Protein AF-0000000074848016 (afdb_homodimer)

Organism: Aplysia californica (NCBI:txid6500)

Radius of gyration: 45.63 Å; Cα contacts (8 Å, |Δi|>4): 649; chains: 2; bounding box: 59×148×99 Å

Sequence (624 aa):
MGLKPLEFADCLTDSPYFRTKLAEHERELERTSKFIKTLVHHGRDVYNAAKQFSKAQKAFAKDLMDFKFECIGDQLTDDENFISQSLCEFGKFIERIEEHRDILVSAAEDQFVKPLENFRKENIGAAKEEKKNFDKQTAKFCQSQERYLNMKTKINDSTLQEADTQVEFEKKAFYTSSMKYVLKLQEVQDKKKFEFVEILLSYMLGWLTFYHQGYVDLEDFRNYDHELRQLLQKTRENFECTRDEAQILMSKMLNENKGLKPLDQSGTLKGFARQGYLYLMEKKALGTTSWTKYYCQYKKETKEFYMILYNQMGLKPLEFADCLTDSPYFRTKLAEHERELERTSKFIKTLVHHGRDVYNAAKQFSKAQKAFAKDLMDFKFECIGDQLTDDENFISQSLCEFGKFIERIEEHRDILVSAAEDQFVKPLENFRKENIGAAKEEKKNFDKQTAKFCQSQERYLNMKTKINDSTLQEADTQVEFEKKAFYTSSMKYVLKLQEVQDKKKFEFVEILLSYMLGWLTFYHQGYVDLEDFRNYDHELRQLLQKTRENFECTRDEAQILMSKMLNENKGLKPLDQSGTLKGFARQGYLYLMEKKALGTTSWTKYYCQYKKETKEFYMILYNQ

Solvent-accessible surface area (backbone atoms only — not comparable to full-atom values): 32651 Å² total; per-residue (Å²): 129,37,41,71,78,85,52,68,71,44,48,74,59,59,41,74,68,48,53,51,47,52,49,52,56,48,51,50,52,50,51,50,46,52,46,50,53,49,47,46,51,35,48,51,46,27,44,52,27,46,50,52,24,41,53,28,44,45,53,39,18,47,53,32,47,69,51,72,69,75,46,71,31,89,65,74,49,71,68,53,47,52,55,46,42,41,41,31,50,51,13,51,53,50,45,54,46,39,50,53,48,48,52,54,49,68,43,37,54,70,59,41,45,45,53,53,52,46,48,42,50,61,39,56,42,45,39,52,52,37,45,53,51,27,51,52,32,46,52,50,30,52,50,40,49,51,54,56,70,67,52,66,90,87,58,57,70,66,60,51,50,51,46,51,52,47,37,51,50,33,45,52,49,27,45,52,33,40,42,51,32,52,52,41,49,52,48,42,60,53,41,49,62,30,58,52,48,45,44,52,49,52,49,53,48,54,53,46,50,47,27,44,52,43,32,59,60,42,56,60,44,50,59,51,46,54,55,48,51,52,49,36,51,52,51,49,53,51,46,58,53,48,50,53,51,50,53,50,50,52,54,49,54,60,58,49,53,75,71,48,58,77,64,72,46,38,55,64,65,96,66,27,40,41,60,42,78,44,73,46,77,44,81,42,93,89,71,48,76,45,77,45,57,26,38,35,38,31,29,66,90,75,69,42,78,46,78,41,76,66,74,134,130,37,41,69,79,85,56,66,71,42,47,74,59,60,40,71,68,46,52,51,48,52,50,51,55,48,52,52,51,50,51,49,47,53,47,50,52,49,47,46,50,34,49,50,47,27,44,52,27,44,50,50,24,42,53,29,45,44,52,40,19,49,52,31,47,70,50,72,71,75,46,68,31,88,64,73,48,72,67,53,46,52,54,44,44,41,42,31,50,51,14,49,53,47,44,54,45,42,52,53,50,50,53,54,49,69,42,40,54,69,62,41,45,47,52,52,52,46,48,42,50,61,39,56,42,45,41,52,53,37,47,52,51,29,51,50,33,47,51,51,29,52,49,39,50,51,54,54,70,67,52,66,89,88,58,56,69,66,59,51,51,51,47,52,50,48,38,52,50,31,46,53,48,28,44,51,34,41,43,51,32,53,50,42,50,52,48,43,59,53,42,49,63,31,58,53,49,46,43,53,48,51,50,52,48,54,53,47,50,46,27,44,52,43,31,59,60,41,54,60,44,51,58,50,46,54,56,48,52,51,49,35,49,52,51,48,53,51,46,57,52,48,50,54,50,49,52,50,49,51,53,50,54,61,59,49,53,74,70,47,55,78,64,72,45,37,54,65,69,93,67,28,40,42,59,44,79,44,73,45,76,44,77,41,90,86,73,47,74,44,79,45,56,26,38,35,38,30,29,66,89,76,68,42,77,46,77,41,75,65,75,136

Structure (mmCIF, N/CA/C/O backbone):
data_AF-0000000074848016-model_v1
#
loop_
_entity.id
_entity.type
_entity.pdbx_description
1 polymer 'Rho GTPase-activating protein 10'
#
loop_
_atom_site.group_PDB
_atom_site.id
_atom_site.type_symbol
_atom_site.label_atom_id
_atom_site.label_alt_id
_atom_site.label_comp_id
_atom_site.label_asym_id
_atom_site.label_entity_id
_atom_site.label_seq_id
_atom_site.pdbx_PDB_ins_code
_atom_site.Cartn_x
_atom_site.Cartn_y
_atom_site.Cartn_z
_atom_site.occupancy
_atom_site.B_iso_or_equiv
_atom_site.auth_seq_id
_atom_site.auth_comp_id
_atom_site.auth_asym_id
_atom_site.auth_atom_id
_atom_site.pdbx_PDB_model_num
ATOM 1 N N . MET A 1 1 ? -8.383 23.797 27.719 1 54.72 1 MET A N 1
ATOM 2 C CA . MET A 1 1 ? -8.695 25.203 27.906 1 54.72 1 MET A CA 1
ATOM 3 C C . MET A 1 1 ? -8.195 26.031 26.734 1 54.72 1 MET A C 1
ATOM 5 O O . MET A 1 1 ? -7.152 25.719 26.156 1 54.72 1 MET A O 1
ATOM 9 N N . GLY A 1 2 ? -9.078 26.703 26.078 1 65.38 2 GLY A N 1
ATOM 10 C CA . GLY A 1 2 ? -8.828 27.422 24.844 1 65.38 2 GLY A CA 1
ATOM 11 C C . GLY A 1 2 ? -7.918 28.625 25.031 1 65.38 2 GLY A C 1
ATOM 12 O O . GLY A 1 2 ? -7.668 29.047 26.172 1 65.38 2 GLY A O 1
ATOM 13 N N . LEU A 1 3 ? -7.168 28.922 24.062 1 76.56 3 LEU A N 1
ATOM 14 C CA . LEU A 1 3 ? -6.316 30.109 24.062 1 76.56 3 LEU A CA 1
ATOM 15 C C . LEU A 1 3 ? -7.145 31.359 24.281 1 76.56 3 LEU A C 1
ATOM 17 O O . LEU A 1 3 ? -8.25 31.484 23.75 1 76.56 3 LEU A O 1
ATOM 21 N N . LYS A 1 4 ? -6.742 32.156 25.281 1 78.62 4 LYS A N 1
ATOM 22 C CA . LYS A 1 4 ? -7.438 33.438 25.516 1 78.62 4 LYS A CA 1
ATOM 23 C C . LYS A 1 4 ? -7.168 34.438 24.391 1 78.62 4 LYS A C 1
ATOM 25 O O . LYS A 1 4 ? -6.047 34.5 23.891 1 78.62 4 LYS A O 1
ATOM 30 N N . PRO A 1 5 ? -8.18 35.125 24.016 1 79.81 5 PRO A N 1
ATOM 31 C CA . PRO A 1 5 ? -8.023 36.062 22.906 1 79.81 5 PRO A CA 1
ATOM 32 C C . PRO A 1 5 ? -7.031 37.188 23.203 1 79.81 5 PRO A C 1
ATOM 34 O O . PRO A 1 5 ? -6.93 37.625 24.359 1 79.81 5 PRO A O 1
ATOM 37 N N . LEU A 1 6 ? -6.363 37.594 22.203 1 81.62 6 LEU A N 1
ATOM 38 C CA . LEU A 1 6 ? -5.426 38.688 22.312 1 81.62 6 LEU A CA 1
ATOM 39 C C . LEU A 1 6 ? -6.062 40 21.828 1 81.62 6 LEU A C 1
ATOM 41 O O . LEU A 1 6 ? -6.734 40 20.797 1 81.62 6 LEU A O 1
ATOM 45 N N . GLU A 1 7 ? -5.961 41 22.734 1 80.19 7 GLU A N 1
ATOM 46 C CA . GLU A 1 7 ? -6.523 42.312 22.375 1 80.19 7 GLU A CA 1
ATOM 47 C C . GLU A 1 7 ? -5.43 43.344 22.234 1 80.19 7 GLU A C 1
ATOM 49 O O . GLU A 1 7 ? -4.445 43.344 22.969 1 80.19 7 GLU A O 1
ATOM 54 N N . PHE A 1 8 ? -5.641 44.25 21.359 1 81.5 8 PHE A N 1
ATOM 55 C CA . PHE A 1 8 ? -4.672 45.312 21.109 1 81.5 8 PHE A CA 1
ATOM 56 C C . PHE A 1 8 ? -4.539 46.219 22.344 1 81.5 8 PHE A C 1
ATOM 58 O O . PHE A 1 8 ? -3.451 46.719 22.641 1 81.5 8 PHE A O 1
ATOM 65 N N . ALA A 1 9 ? -5.656 46.344 23.016 1 76.5 9 ALA A N 1
ATOM 66 C CA . ALA A 1 9 ? -5.652 47.219 24.203 1 76.5 9 ALA A CA 1
ATOM 67 C C . ALA A 1 9 ? -4.664 46.688 25.25 1 76.5 9 ALA A C 1
ATOM 69 O O . ALA A 1 9 ? -4.055 47.5 25.969 1 76.5 9 ALA A O 1
ATOM 70 N N . ASP A 1 10 ? -4.547 45.438 25.266 1 82.12 10 ASP A N 1
ATOM 71 C CA . ASP A 1 10 ? -3.631 44.812 26.219 1 82.12 10 ASP A CA 1
ATOM 72 C C . ASP A 1 10 ? -2.18 45.125 25.859 1 82.12 10 ASP A C 1
ATOM 74 O O . ASP A 1 10 ? -1.302 45.062 26.734 1 82.12 10 ASP A O 1
ATOM 78 N N . CYS A 1 11 ? -1.863 45.469 24.625 1 82.38 11 CYS A N 1
ATOM 79 C CA . CYS A 1 11 ? -0.511 45.781 24.188 1 82.38 11 CYS A CA 1
ATOM 80 C C . CYS A 1 11 ? -0.054 47.094 24.781 1 82.38 11 CYS A C 1
ATOM 82 O O . CYS A 1 11 ? 1.133 47.281 25.062 1 82.38 11 CYS A O 1
ATOM 84 N N . LEU A 1 12 ? -1.076 47.906 25 1 77 12 LEU A N 1
ATOM 85 C CA . LEU A 1 12 ? -0.753 49.25 25.516 1 77 12 LEU A CA 1
ATOM 86 C C . LEU A 1 12 ? -0.424 49.188 27 1 77 12 LEU A C 1
ATOM 88 O O . LEU A 1 12 ? 0.42 49.938 27.484 1 77 12 LEU A O 1
ATOM 92 N N . THR A 1 13 ? -1.092 48.25 27.594 1 76.56 13 THR A N 1
ATOM 93 C CA . THR A 1 13 ? -0.858 48.125 29.031 1 76.56 13 THR A CA 1
ATOM 94 C C . THR A 1 13 ? 0.338 47.219 29.312 1 76.56 13 THR A C 1
ATOM 96 O O . THR A 1 13 ? 1.077 47.438 30.281 1 76.56 13 THR A O 1
ATOM 99 N N . ASP A 1 14 ? 0.589 46.281 28.359 1 81 14 ASP A N 1
ATOM 100 C CA . ASP A 1 14 ? 1.669 45.281 28.484 1 81 14 ASP A CA 1
ATOM 101 C C . ASP A 1 14 ? 1.681 44.656 29.859 1 81 14 ASP A C 1
ATOM 103 O O . ASP A 1 14 ? 2.715 44.625 30.531 1 81 14 ASP A O 1
ATOM 107 N N . SER A 1 15 ? 0.594 44.219 30.359 1 78.56 15 SER A N 1
ATOM 108 C CA . SER A 1 15 ? 0.449 43.625 31.672 1 78.56 15 SER A CA 1
ATOM 109 C C . SER A 1 15 ? 1.078 42.219 31.719 1 78.56 15 SER A C 1
ATOM 111 O O . SER A 1 15 ? 1.311 41.625 30.672 1 78.56 15 SER A O 1
ATOM 113 N N . PRO A 1 16 ? 1.465 41.812 32.906 1 81.38 16 PRO A N 1
ATOM 114 C CA . PRO A 1 16 ? 1.981 40.469 33.031 1 81.38 16 PRO A CA 1
ATOM 115 C C . PRO A 1 16 ? 1.005 39.406 32.531 1 81.38 16 PRO A C 1
ATOM 117 O O . PRO A 1 16 ? 1.428 38.344 32.031 1 81.38 16 PRO A O 1
ATOM 120 N N . TYR A 1 17 ? -0.282 39.625 32.688 1 81.19 17 TYR A N 1
ATOM 121 C CA . TYR A 1 17 ? -1.288 38.688 32.188 1 81.19 17 TYR A CA 1
ATOM 122 C C . TYR A 1 17 ? -1.265 38.625 30.656 1 81.19 17 TYR A C 1
ATOM 124 O O . TYR A 1 17 ? -1.446 37.562 30.062 1 81.19 17 TYR A O 1
ATOM 132 N N . PHE A 1 18 ? -1.033 39.812 30.062 1 85.44 18 PHE A N 1
ATOM 133 C CA . PHE A 1 18 ? -0.916 39.875 28.625 1 85.44 18 PHE A CA 1
ATOM 134 C C . PHE A 1 18 ? 0.286 39.062 28.141 1 85.44 18 PHE A C 1
ATOM 136 O O . PHE A 1 18 ? 0.185 38.312 27.172 1 85.44 18 PHE A O 1
ATOM 143 N N . ARG A 1 19 ? 1.365 39.188 28.859 1 86.31 19 ARG A N 1
ATOM 144 C CA . ARG A 1 19 ? 2.584 38.469 28.484 1 86.31 19 ARG A CA 1
ATOM 145 C C . ARG A 1 19 ? 2.408 36.969 28.641 1 86.31 19 ARG A C 1
ATOM 147 O O . ARG A 1 19 ? 2.943 36.188 27.844 1 86.31 19 ARG A O 1
ATOM 154 N N . THR A 1 20 ? 1.683 36.594 29.625 1 87.81 20 THR A N 1
ATOM 155 C CA . THR A 1 20 ? 1.386 35.188 29.812 1 87.81 20 THR A CA 1
ATOM 156 C C . THR A 1 20 ? 0.521 34.656 28.672 1 87.81 20 THR A C 1
ATOM 158 O O . THR A 1 20 ? 0.721 33.531 28.203 1 87.81 20 THR A O 1
ATOM 161 N N . LYS A 1 21 ? -0.454 35.438 28.266 1 87.12 21 LYS A N 1
ATOM 162 C CA . LYS A 1 21 ? -1.29 35.062 27.125 1 87.12 21 LYS A CA 1
ATOM 163 C C . LYS A 1 21 ? -0.453 34.875 25.859 1 87.12 21 LYS A C 1
ATOM 165 O O . LYS A 1 21 ? -0.668 33.938 25.094 1 87.12 21 LYS A O 1
ATOM 170 N N . LEU A 1 22 ? 0.422 35.812 25.656 1 90 22 LEU A N 1
ATOM 171 C CA . LEU A 1 22 ? 1.309 35.719 24.5 1 90 22 LEU A CA 1
ATOM 172 C C . LEU A 1 22 ? 2.115 34.438 24.531 1 90 22 LEU A C 1
ATOM 174 O O . LEU A 1 22 ? 2.238 33.75 23.516 1 90 22 LEU A O 1
ATOM 178 N N . ALA A 1 23 ? 2.578 34.125 25.703 1 89.81 23 ALA A N 1
ATOM 179 C CA . ALA A 1 23 ? 3.395 32.906 25.859 1 89.81 23 ALA A CA 1
ATOM 180 C C . ALA A 1 23 ? 2.59 31.656 25.562 1 89.81 23 ALA A C 1
ATOM 182 O O . ALA A 1 23 ? 3.123 30.688 25 1 89.81 23 ALA A O 1
ATOM 183 N N . GLU A 1 24 ? 1.386 31.641 25.953 1 90 24 GLU A N 1
ATOM 184 C CA . GLU A 1 24 ? 0.525 30.5 25.672 1 90 24 GLU A CA 1
ATOM 185 C C . GLU A 1 24 ? 0.311 30.312 24.172 1 90 24 GLU A C 1
ATOM 187 O O . GLU A 1 24 ? 0.327 29.188 23.672 1 90 24 GLU A O 1
ATOM 192 N N . HIS A 1 25 ? 0.039 31.406 23.5 1 90.88 25 HIS A N 1
ATOM 193 C CA . HIS A 1 25 ? -0.116 31.359 22.047 1 90.88 25 HIS A CA 1
ATOM 194 C C . HIS A 1 25 ? 1.162 30.875 21.375 1 90.88 25 HIS A C 1
ATOM 196 O O . HIS A 1 25 ? 1.106 30.125 20.406 1 90.88 25 HIS A O 1
ATOM 202 N N . GLU A 1 26 ? 2.291 31.328 21.922 1 90.75 26 GLU A N 1
ATOM 203 C CA . GLU A 1 26 ? 3.578 30.906 21.375 1 90.75 26 GLU A CA 1
ATOM 204 C C . GLU A 1 26 ? 3.795 29.406 21.578 1 90.75 26 GLU A C 1
ATOM 206 O O . GLU A 1 26 ? 4.285 28.719 20.672 1 90.75 26 GLU A O 1
ATOM 211 N N . ARG A 1 27 ? 3.467 28.906 22.719 1 90.5 27 ARG A N 1
ATOM 212 C CA . ARG A 1 27 ? 3.621 27.484 23.016 1 90.5 27 ARG A CA 1
ATOM 213 C C . ARG A 1 27 ? 2.775 26.641 22.078 1 90.5 27 ARG A C 1
ATOM 215 O O . ARG A 1 27 ? 3.217 25.578 21.625 1 90.5 27 ARG A O 1
ATOM 222 N N . GLU A 1 28 ? 1.602 27.125 21.875 1 89.94 28 GLU A N 1
ATOM 223 C CA . GLU A 1 28 ? 0.721 26.406 20.969 1 89.94 28 GLU A CA 1
ATOM 224 C C . GLU A 1 28 ? 1.306 26.359 19.547 1 89.94 28 GLU A C 1
ATOM 226 O O . GLU A 1 28 ? 1.197 25.344 18.859 1 89.94 28 GLU A O 1
ATOM 231 N N . LEU A 1 29 ? 1.836 27.453 19.078 1 90.38 29 LEU A N 1
ATOM 232 C CA . LEU A 1 29 ? 2.439 27.484 17.75 1 90.38 29 LEU A CA 1
ATOM 233 C C . LEU A 1 29 ? 3.645 26.562 17.672 1 90.38 29 LEU A C 1
ATOM 235 O O . LEU A 1 29 ? 3.861 25.906 16.656 1 90.38 29 LEU A O 1
ATOM 239 N N . GLU A 1 30 ? 4.383 26.484 18.734 1 91.62 30 GLU A N 1
ATOM 240 C CA . GLU A 1 30 ? 5.523 25.578 18.781 1 91.62 30 GLU A CA 1
ATOM 241 C C . GLU A 1 30 ? 5.07 24.125 18.719 1 91.62 30 GLU A C 1
ATOM 243 O O . GLU A 1 30 ? 5.691 23.297 18.047 1 91.62 30 GLU A O 1
ATOM 248 N N . ARG A 1 31 ? 4.039 23.828 19.422 1 91.81 31 ARG A N 1
ATOM 249 C CA . ARG A 1 31 ? 3.467 22.484 19.406 1 91.81 31 ARG A CA 1
ATOM 250 C C . ARG A 1 31 ? 3 22.109 18 1 91.81 31 ARG A C 1
ATOM 252 O O . ARG A 1 31 ? 3.246 21 17.531 1 91.81 31 ARG A O 1
ATOM 259 N N . THR A 1 32 ? 2.346 23.016 17.406 1 91 32 THR A N 1
ATOM 260 C CA . THR A 1 32 ? 1.855 22.781 16.047 1 91 32 THR A CA 1
ATOM 261 C C . THR A 1 32 ? 3.018 22.594 15.086 1 91 32 THR A C 1
ATOM 263 O O . THR A 1 32 ? 2.955 21.734 14.203 1 91 32 THR A O 1
ATOM 266 N N . SER A 1 33 ? 4.02 23.422 15.258 1 93.44 33 SER A N 1
ATOM 267 C CA . SER A 1 33 ? 5.203 23.297 14.406 1 93.44 33 SER A CA 1
ATOM 268 C C . SER A 1 33 ? 5.84 21.922 14.547 1 93.44 33 SER A C 1
ATOM 270 O O . SER A 1 33 ? 6.188 21.297 13.547 1 93.44 33 SER A O 1
ATOM 272 N N . LYS A 1 34 ? 5.973 21.453 15.734 1 94.12 34 LYS A N 1
ATOM 273 C CA . LYS A 1 34 ? 6.539 20.125 15.984 1 94.12 34 LYS A CA 1
ATOM 274 C C . LYS A 1 34 ? 5.656 19.031 15.398 1 94.12 34 LYS A C 1
ATOM 276 O O . LYS A 1 34 ? 6.16 18.062 14.836 1 94.12 34 LYS A O 1
ATOM 281 N N . PHE A 1 35 ? 4.453 19.203 15.555 1 93.88 35 PHE A N 1
ATOM 282 C CA . PHE A 1 35 ? 3.494 18.234 15.008 1 93.88 35 PHE A CA 1
ATOM 283 C C . PHE A 1 35 ? 3.619 18.156 13.492 1 93.88 35 PHE A C 1
ATOM 285 O O . PHE A 1 35 ? 3.629 17.062 12.93 1 93.88 35 PHE A O 1
ATOM 292 N N . ILE A 1 36 ? 3.678 19.312 12.852 1 93.94 36 ILE A N 1
ATOM 293 C CA . ILE A 1 36 ? 3.781 19.344 11.398 1 93.94 36 ILE A CA 1
ATOM 294 C C . ILE A 1 36 ? 5.051 18.625 10.953 1 93.94 36 ILE A C 1
ATOM 296 O O . ILE A 1 36 ? 5.031 17.875 9.977 1 93.94 36 ILE A O 1
ATOM 300 N N . LYS A 1 37 ? 6.078 18.844 11.688 1 95 37 LYS A N 1
ATOM 301 C CA . LYS A 1 37 ? 7.328 18.156 11.375 1 95 37 LYS A CA 1
ATOM 302 C C . LYS A 1 37 ? 7.168 16.641 11.469 1 95 37 LYS A C 1
ATOM 304 O O . LYS A 1 37 ? 7.629 15.906 10.594 1 95 37 LYS A O 1
ATOM 309 N N . THR A 1 38 ? 6.539 16.219 12.5 1 95.94 38 THR A N 1
ATOM 310 C CA . THR A 1 38 ? 6.289 14.805 12.695 1 95.94 38 THR A CA 1
ATOM 311 C C . THR A 1 38 ? 5.398 14.25 11.586 1 95.94 38 THR A C 1
ATOM 313 O O . THR A 1 38 ? 5.656 13.164 11.055 1 95.94 38 THR A O 1
ATOM 316 N N . LEU A 1 39 ? 4.375 14.977 11.258 1 94.94 39 LEU A N 1
ATOM 317 C CA . LEU A 1 39 ? 3.441 14.57 10.211 1 94.94 39 LEU A CA 1
ATOM 318 C C . LEU A 1 39 ? 4.152 14.438 8.867 1 94.94 39 LEU A C 1
ATOM 320 O O . LEU A 1 39 ? 3.908 13.477 8.133 1 94.94 39 LEU A O 1
ATOM 324 N N . VAL A 1 40 ? 4.953 15.43 8.617 1 95.44 40 VAL A N 1
ATOM 325 C CA . VAL A 1 40 ? 5.703 15.398 7.367 1 95.44 40 VAL A CA 1
ATOM 326 C C . VAL A 1 40 ? 6.609 14.164 7.336 1 95.44 40 VAL A C 1
ATOM 328 O O . VAL A 1 40 ? 6.691 13.477 6.316 1 95.44 40 VAL A O 1
ATOM 331 N N . HIS A 1 41 ? 7.203 13.898 8.43 1 96.44 41 HIS A N 1
ATOM 332 C CA . HIS A 1 41 ? 8.086 12.742 8.523 1 96.44 41 HIS A CA 1
ATOM 333 C C . HIS A 1 41 ? 7.309 11.445 8.312 1 96.44 41 HIS A C 1
ATOM 335 O O . HIS A 1 41 ? 7.676 10.633 7.457 1 96.44 41 HIS A O 1
ATOM 341 N N . HIS A 1 42 ? 6.277 11.281 9.039 1 95.5 42 HIS A N 1
ATOM 342 C CA . HIS A 1 42 ? 5.469 10.07 8.914 1 95.5 42 HIS A CA 1
ATOM 343 C C . HIS A 1 42 ? 4.785 10.008 7.551 1 95.5 42 HIS A C 1
ATOM 345 O O . HIS A 1 42 ? 4.598 8.922 7 1 95.5 42 HIS A O 1
ATOM 351 N N . GLY A 1 43 ? 4.371 11.188 7.047 1 95.06 43 GLY A N 1
ATOM 352 C CA . GLY A 1 43 ? 3.824 11.227 5.699 1 95.06 43 GLY A CA 1
ATOM 353 C C . GLY A 1 43 ? 4.793 10.719 4.648 1 95.06 43 GLY A C 1
ATOM 354 O O . GLY A 1 43 ? 4.41 9.953 3.762 1 95.06 43 GLY A O 1
ATOM 355 N N . ARG A 1 44 ? 6.039 11.125 4.766 1 95.31 44 ARG A N 1
ATOM 356 C CA . ARG A 1 44 ? 7.07 10.648 3.854 1 95.31 44 ARG A CA 1
ATOM 357 C C . ARG A 1 44 ? 7.258 9.141 3.98 1 95.31 44 ARG A C 1
ATOM 359 O O . ARG A 1 44 ? 7.469 8.453 2.982 1 95.31 44 ARG A O 1
ATOM 366 N N . ASP A 1 45 ? 7.234 8.656 5.188 1 96.44 45 ASP A N 1
ATOM 367 C CA . ASP A 1 45 ? 7.34 7.219 5.414 1 96.44 45 ASP A CA 1
ATOM 368 C C . ASP A 1 45 ? 6.215 6.465 4.707 1 96.44 45 ASP A C 1
ATOM 370 O O . ASP A 1 45 ? 6.438 5.391 4.148 1 96.44 45 ASP A O 1
ATOM 374 N N . VAL A 1 46 ? 5.027 6.984 4.75 1 96.56 46 VAL A N 1
ATOM 375 C CA . VAL A 1 46 ? 3.871 6.371 4.105 1 96.56 46 VAL A CA 1
ATOM 376 C C . VAL A 1 46 ? 4.105 6.285 2.6 1 96.56 46 VAL A C 1
ATOM 378 O O . VAL A 1 46 ? 3.92 5.227 1.997 1 96.56 46 VAL A O 1
ATOM 381 N N . TYR A 1 47 ? 4.555 7.363 2.025 1 96.12 47 TYR A N 1
ATOM 382 C CA . TYR A 1 47 ? 4.734 7.391 0.578 1 96.12 47 TYR A CA 1
ATOM 383 C C . TYR A 1 47 ? 5.891 6.488 0.157 1 96.12 47 TYR A C 1
ATOM 385 O O . TYR A 1 47 ? 5.832 5.844 -0.893 1 96.12 47 TYR A O 1
ATOM 393 N N . ASN A 1 48 ? 6.93 6.438 0.947 1 96.25 48 ASN A N 1
ATOM 394 C CA . ASN A 1 48 ? 8.031 5.527 0.666 1 96.25 48 ASN A CA 1
ATOM 395 C C . ASN A 1 48 ? 7.59 4.066 0.74 1 96.25 48 ASN A C 1
ATOM 397 O O . ASN A 1 48 ? 7.973 3.256 -0.105 1 96.25 48 ASN A O 1
ATOM 401 N N . ALA A 1 49 ? 6.863 3.74 1.772 1 96.81 49 ALA A N 1
ATOM 402 C CA . ALA A 1 49 ? 6.324 2.389 1.904 1 96.81 49 ALA A CA 1
ATOM 403 C C . ALA A 1 49 ? 5.398 2.051 0.742 1 96.81 49 ALA A C 1
ATOM 405 O O . ALA A 1 49 ? 5.387 0.917 0.257 1 96.81 49 ALA A O 1
ATOM 406 N N . ALA A 1 50 ? 4.605 3.018 0.325 1 96.56 50 ALA A N 1
ATOM 407 C CA . ALA A 1 50 ? 3.717 2.826 -0.817 1 96.56 50 ALA A CA 1
ATOM 408 C C . ALA A 1 50 ? 4.512 2.537 -2.088 1 96.56 50 ALA A C 1
ATOM 410 O O . ALA A 1 50 ? 4.113 1.693 -2.896 1 96.56 50 ALA A O 1
ATOM 411 N N . LYS A 1 51 ? 5.598 3.236 -2.232 1 96.44 51 LYS A N 1
ATOM 412 C CA . LYS A 1 51 ? 6.465 3.023 -3.387 1 96.44 51 LYS A CA 1
ATOM 413 C C . LYS A 1 51 ? 7.047 1.611 -3.387 1 96.44 51 LYS A C 1
ATOM 415 O O . LYS A 1 51 ? 7.09 0.953 -4.43 1 96.44 51 LYS A O 1
ATOM 420 N N . GLN A 1 52 ? 7.477 1.161 -2.277 1 96.81 52 GLN A N 1
ATOM 421 C CA . GLN A 1 52 ? 8.016 -0.189 -2.152 1 96.81 52 GLN A CA 1
ATOM 422 C C . GLN A 1 52 ? 6.941 -1.237 -2.436 1 96.81 52 GLN A C 1
ATOM 424 O O . GLN A 1 52 ? 7.215 -2.252 -3.082 1 96.81 52 GLN A O 1
ATOM 429 N N . PHE A 1 53 ? 5.781 -0.993 -1.932 1 97.06 53 PHE A N 1
ATOM 430 C CA . PHE A 1 53 ? 4.648 -1.878 -2.178 1 97.06 53 PHE A CA 1
ATOM 431 C C . PHE A 1 53 ? 4.336 -1.956 -3.668 1 97.06 53 PHE A C 1
ATOM 433 O O . PHE A 1 53 ? 4.133 -3.045 -4.207 1 97.06 53 PHE A O 1
ATOM 440 N N . SER A 1 54 ? 4.352 -0.825 -4.273 1 96.62 54 SER A N 1
ATOM 441 C CA . SER A 1 54 ? 4.082 -0.766 -5.703 1 96.62 54 SER A CA 1
ATOM 442 C C . SER A 1 54 ? 5.137 -1.533 -6.496 1 96.62 54 SER A C 1
ATOM 444 O O . SER A 1 54 ? 4.805 -2.27 -7.43 1 96.62 54 SER A O 1
ATOM 446 N N . LYS A 1 55 ? 6.363 -1.395 -6.133 1 97.25 55 LYS A N 1
ATOM 447 C CA . LYS A 1 55 ? 7.453 -2.1 -6.805 1 97.25 55 LYS A CA 1
ATOM 448 C C . LYS A 1 55 ? 7.289 -3.611 -6.672 1 97.25 55 LYS A C 1
ATOM 450 O O . LYS A 1 55 ? 7.477 -4.348 -7.645 1 97.25 55 LYS A O 1
ATOM 455 N N . ALA A 1 56 ? 6.941 -4.051 -5.477 1 97.19 56 ALA A N 1
ATOM 456 C CA . ALA A 1 56 ? 6.738 -5.477 -5.238 1 97.19 56 ALA A CA 1
ATOM 457 C C . ALA A 1 56 ? 5.566 -6.008 -6.062 1 97.19 56 ALA A C 1
ATOM 459 O O . ALA A 1 56 ? 5.652 -7.086 -6.652 1 97.19 56 ALA A O 1
ATOM 460 N N . GLN A 1 57 ? 4.477 -5.234 -6.113 1 97 57 GLN A N 1
ATOM 461 C CA . GLN A 1 57 ? 3.297 -5.621 -6.879 1 97 57 GLN A CA 1
ATOM 462 C C . GLN A 1 57 ? 3.613 -5.707 -8.367 1 97 57 GLN A C 1
ATOM 464 O O . GLN A 1 57 ? 3.154 -6.621 -9.055 1 97 57 GLN A O 1
ATOM 469 N N . LYS A 1 58 ? 4.418 -4.793 -8.82 1 97.19 58 LYS A N 1
ATOM 470 C CA . LYS A 1 58 ? 4.773 -4.773 -10.234 1 97.19 58 LYS A CA 1
ATOM 471 C C . LYS A 1 58 ? 5.66 -5.961 -10.594 1 97.19 58 LYS A C 1
ATOM 473 O O . LYS A 1 58 ? 5.535 -6.527 -11.688 1 97.19 58 LYS A O 1
ATOM 478 N N . ALA A 1 59 ? 6.527 -6.289 -9.703 1 97.5 59 ALA A N 1
ATOM 479 C CA . ALA A 1 59 ? 7.355 -7.469 -9.93 1 97.5 59 ALA A CA 1
ATOM 480 C C . ALA A 1 59 ? 6.504 -8.734 -10.016 1 97.5 59 ALA A C 1
ATOM 482 O O . ALA A 1 59 ? 6.719 -9.57 -10.891 1 97.5 59 ALA A O 1
ATOM 483 N N . PHE A 1 60 ? 5.566 -8.859 -9.164 1 97.5 60 PHE A N 1
ATOM 484 C CA . PHE A 1 60 ? 4.645 -9.992 -9.164 1 97.5 60 PHE A CA 1
ATOM 485 C C . PHE A 1 60 ? 3.822 -10.016 -10.445 1 97.5 60 PHE A C 1
ATOM 487 O O . PHE A 1 60 ? 3.648 -11.07 -11.055 1 97.5 60 PHE A O 1
ATOM 494 N N . ALA A 1 61 ? 3.348 -8.859 -10.812 1 96.75 61 ALA A N 1
ATOM 495 C CA . ALA A 1 61 ? 2.557 -8.75 -12.039 1 96.75 61 ALA A CA 1
ATOM 496 C C . ALA A 1 61 ? 3.375 -9.148 -13.258 1 96.75 61 ALA A C 1
ATOM 498 O O . ALA A 1 61 ? 2.871 -9.828 -14.156 1 96.75 61 ALA A O 1
ATOM 499 N N . LYS A 1 62 ? 4.582 -8.758 -13.266 1 96.81 62 LYS A N 1
ATOM 500 C CA . LYS A 1 62 ? 5.465 -9.109 -14.375 1 96.81 62 LYS A CA 1
ATOM 501 C C . LYS A 1 62 ? 5.648 -10.617 -14.477 1 96.81 62 LYS A C 1
ATOM 503 O O . LYS A 1 62 ? 5.652 -11.172 -15.578 1 96.81 62 LYS A O 1
ATOM 508 N N . ASP A 1 63 ? 5.816 -11.242 -13.312 1 96.06 63 ASP A N 1
ATOM 509 C CA . ASP A 1 63 ? 5.91 -12.695 -13.297 1 96.06 63 ASP A CA 1
ATOM 510 C C . ASP A 1 63 ? 4.684 -13.336 -13.945 1 96.06 63 ASP A C 1
ATOM 512 O O . ASP A 1 63 ? 4.809 -14.25 -14.758 1 96.06 63 ASP A O 1
ATOM 516 N N . LEU A 1 64 ? 3.525 -12.852 -13.648 1 95 64 LEU A N 1
ATOM 517 C CA . LEU A 1 64 ? 2.277 -13.391 -14.172 1 95 64 LEU A CA 1
ATOM 518 C C . LEU A 1 64 ? 2.176 -13.164 -15.68 1 95 64 LEU A C 1
ATOM 520 O O . LEU A 1 64 ? 1.77 -14.062 -16.422 1 95 64 LEU A O 1
ATOM 524 N N . MET A 1 65 ? 2.613 -12.023 -16.094 1 95 65 MET A N 1
ATOM 525 C CA . MET A 1 65 ? 2.488 -11.664 -17.5 1 95 65 MET A CA 1
ATOM 526 C C . MET A 1 65 ? 3.486 -12.438 -18.344 1 95 65 MET A C 1
ATOM 528 O O . MET A 1 65 ? 3.213 -12.75 -19.516 1 95 65 MET A O 1
ATOM 532 N N . ASP A 1 66 ? 4.582 -12.797 -17.75 1 92.38 66 ASP A N 1
ATOM 533 C CA . ASP A 1 66 ? 5.66 -13.445 -18.484 1 92.38 66 ASP A CA 1
ATOM 534 C C . ASP A 1 66 ? 5.449 -14.953 -18.562 1 92.38 66 ASP A C 1
ATOM 536 O O . ASP A 1 66 ? 6.012 -15.625 -19.422 1 92.38 66 ASP A O 1
ATOM 540 N N . PHE A 1 67 ? 4.637 -15.43 -17.703 1 89.75 67 PHE A N 1
ATOM 541 C CA . PHE A 1 67 ? 4.465 -16.875 -17.672 1 89.75 67 PHE A CA 1
ATOM 542 C C . PHE A 1 67 ? 3.473 -17.328 -18.75 1 89.75 67 PHE A C 1
ATOM 544 O O . PHE A 1 67 ? 2.395 -16.734 -18.891 1 89.75 67 PHE A O 1
ATOM 551 N N . LYS A 1 68 ? 3.889 -18.328 -19.484 1 83.19 68 LYS A N 1
ATOM 552 C CA . LYS A 1 68 ? 3.025 -18.922 -20.5 1 83.19 68 LYS A CA 1
ATOM 553 C C . LYS A 1 68 ? 2.838 -20.406 -20.266 1 83.19 68 LYS A C 1
ATOM 555 O O . LYS A 1 68 ? 3.814 -21.156 -20.109 1 83.19 68 LYS A O 1
ATOM 560 N N . PHE A 1 69 ? 1.526 -20.75 -20.219 1 78.56 69 PHE A N 1
ATOM 561 C CA . PHE A 1 69 ? 1.224 -22.172 -20.078 1 78.56 69 PHE A CA 1
ATOM 562 C C . PHE A 1 69 ? 1.487 -22.906 -21.391 1 78.56 69 PHE A C 1
ATOM 564 O O . PHE A 1 69 ? 1.166 -22.406 -22.469 1 78.56 69 PHE A O 1
ATOM 571 N N . GLU A 1 70 ? 2.248 -23.938 -21.219 1 75.75 70 GLU A N 1
ATOM 572 C CA . GLU A 1 70 ? 2.295 -24.828 -22.375 1 75.75 70 GLU A CA 1
ATOM 573 C C . GLU A 1 70 ? 1.117 -25.812 -22.375 1 75.75 70 GLU A C 1
ATOM 575 O O . GLU A 1 70 ? 0.812 -26.422 -21.344 1 75.75 70 GLU A O 1
ATOM 580 N N . CYS A 1 71 ? 0.23 -25.719 -23.266 1 68.75 71 CYS A N 1
ATOM 581 C CA . CYS A 1 71 ? -0.932 -26.594 -23.328 1 68.75 71 CYS A CA 1
ATOM 582 C C . CYS A 1 71 ? -0.632 -27.844 -24.156 1 68.75 71 CYS A C 1
ATOM 584 O O . CYS A 1 71 ? 0.288 -27.828 -24.969 1 68.75 71 CYS A O 1
ATOM 586 N N . ILE A 1 72 ? -1.363 -28.828 -23.812 1 65.75 72 ILE A N 1
ATOM 587 C CA . ILE A 1 72 ? -1.216 -30.094 -24.516 1 65.75 72 ILE A CA 1
ATOM 588 C C . ILE A 1 72 ? -1.933 -30.016 -25.859 1 65.75 72 ILE A C 1
ATOM 590 O O . ILE A 1 72 ? -3.104 -29.625 -25.938 1 65.75 72 ILE A O 1
ATOM 594 N N . GLY A 1 73 ? -1.205 -30.25 -26.938 1 65.81 73 GLY A N 1
ATOM 595 C CA . GLY A 1 73 ? -1.801 -30.328 -28.266 1 65.81 73 GLY A CA 1
ATOM 596 C C . GLY A 1 73 ? -1.44 -29.156 -29.156 1 65.81 73 GLY A C 1
ATOM 597 O O . GLY A 1 73 ? -0.85 -28.188 -28.688 1 65.81 73 GLY A O 1
ATOM 598 N N . ASP A 1 74 ? -1.698 -29.359 -30.406 1 64.19 74 ASP A N 1
ATOM 599 C CA . ASP A 1 74 ? -1.304 -28.375 -31.406 1 64.19 74 ASP A CA 1
ATOM 600 C C . ASP A 1 74 ? -2.279 -27.203 -31.438 1 64.19 74 ASP A C 1
ATOM 602 O O . ASP A 1 74 ? -1.912 -26.094 -31.828 1 64.19 74 ASP A O 1
ATOM 606 N N . GLN A 1 75 ? -3.535 -27.531 -30.984 1 66.44 75 GLN A N 1
ATOM 607 C CA . GLN A 1 75 ? -4.523 -26.469 -31.078 1 66.44 75 GLN A CA 1
ATOM 608 C C . GLN A 1 75 ? -5.199 -26.234 -29.734 1 66.44 75 GLN A C 1
ATOM 610 O O . GLN A 1 75 ? -5.672 -27.172 -29.094 1 66.44 75 GLN A O 1
ATOM 615 N N . LEU A 1 76 ? -5.043 -25.094 -29.297 1 72.5 76 LEU A N 1
ATOM 616 C CA . LEU A 1 76 ? -5.727 -24.719 -28.062 1 72.5 76 LEU A CA 1
ATOM 617 C C . LEU A 1 76 ? -7.176 -24.344 -28.344 1 72.5 76 LEU A C 1
ATOM 619 O O . LEU A 1 76 ? -7.465 -23.625 -29.312 1 72.5 76 LEU A O 1
ATOM 623 N N . THR A 1 77 ? -8 -24.953 -27.594 1 77.5 77 THR A N 1
ATOM 624 C CA . THR A 1 77 ? -9.383 -24.5 -27.641 1 77.5 77 THR A CA 1
ATOM 625 C C . THR A 1 77 ? -9.508 -23.078 -27.109 1 77.5 77 THR A C 1
ATOM 627 O O . THR A 1 77 ? -8.594 -22.578 -26.453 1 77.5 77 THR A O 1
ATOM 630 N N . ASP A 1 78 ? -10.539 -22.422 -27.484 1 80.31 78 ASP A N 1
ATOM 631 C CA . ASP A 1 78 ? -10.789 -21.062 -27 1 80.31 78 ASP A CA 1
ATOM 632 C C . ASP A 1 78 ? -10.758 -21.016 -25.469 1 80.31 78 ASP A C 1
ATOM 634 O O . ASP A 1 78 ? -10.227 -20.078 -24.875 1 80.31 78 ASP A O 1
ATOM 638 N N . ASP A 1 79 ? -11.297 -22.047 -24.906 1 81.06 79 ASP A N 1
ATOM 639 C CA . ASP A 1 79 ? -11.344 -22.109 -23.453 1 81.06 79 ASP A CA 1
ATOM 640 C C . ASP A 1 79 ? -9.938 -22.234 -22.875 1 81.06 79 ASP A C 1
ATOM 642 O O . ASP A 1 79 ? -9.602 -21.547 -21.891 1 81.06 79 ASP A O 1
ATOM 646 N N . GLU A 1 80 ? -9.156 -23.016 -23.531 1 78.19 80 GLU A N 1
ATOM 647 C CA . GLU A 1 80 ? -7.797 -23.203 -23.047 1 78.19 80 GLU A CA 1
ATOM 648 C C . GLU A 1 80 ? -6.965 -21.938 -23.25 1 78.19 80 GLU A C 1
ATOM 650 O O . GLU A 1 80 ? -6.129 -21.609 -22.406 1 78.19 80 GLU A O 1
ATOM 655 N N . ASN A 1 81 ? -7.27 -21.359 -24.281 1 84 81 ASN A N 1
ATOM 656 C CA . ASN A 1 81 ? -6.578 -20.094 -24.531 1 84 81 ASN A CA 1
ATOM 657 C C . ASN A 1 81 ? -6.938 -19.047 -23.5 1 84 81 ASN A C 1
ATOM 659 O O . ASN A 1 81 ? -6.074 -18.281 -23.047 1 84 81 ASN A O 1
ATOM 663 N N . PHE A 1 82 ? -8.211 -18.984 -23.156 1 86.5 82 PHE A N 1
ATOM 664 C CA . PHE A 1 82 ? -8.688 -18.047 -22.141 1 86.5 82 PHE A CA 1
ATOM 665 C C . PHE A 1 82 ? -8 -18.312 -20.812 1 86.5 82 PHE A C 1
ATOM 667 O O . PHE A 1 82 ? -7.559 -17.375 -20.141 1 86.5 82 PHE A O 1
ATOM 674 N N . ILE A 1 83 ? -7.836 -19.484 -20.453 1 83.19 83 ILE A N 1
ATOM 675 C CA . ILE A 1 83 ? -7.203 -19.859 -19.203 1 83.19 83 ILE A CA 1
ATOM 676 C C . ILE A 1 83 ? -5.711 -19.547 -19.266 1 83.19 83 ILE A C 1
ATOM 678 O O . ILE A 1 83 ? -5.145 -19 -18.312 1 83.19 83 ILE A O 1
ATOM 682 N N . SER A 1 84 ? -5.16 -19.828 -20.453 1 82.75 84 SER A N 1
ATOM 683 C CA . SER A 1 84 ? -3.727 -19.609 -20.625 1 82.75 84 SER A CA 1
ATOM 684 C C . SER A 1 84 ? -3.379 -18.125 -20.516 1 82.75 84 SER A C 1
ATOM 686 O O . SER A 1 84 ? -2.289 -17.766 -20.078 1 82.75 84 SER A O 1
ATOM 688 N N . GLN A 1 85 ? -4.359 -17.312 -20.859 1 88.62 85 GLN A N 1
ATOM 689 C CA . GLN A 1 85 ? -4.105 -15.883 -20.875 1 88.62 85 GLN A CA 1
ATOM 690 C C . GLN A 1 85 ? -4.527 -15.227 -19.562 1 88.62 85 GLN A C 1
ATOM 692 O O . GLN A 1 85 ? -4.27 -14.047 -19.344 1 88.62 85 GLN A O 1
ATOM 697 N N . SER A 1 86 ? -5.129 -15.969 -18.75 1 90.25 86 SER A N 1
ATOM 698 C CA . SER A 1 86 ? -5.688 -15.422 -17.516 1 90.25 86 SER A CA 1
ATOM 699 C C . SER A 1 86 ? -4.598 -14.805 -16.641 1 90.25 86 SER A C 1
ATOM 701 O O . SER A 1 86 ? -4.785 -13.727 -16.094 1 90.25 86 SER A O 1
ATOM 703 N N . LEU A 1 87 ? -3.441 -15.438 -16.609 1 91.75 87 LEU A N 1
ATOM 704 C CA . LEU A 1 87 ? -2.361 -14.922 -15.773 1 91.75 87 LEU A CA 1
ATOM 705 C C . LEU A 1 87 ? -1.887 -13.562 -16.281 1 91.75 87 LEU A C 1
ATOM 707 O O . LEU A 1 87 ? -1.648 -12.648 -15.492 1 91.75 87 LEU A O 1
ATOM 711 N N . CYS A 1 88 ? -1.8 -13.531 -17.562 1 93.19 88 CYS A N 1
ATOM 712 C CA . CYS A 1 88 ? -1.399 -12.266 -18.172 1 93.19 88 CYS A CA 1
ATOM 713 C C . CYS A 1 88 ? -2.41 -11.164 -17.859 1 93.19 88 CYS A C 1
ATOM 715 O O . CYS A 1 88 ? -2.031 -10.039 -17.547 1 93.19 88 CYS A O 1
ATOM 717 N N . GLU A 1 89 ? -3.633 -11.531 -17.922 1 92.31 89 GLU A N 1
ATOM 718 C CA . GLU A 1 89 ? -4.684 -10.562 -17.625 1 92.31 89 GLU A CA 1
ATOM 719 C C . GLU A 1 89 ? -4.621 -10.125 -16.156 1 92.31 89 GLU A C 1
ATOM 721 O O . GLU A 1 89 ? -4.812 -8.945 -15.852 1 92.31 89 GLU A O 1
ATOM 726 N N . PHE A 1 90 ? -4.359 -11.078 -15.297 1 92.75 90 PHE A N 1
ATOM 727 C CA . PHE A 1 90 ? -4.199 -10.742 -13.891 1 92.75 90 PHE A CA 1
ATOM 728 C C . PHE A 1 90 ? -3.08 -9.719 -13.703 1 92.75 90 PHE A C 1
ATOM 730 O O . PHE A 1 90 ? -3.256 -8.719 -13 1 92.75 90 PHE A O 1
ATOM 737 N N . GLY A 1 91 ? -2.006 -10.016 -14.352 1 94.38 91 GLY A N 1
ATOM 738 C CA . GLY A 1 91 ? -0.876 -9.102 -14.266 1 94.38 91 GLY A CA 1
ATOM 739 C C . GLY A 1 91 ? -1.2 -7.703 -14.766 1 94.38 91 GLY A C 1
ATOM 740 O O . GLY A 1 91 ? -0.794 -6.711 -14.156 1 94.38 91 GLY A O 1
ATOM 741 N N . LYS A 1 92 ? -1.932 -7.648 -15.805 1 93.38 92 LYS A N 1
ATOM 742 C CA . LYS A 1 92 ? -2.314 -6.363 -16.375 1 93.38 92 LYS A CA 1
ATOM 743 C C . LYS A 1 92 ? -3.207 -5.574 -15.422 1 93.38 92 LYS A C 1
ATOM 745 O O . LYS A 1 92 ? -3.076 -4.355 -15.305 1 93.38 92 LYS A O 1
ATOM 750 N N . PHE A 1 93 ? -4.105 -6.305 -14.828 1 91.25 93 PHE A N 1
ATOM 751 C CA . PHE A 1 93 ? -4.98 -5.652 -13.859 1 91.25 93 PHE A CA 1
ATOM 752 C C . PHE A 1 93 ? -4.172 -5.074 -12.703 1 91.25 93 PHE A C 1
ATOM 754 O O . PHE A 1 93 ? -4.406 -3.938 -12.289 1 91.25 93 PHE A O 1
ATOM 761 N N . ILE A 1 94 ? -3.211 -5.773 -12.242 1 92.94 94 ILE A N 1
ATOM 762 C CA . ILE A 1 94 ? -2.365 -5.32 -11.148 1 92.94 94 ILE A CA 1
ATOM 763 C C . ILE A 1 94 ? -1.557 -4.102 -11.586 1 92.94 94 ILE A C 1
ATOM 765 O O . ILE A 1 94 ? -1.451 -3.117 -10.852 1 92.94 94 ILE A O 1
ATOM 769 N N . GLU A 1 95 ? -1.104 -4.184 -12.766 1 94.12 95 GLU A N 1
ATOM 770 C CA . GLU A 1 95 ? -0.294 -3.086 -13.289 1 94.12 95 GLU A CA 1
ATOM 771 C C . GLU A 1 95 ? -1.111 -1.802 -13.398 1 94.12 95 GLU A C 1
ATOM 773 O O . GLU A 1 95 ? -0.604 -0.711 -13.133 1 94.12 95 GLU A O 1
ATOM 778 N N . ARG A 1 96 ? -2.297 -1.942 -13.797 1 92.06 96 ARG A N 1
ATOM 779 C CA . ARG A 1 96 ? -3.178 -0.785 -13.914 1 92.06 96 ARG A CA 1
ATOM 780 C C . ARG A 1 96 ? -3.395 -0.116 -12.562 1 92.06 96 ARG A C 1
ATOM 782 O O . ARG A 1 96 ? -3.336 1.11 -12.453 1 92.06 96 ARG A O 1
ATOM 789 N N . ILE A 1 97 ? -3.629 -0.893 -11.586 1 91.38 97 ILE A N 1
ATOM 790 C CA . ILE A 1 97 ? -3.842 -0.375 -10.242 1 91.38 97 ILE A CA 1
ATOM 791 C C . ILE A 1 97 ? -2.568 0.308 -9.742 1 91.38 97 ILE A C 1
ATOM 793 O O . ILE A 1 97 ? -2.629 1.376 -9.133 1 91.38 97 ILE A O 1
ATOM 797 N N . GLU A 1 98 ? -1.447 -0.27 -10.016 1 94.69 98 GLU A N 1
ATOM 798 C CA . GLU A 1 98 ? -0.179 0.278 -9.539 1 94.69 98 GLU A CA 1
ATOM 799 C C . GLU A 1 98 ? 0.174 1.567 -10.273 1 94.69 98 GLU A C 1
ATOM 801 O O . GLU A 1 98 ? 0.855 2.436 -9.727 1 94.69 98 GLU A O 1
ATOM 806 N N . GLU A 1 99 ? -0.298 1.691 -11.484 1 94.5 99 GLU A N 1
ATOM 807 C CA . GLU A 1 99 ? -0.121 2.959 -12.188 1 94.5 99 GLU A CA 1
ATOM 808 C C . GLU A 1 99 ? -0.802 4.102 -11.438 1 94.5 99 GLU A C 1
ATOM 810 O O . GLU A 1 99 ? -0.244 5.195 -11.328 1 94.5 99 GLU A O 1
ATOM 815 N N . HIS A 1 100 ? -1.984 3.873 -10.945 1 92.75 100 HIS A N 1
ATOM 816 C CA . HIS A 1 100 ? -2.688 4.879 -10.156 1 92.75 100 HIS A CA 1
ATOM 817 C C . HIS A 1 100 ? -1.94 5.184 -8.867 1 92.75 100 HIS A C 1
ATOM 819 O O . HIS A 1 100 ? -1.886 6.336 -8.43 1 92.75 100 HIS A O 1
ATOM 825 N N . ARG A 1 101 ? -1.41 4.156 -8.305 1 94.19 101 ARG A N 1
ATOM 826 C CA . ARG A 1 101 ? -0.639 4.367 -7.082 1 94.19 101 ARG A CA 1
ATOM 827 C C . ARG A 1 101 ? 0.601 5.211 -7.359 1 94.19 101 ARG A C 1
ATOM 829 O O . ARG A 1 101 ? 0.951 6.086 -6.562 1 94.19 101 ARG A O 1
ATOM 836 N N . ASP A 1 102 ? 1.215 4.98 -8.477 1 94.81 102 ASP A N 1
ATOM 837 C CA . ASP A 1 102 ? 2.398 5.742 -8.859 1 94.81 102 ASP A CA 1
ATOM 838 C C . ASP A 1 102 ? 2.068 7.223 -9.016 1 94.81 102 ASP A C 1
ATOM 840 O O . ASP A 1 102 ? 2.861 8.086 -8.641 1 94.81 102 ASP A O 1
ATOM 844 N N . ILE A 1 103 ? 0.94 7.488 -9.539 1 94.19 103 ILE A N 1
ATOM 845 C CA . ILE A 1 103 ? 0.499 8.867 -9.719 1 94.19 103 ILE A CA 1
ATOM 846 C C . ILE A 1 103 ? 0.304 9.531 -8.359 1 94.19 103 ILE A C 1
ATOM 848 O O . ILE A 1 103 ? 0.745 10.664 -8.141 1 94.19 103 ILE A O 1
ATOM 852 N N . LEU A 1 104 ? -0.328 8.805 -7.477 1 93.19 104 LEU A N 1
ATOM 853 C CA . LEU A 1 104 ? -0.575 9.305 -6.129 1 93.19 104 LEU A CA 1
ATOM 854 C C . LEU A 1 104 ? 0.737 9.586 -5.402 1 93.19 104 LEU A C 1
ATOM 856 O O . LEU A 1 104 ? 0.912 10.656 -4.816 1 93.19 104 LEU A O 1
ATOM 860 N N . VAL A 1 105 ? 1.723 8.711 -5.512 1 94.31 105 VAL A N 1
ATOM 861 C CA . VAL A 1 105 ? 2.996 8.812 -4.805 1 94.31 105 VAL A CA 1
ATOM 862 C C . VAL A 1 105 ? 3.842 9.922 -5.422 1 94.31 105 VAL A C 1
ATOM 864 O O . VAL A 1 105 ? 4.512 10.672 -4.707 1 94.31 105 VAL A O 1
ATOM 867 N N . SER A 1 106 ? 3.758 10.047 -6.66 1 93.81 106 SER A N 1
ATOM 868 C CA . SER A 1 106 ? 4.547 11.062 -7.352 1 93.81 106 SER A CA 1
ATOM 869 C C . SER A 1 106 ? 4.055 12.469 -7.016 1 93.81 106 SER A C 1
ATOM 871 O O . SER A 1 106 ? 4.844 13.414 -7 1 93.81 106 SER A O 1
ATOM 873 N N . ALA A 1 107 ? 2.775 12.609 -6.691 1 92.56 107 ALA A N 1
ATOM 874 C CA . ALA A 1 107 ? 2.186 13.914 -6.383 1 92.56 107 ALA A CA 1
ATOM 875 C C . ALA A 1 107 ? 2.346 14.25 -4.902 1 92.56 107 ALA A C 1
ATOM 877 O O . ALA A 1 107 ? 2.076 15.375 -4.484 1 92.56 107 ALA A O 1
ATOM 878 N N . ALA A 1 108 ? 2.818 13.289 -4.141 1 89.94 108 ALA A N 1
ATOM 879 C CA . ALA A 1 108 ? 2.857 13.398 -2.684 1 89.94 108 ALA A CA 1
ATOM 880 C C . ALA A 1 108 ? 3.705 14.594 -2.246 1 89.94 108 ALA A C 1
ATOM 882 O O . ALA A 1 108 ? 3.303 15.359 -1.369 1 89.94 108 ALA A O 1
ATOM 883 N N . GLU A 1 109 ? 4.879 14.789 -2.887 1 90.06 109 GLU A N 1
ATOM 884 C CA . GLU A 1 109 ? 5.805 15.852 -2.492 1 90.06 109 GLU A CA 1
ATOM 885 C C . GLU A 1 109 ? 5.195 17.234 -2.725 1 90.06 109 GLU A C 1
ATOM 887 O O . GLU A 1 109 ? 5.258 18.094 -1.852 1 90.06 109 GLU A O 1
ATOM 892 N N . ASP A 1 110 ? 4.523 17.375 -3.75 1 93.44 110 ASP A N 1
ATOM 893 C CA . ASP A 1 110 ? 4.02 18.688 -4.148 1 93.44 110 ASP A CA 1
ATOM 894 C C . ASP A 1 110 ? 2.67 18.969 -3.496 1 93.44 110 ASP A C 1
ATOM 896 O O . ASP A 1 110 ? 2.342 20.125 -3.221 1 93.44 110 ASP A O 1
ATOM 900 N N . GLN A 1 111 ? 1.937 17.938 -3.246 1 91.44 111 GLN A N 1
ATOM 901 C CA . GLN A 1 111 ? 0.56 18.156 -2.812 1 91.44 111 GLN A CA 1
ATOM 902 C C . GLN A 1 111 ? 0.432 18.031 -1.298 1 91.44 111 GLN A C 1
ATOM 904 O O . GLN A 1 111 ? -0.543 18.5 -0.709 1 91.44 111 GLN A O 1
ATOM 909 N N . PHE A 1 112 ? 1.433 17.5 -0.693 1 93.69 112 PHE A N 1
ATOM 910 C CA . PHE A 1 112 ? 1.296 17.234 0.735 1 93.69 112 PHE A CA 1
ATOM 911 C C . PHE A 1 112 ? 2.506 17.766 1.498 1 93.69 112 PHE A C 1
ATOM 913 O O . PHE A 1 112 ? 2.381 18.672 2.322 1 93.69 112 PHE A O 1
ATOM 920 N N . VAL A 1 113 ? 3.67 17.391 1.123 1 93.75 113 VAL A N 1
ATOM 921 C CA . VAL A 1 113 ? 4.875 17.672 1.895 1 93.75 113 VAL A CA 1
ATOM 922 C C . VAL A 1 113 ? 5.223 19.156 1.788 1 93.75 113 VAL A C 1
ATOM 924 O O . VAL A 1 113 ? 5.316 19.844 2.801 1 93.75 113 VAL A O 1
ATOM 927 N N . LYS A 1 114 ? 5.293 19.656 0.601 1 94.94 114 LYS A N 1
ATOM 928 C CA . LYS A 1 114 ? 5.707 21.047 0.391 1 94.94 114 LYS A CA 1
ATOM 929 C C . LYS A 1 114 ? 4.703 22.016 1.004 1 94.94 114 LYS A C 1
ATOM 931 O O . LYS A 1 114 ? 5.086 22.953 1.703 1 94.94 114 LYS A O 1
ATOM 936 N N . PRO A 1 115 ? 3.451 21.719 0.763 1 94.88 115 PRO A N 1
ATOM 937 C CA . PRO A 1 115 ? 2.471 22.625 1.374 1 94.88 115 PRO A CA 1
ATOM 938 C C . PRO A 1 115 ? 2.57 22.656 2.896 1 94.88 115 PRO A C 1
ATOM 940 O O . PRO A 1 115 ? 2.447 23.719 3.504 1 94.88 115 PRO A O 1
ATOM 943 N N . LEU A 1 116 ? 2.793 21.578 3.527 1 93.56 116 LEU A N 1
ATOM 944 C CA . LEU A 1 116 ? 2.918 21.516 4.98 1 93.56 116 LEU A CA 1
ATOM 945 C C . LEU A 1 116 ? 4.184 22.234 5.441 1 93.56 116 LEU A C 1
ATOM 947 O O . LEU A 1 116 ? 4.148 23 6.406 1 93.56 116 LEU A O 1
ATOM 951 N N . GLU A 1 117 ? 5.203 22.016 4.727 1 93.81 117 GLU A N 1
ATOM 952 C CA . GLU A 1 117 ? 6.465 22.672 5.062 1 93.81 117 GLU A CA 1
ATOM 953 C C . GLU A 1 117 ? 6.375 24.188 4.852 1 93.81 117 GLU A C 1
ATOM 955 O O . GLU A 1 117 ? 6.895 24.953 5.656 1 93.81 117 GLU A O 1
ATOM 960 N N . ASN A 1 118 ? 5.719 24.531 3.783 1 94.38 118 ASN A N 1
ATOM 961 C CA . ASN A 1 118 ? 5.523 25.953 3.514 1 94.38 118 ASN A CA 1
ATOM 962 C C . ASN A 1 118 ? 4.664 26.609 4.586 1 94.38 118 ASN A C 1
ATOM 964 O O . ASN A 1 118 ? 4.945 27.734 5.008 1 94.38 118 ASN A O 1
ATOM 968 N N . PHE A 1 119 ? 3.666 25.906 4.977 1 93.69 119 PHE A N 1
ATOM 969 C CA . PHE A 1 119 ? 2.832 26.438 6.047 1 93.69 119 PHE A CA 1
ATOM 970 C C . PHE A 1 119 ? 3.652 26.672 7.309 1 93.69 119 PHE A C 1
ATOM 972 O O . PHE A 1 119 ? 3.533 27.719 7.949 1 93.69 119 PHE A O 1
ATOM 979 N N . ARG A 1 120 ? 4.434 25.719 7.656 1 92.69 120 ARG A N 1
ATOM 980 C CA . ARG A 1 120 ? 5.258 25.797 8.859 1 92.69 120 ARG A CA 1
ATOM 981 C C . ARG A 1 120 ? 6.258 26.953 8.758 1 92.69 120 ARG A C 1
ATOM 983 O O . ARG A 1 120 ? 6.359 27.781 9.664 1 92.69 120 ARG A O 1
ATOM 990 N N . LYS A 1 121 ? 6.891 27.141 7.652 1 92.69 121 LYS A N 1
ATOM 991 C CA . LYS A 1 121 ? 7.945 28.141 7.469 1 92.69 121 LYS A CA 1
ATOM 992 C C . LYS A 1 121 ? 7.355 29.531 7.301 1 92.69 121 LYS A C 1
ATOM 994 O O . LYS A 1 121 ? 7.828 30.484 7.922 1 92.69 121 LYS A O 1
ATOM 999 N N . GLU A 1 122 ? 6.293 29.594 6.559 1 92.5 122 GLU A N 1
ATOM 1000 C CA . GLU A 1 122 ? 5.758 30.891 6.191 1 92.5 122 GLU A CA 1
ATOM 1001 C C . GLU A 1 122 ? 4.859 31.453 7.293 1 92.5 122 GLU A C 1
ATOM 1003 O O . GLU A 1 122 ? 4.781 32.656 7.48 1 92.5 122 GLU A O 1
ATOM 1008 N N . ASN A 1 123 ? 4.176 30.609 7.922 1 91.12 123 ASN A N 1
ATOM 1009 C CA . ASN A 1 123 ? 3.271 31.094 8.961 1 91.12 123 ASN A CA 1
ATOM 1010 C C . ASN A 1 123 ? 3.924 31.031 10.336 1 91.12 123 ASN A C 1
ATOM 1012 O O . ASN A 1 123 ? 4.215 32.062 10.938 1 91.12 123 ASN A O 1
ATOM 1016 N N . ILE A 1 124 ? 4.348 29.922 10.75 1 91.56 124 ILE A N 1
ATOM 1017 C CA . ILE A 1 124 ? 4.922 29.781 12.078 1 91.56 124 ILE A CA 1
ATOM 1018 C C . ILE A 1 124 ? 6.297 30.453 12.125 1 91.56 124 ILE A C 1
ATOM 1020 O O . ILE A 1 124 ? 6.648 31.109 13.109 1 91.56 124 ILE A O 1
ATOM 1024 N N . GLY A 1 125 ? 7.047 30.344 11.016 1 92.62 125 GLY A N 1
ATOM 1025 C CA . GLY A 1 125 ? 8.328 31.031 10.93 1 92.62 125 GLY A CA 1
ATOM 1026 C C . GLY A 1 125 ? 8.203 32.531 10.953 1 92.62 125 GLY A C 1
ATOM 1027 O O . GLY A 1 125 ? 8.992 33.219 11.609 1 92.62 125 GLY A O 1
ATOM 1028 N N . ALA A 1 126 ? 7.172 33.031 10.312 1 92 126 ALA A N 1
ATOM 1029 C CA . ALA A 1 126 ? 6.93 34.5 10.289 1 92 126 ALA A CA 1
ATOM 1030 C C . ALA A 1 126 ? 6.574 35 11.688 1 92 126 ALA A C 1
ATOM 1032 O O . ALA A 1 126 ? 6.965 36.125 12.062 1 92 126 ALA A O 1
ATOM 1033 N N . ALA A 1 127 ? 5.762 34.188 12.375 1 93.31 127 ALA A N 1
ATOM 1034 C CA . ALA A 1 127 ? 5.414 34.562 13.742 1 93.31 127 ALA A CA 1
ATOM 1035 C C . ALA A 1 127 ? 6.656 34.625 14.633 1 93.31 127 ALA A C 1
ATOM 1037 O O . ALA A 1 127 ? 6.773 35.5 15.492 1 93.31 127 ALA A O 1
ATOM 1038 N N . LYS A 1 128 ? 7.555 33.75 14.383 1 93.06 128 LYS A N 1
ATOM 1039 C CA . LYS A 1 128 ? 8.797 33.719 15.148 1 93.06 128 LYS A CA 1
ATOM 1040 C C . LYS A 1 128 ? 9.656 34.938 14.852 1 93.06 128 LYS A C 1
ATOM 1042 O O . LYS A 1 128 ? 10.273 35.5 15.75 1 93.06 128 LYS A O 1
ATOM 1047 N N . GLU A 1 129 ? 9.68 35.344 13.609 1 94 129 GLU A N 1
ATOM 1048 C CA . GLU A 1 129 ? 10.43 36.531 13.219 1 94 129 GLU A CA 1
ATOM 1049 C C . GLU A 1 129 ? 9.844 37.781 13.852 1 94 129 GLU A C 1
ATOM 1051 O O . GLU A 1 129 ? 10.578 38.656 14.32 1 94 129 GLU A O 1
ATOM 1056 N N . GLU A 1 130 ? 8.5 37.844 13.828 1 94.38 130 GLU A N 1
ATOM 1057 C CA . GLU A 1 130 ? 7.836 39 14.438 1 94.38 130 GLU A CA 1
ATOM 1058 C C . GLU A 1 130 ? 8.07 39 15.945 1 94.38 130 GLU A C 1
ATOM 1060 O O . GLU A 1 130 ? 8.117 40.094 16.562 1 94.38 130 GLU A O 1
ATOM 1065 N N . LYS A 1 131 ? 8.109 37.875 16.516 1 95.06 131 LYS A N 1
ATOM 1066 C CA . LYS A 1 131 ? 8.43 37.781 17.938 1 95.06 131 LYS A CA 1
ATOM 1067 C C . LYS A 1 131 ? 9.797 38.375 18.234 1 95.06 131 LYS A C 1
ATOM 1069 O O . LYS A 1 131 ? 9.969 39.094 19.219 1 95.06 131 LYS A O 1
ATOM 1074 N N . LYS A 1 132 ? 10.789 38.094 17.406 1 95.31 132 LYS A N 1
ATOM 1075 C CA . LYS A 1 132 ? 12.133 38.656 17.562 1 95.31 132 LYS A CA 1
ATOM 1076 C C . LYS A 1 132 ? 12.109 40.156 17.5 1 95.31 132 LYS A C 1
ATOM 1078 O O . LYS A 1 132 ? 12.797 40.844 18.281 1 95.31 132 LYS A O 1
ATOM 1083 N N . ASN A 1 133 ? 11.359 40.688 16.578 1 95.44 133 ASN A N 1
ATOM 1084 C CA . ASN A 1 133 ? 11.219 42.125 16.453 1 95.44 133 ASN A CA 1
ATOM 1085 C C . ASN A 1 133 ? 10.578 42.719 17.688 1 95.44 133 ASN A C 1
ATOM 1087 O O . ASN A 1 133 ? 11.008 43.781 18.172 1 95.44 133 ASN A O 1
ATOM 1091 N N . PHE A 1 134 ? 9.57 42.062 18.125 1 95.06 134 PHE A N 1
ATOM 1092 C CA . PHE A 1 134 ? 8.875 42.5 19.328 1 95.06 134 PHE A CA 1
ATOM 1093 C C . PHE A 1 134 ? 9.812 42.531 20.531 1 95.06 134 PHE A C 1
ATOM 1095 O O . PHE A 1 134 ? 9.844 43.469 21.297 1 95.06 134 PHE A O 1
ATOM 1102 N N . ASP A 1 135 ? 10.625 41.531 20.703 1 93.88 135 ASP A N 1
ATOM 1103 C CA . ASP A 1 135 ? 11.57 41.438 21.797 1 93.88 135 ASP A CA 1
ATOM 1104 C C . ASP A 1 135 ? 12.641 42.531 21.703 1 93.88 135 ASP A C 1
ATOM 1106 O O . ASP A 1 135 ? 13.031 43.125 22.719 1 93.88 135 ASP A O 1
ATOM 1110 N N . LYS A 1 136 ? 13.07 42.75 20.516 1 95.44 136 LYS A N 1
ATOM 1111 C CA . LYS A 1 136 ? 14.086 43.781 20.297 1 95.44 136 LYS A CA 1
ATOM 1112 C C . LYS A 1 136 ? 13.555 45.156 20.656 1 95.44 136 LYS A C 1
ATOM 1114 O O . LYS A 1 136 ? 14.242 45.938 21.328 1 95.44 136 LYS A O 1
ATOM 1119 N N . GLN A 1 137 ? 12.344 45.438 20.219 1 93.75 137 GLN A N 1
ATOM 1120 C CA . GLN A 1 137 ? 11.758 46.75 20.5 1 93.75 137 GLN A CA 1
ATOM 1121 C C . GLN A 1 137 ? 11.422 46.906 21.984 1 93.75 137 GLN A C 1
ATOM 1123 O O . GLN A 1 137 ? 11.508 48 22.547 1 93.75 137 GLN A O 1
ATOM 1128 N N . THR A 1 138 ? 11.023 45.75 22.594 1 89.94 138 THR A N 1
ATOM 1129 C CA . THR A 1 138 ? 10.781 45.75 24.031 1 89.94 138 THR A CA 1
ATOM 1130 C C . THR A 1 138 ? 12.055 46.125 24.781 1 89.94 138 THR A C 1
ATOM 1132 O O . THR A 1 138 ? 12.016 46.969 25.688 1 89.94 138 THR A O 1
ATOM 1135 N N . ALA A 1 139 ? 13.141 45.594 24.438 1 91.94 139 ALA A N 1
ATOM 1136 C CA . ALA A 1 139 ? 14.422 45.875 25.078 1 91.94 139 ALA A CA 1
ATOM 1137 C C . ALA A 1 139 ? 14.844 47.312 24.875 1 91.94 139 ALA A C 1
ATOM 1139 O O . ALA A 1 139 ? 15.336 47.969 25.797 1 91.94 139 ALA A O 1
ATOM 1140 N N . LYS A 1 140 ? 14.656 47.812 23.656 1 93.06 140 LYS A N 1
ATOM 1141 C CA . LYS A 1 140 ? 15.016 49.219 23.344 1 93.06 140 LYS A CA 1
ATOM 1142 C C . LYS A 1 140 ? 14.195 50.188 24.172 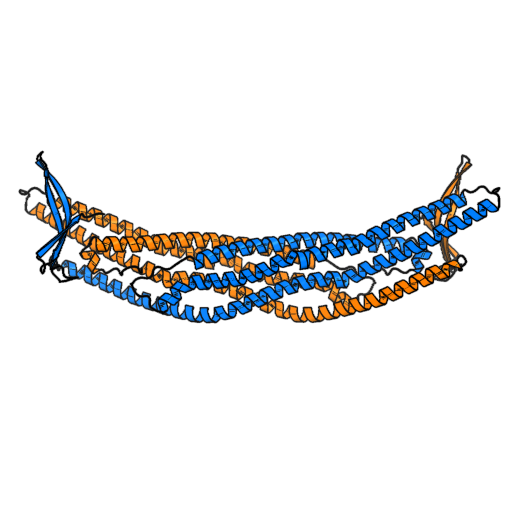1 93.06 140 LYS A C 1
ATOM 1144 O O . LYS A 1 140 ? 14.719 51.188 24.656 1 93.06 140 LYS A O 1
ATOM 1149 N N . PHE A 1 141 ? 12.984 49.906 24.219 1 90 141 PHE A N 1
ATOM 1150 C CA . PHE A 1 141 ? 12.086 50.75 25 1 90 141 PHE A CA 1
ATOM 1151 C C . PHE A 1 141 ? 12.477 50.75 26.469 1 90 141 PHE A C 1
ATOM 1153 O O . PHE A 1 141 ? 12.57 51.812 27.094 1 90 141 PHE A O 1
ATOM 1160 N N . CYS A 1 142 ? 12.742 49.594 27.031 1 86.56 142 CYS A N 1
ATOM 1161 C CA . CYS A 1 142 ? 13.148 49.469 28.422 1 86.56 142 CYS A CA 1
ATOM 1162 C C . CYS A 1 142 ? 14.461 50.219 28.672 1 86.56 142 CYS A C 1
ATOM 1164 O O . CYS A 1 142 ? 14.617 50.906 29.688 1 86.56 142 CYS A O 1
ATOM 1166 N N . GLN A 1 143 ? 15.328 50.125 27.797 1 88.25 143 GLN A N 1
ATOM 1167 C CA . GLN A 1 143 ? 16.625 50.781 27.922 1 88.25 143 GLN A CA 1
ATOM 1168 C C . GLN A 1 143 ? 16.469 52.312 27.875 1 88.25 143 GLN A C 1
ATOM 1170 O O . GLN A 1 143 ? 17.141 53.031 28.609 1 88.25 143 GLN A O 1
ATOM 1175 N N . SER A 1 144 ? 15.633 52.719 26.969 1 89.12 144 SER A N 1
ATOM 1176 C CA . SER A 1 144 ? 15.398 54.156 26.859 1 89.12 144 SER A CA 1
ATOM 1177 C C . SER A 1 144 ? 14.789 54.719 28.156 1 89.12 144 SER A C 1
ATOM 1179 O O . SER A 1 144 ? 15.117 55.812 28.562 1 89.12 144 SER A O 1
ATOM 1181 N N . GLN A 1 145 ? 13.922 54 28.781 1 84.31 145 GLN A N 1
ATOM 1182 C CA . GLN A 1 145 ? 13.32 54.375 30.047 1 84.31 145 GLN A CA 1
ATOM 1183 C C . GLN A 1 145 ? 14.367 54.469 31.156 1 84.31 145 GLN A C 1
ATOM 1185 O O . GLN A 1 145 ? 14.367 55.375 31.953 1 84.31 145 GLN A O 1
ATOM 1190 N N . GLU A 1 146 ? 15.188 53.469 31.141 1 84.94 146 GLU A N 1
ATOM 1191 C CA . GLU A 1 146 ? 16.25 53.469 32.156 1 84.94 146 GLU A CA 1
ATOM 1192 C C . GLU A 1 146 ? 17.203 54.625 31.969 1 84.94 146 GLU A C 1
ATOM 1194 O O . GLU A 1 146 ? 17.625 55.25 32.969 1 84.94 146 GLU A O 1
ATOM 1199 N N . ARG A 1 147 ? 17.531 54.938 30.734 1 85.19 147 ARG A N 1
ATOM 1200 C CA . ARG A 1 147 ? 18.406 56.062 30.453 1 85.19 147 ARG A CA 1
ATOM 1201 C C . ARG A 1 147 ? 17.766 57.375 30.922 1 85.19 147 ARG A C 1
ATOM 1203 O O . ARG A 1 147 ? 18.438 58.25 31.453 1 85.19 147 ARG A O 1
ATOM 1210 N N . TYR A 1 148 ? 16.516 57.469 30.688 1 84.62 148 TYR A N 1
ATOM 1211 C CA . TYR A 1 148 ? 15.766 58.656 31.078 1 84.62 148 TYR A CA 1
ATOM 1212 C C . TYR A 1 148 ? 15.742 58.812 32.594 1 84.62 148 TYR A C 1
ATOM 1214 O O . TYR A 1 148 ? 15.93 59.906 33.094 1 84.62 148 TYR A O 1
ATOM 1222 N N . LEU A 1 149 ? 15.562 57.781 33.312 1 82.69 149 LEU A N 1
ATOM 1223 C CA . LEU A 1 149 ? 15.453 57.781 34.781 1 82.69 149 LEU A CA 1
ATOM 1224 C C . LEU A 1 149 ? 16.797 58.094 35.406 1 82.69 149 LEU A C 1
ATOM 1226 O O . LEU A 1 149 ? 16.859 58.656 36.5 1 82.69 149 LEU A O 1
ATOM 1230 N N . ASN A 1 150 ? 17.844 57.75 34.75 1 80.06 150 ASN A N 1
ATOM 1231 C CA . ASN A 1 150 ? 19.188 57.938 35.312 1 80.06 150 ASN A CA 1
ATOM 1232 C C . ASN A 1 150 ? 19.75 59.312 35 1 80.06 150 ASN A C 1
ATOM 1234 O O . ASN A 1 150 ? 20.859 59.625 35.406 1 80.06 150 ASN A O 1
ATOM 1238 N N . MET A 1 151 ? 18.922 60.031 34.25 1 79.75 151 MET A N 1
ATOM 1239 C CA . MET A 1 151 ? 19.406 61.375 33.938 1 79.75 151 MET A CA 1
ATOM 1240 C C . MET A 1 151 ? 19.484 62.219 35.188 1 79.75 151 MET A C 1
ATOM 1242 O O . MET A 1 151 ? 18.641 62.125 36.062 1 79.75 151 MET A O 1
ATOM 1246 N N . LYS A 1 152 ? 20.578 63.094 35.312 1 72.12 152 LYS A N 1
ATOM 1247 C CA . LYS A 1 152 ? 20.797 63.969 36.469 1 72.12 152 LYS A CA 1
ATOM 1248 C C . LYS A 1 152 ? 19.781 65.125 36.469 1 72.12 152 LYS A C 1
ATOM 1250 O O . LYS A 1 152 ? 19.266 65.5 35.438 1 72.12 152 LYS A O 1
ATOM 1255 N N . THR A 1 153 ? 19.406 65.562 37.688 1 63.16 153 THR A N 1
ATOM 1256 C CA . THR A 1 153 ? 18.438 66.625 37.938 1 63.16 153 THR A CA 1
ATOM 1257 C C . THR A 1 153 ? 18.875 67.938 37.281 1 63.16 153 THR A C 1
ATOM 1259 O O . THR A 1 153 ? 18.047 68.75 36.875 1 63.16 153 THR A O 1
ATOM 1262 N N . LYS A 1 154 ? 20.141 68.188 37.188 1 71.44 154 LYS A N 1
ATOM 1263 C CA . LYS A 1 154 ? 20.609 69.5 36.75 1 71.44 154 LYS A CA 1
ATOM 1264 C C . LYS A 1 154 ? 20.859 69.562 35.25 1 71.44 154 LYS A C 1
ATOM 1266 O O . LYS A 1 154 ? 21.641 70.375 34.781 1 71.44 154 LYS A O 1
ATOM 1271 N N . ILE A 1 155 ? 20.125 68.75 34.5 1 69 155 ILE A N 1
ATOM 1272 C CA . ILE A 1 155 ? 20.391 68.625 33.094 1 69 155 ILE A CA 1
ATOM 1273 C C . ILE A 1 155 ? 19.672 69.75 32.344 1 69 155 ILE A C 1
ATOM 1275 O O . ILE A 1 155 ? 18.625 70.25 32.812 1 69 155 ILE A O 1
ATOM 1279 N N . ASN A 1 156 ? 20.312 70.375 31.297 1 80.88 156 ASN A N 1
ATOM 1280 C CA . ASN A 1 156 ? 19.75 71.438 30.438 1 80.88 156 ASN A CA 1
ATOM 1281 C C . ASN A 1 156 ? 18.422 71 29.812 1 80.88 156 ASN A C 1
ATOM 1283 O O . ASN A 1 156 ? 18.188 69.812 29.609 1 80.88 156 ASN A O 1
ATOM 1287 N N . ASP A 1 157 ? 17.547 71.938 29.719 1 82 157 ASP A N 1
ATOM 1288 C CA . ASP A 1 157 ? 16.203 71.688 29.188 1 82 157 ASP A CA 1
ATOM 1289 C C . ASP A 1 157 ? 16.234 71.062 27.812 1 82 157 ASP A C 1
ATOM 1291 O O . ASP A 1 157 ? 15.383 70.25 27.484 1 82 157 ASP A O 1
ATOM 1295 N N . SER A 1 158 ? 17.203 71.312 27.062 1 85.12 158 SER A N 1
ATOM 1296 C CA . SER A 1 158 ? 17.328 70.812 25.719 1 85.12 158 SER A CA 1
ATOM 1297 C C . SER A 1 158 ? 17.609 69.312 25.75 1 85.12 158 SER A C 1
ATOM 1299 O O . SER A 1 158 ? 17.047 68.562 24.953 1 85.12 158 SER A O 1
ATOM 1301 N N . THR A 1 159 ? 18.422 68.875 26.594 1 84.31 159 THR A N 1
ATOM 1302 C CA . THR A 1 159 ? 18.781 67.5 26.734 1 84.31 159 THR A CA 1
ATOM 1303 C C . THR A 1 159 ? 17.594 66.688 27.266 1 84.31 159 THR A C 1
ATOM 1305 O O . THR A 1 159 ? 17.391 65.5 26.844 1 84.31 159 THR A O 1
ATOM 1308 N N . LEU A 1 160 ? 16.891 67.312 28.094 1 84.56 160 LEU A N 1
ATOM 1309 C CA . LEU A 1 160 ? 15.703 66.688 28.656 1 84.56 160 LEU A CA 1
ATOM 1310 C C . LEU A 1 160 ? 14.633 66.438 27.594 1 84.56 160 LEU A C 1
ATOM 1312 O O . LEU A 1 160 ? 13.961 65.438 27.562 1 84.56 160 LEU A O 1
ATOM 1316 N N . GLN A 1 161 ? 14.539 67.438 26.766 1 85.25 161 GLN A N 1
ATOM 1317 C CA . GLN A 1 161 ? 13.562 67.375 25.688 1 85.25 161 GLN A CA 1
ATOM 1318 C C . GLN A 1 161 ? 13.953 66.25 24.688 1 85.25 161 GLN A C 1
ATOM 1320 O O . GLN A 1 161 ? 13.086 65.562 24.156 1 85.25 161 GLN A O 1
ATOM 1325 N N . GLU A 1 162 ? 15.148 66.125 24.453 1 87.31 162 GLU A N 1
ATOM 1326 C CA . GLU A 1 162 ? 15.648 65.125 23.562 1 87.31 162 GLU A CA 1
ATOM 1327 C C . GLU A 1 162 ? 15.406 63.719 24.141 1 87.31 162 GLU A C 1
ATOM 1329 O O . GLU A 1 162 ? 15.047 62.781 23.422 1 87.31 162 GLU A O 1
ATOM 1334 N N . ALA A 1 163 ? 15.641 63.625 25.344 1 84.62 163 ALA A N 1
ATOM 1335 C CA . ALA A 1 163 ? 15.43 62.375 26.031 1 84.62 163 ALA A CA 1
ATOM 1336 C C . ALA A 1 163 ? 13.953 62 26.031 1 84.62 163 ALA A C 1
ATOM 1338 O O . ALA A 1 163 ? 13.602 60.812 25.828 1 84.62 163 ALA A O 1
ATOM 1339 N N . ASP A 1 164 ? 13.117 63 26.281 1 85.5 164 ASP A N 1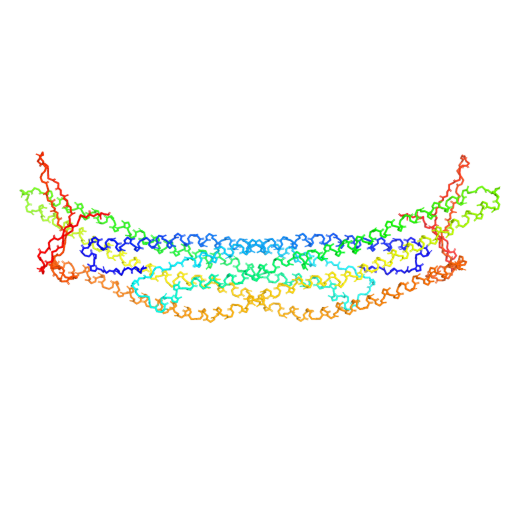
ATOM 1340 C CA . ASP A 1 164 ? 11.672 62.781 26.25 1 85.5 164 ASP A CA 1
ATOM 1341 C C . ASP A 1 164 ? 11.219 62.281 24.875 1 85.5 164 ASP A C 1
ATOM 1343 O O . ASP A 1 164 ? 10.398 61.375 24.766 1 85.5 164 ASP A O 1
ATOM 1347 N N . THR A 1 165 ? 11.727 62.938 23.891 1 88.69 165 THR A N 1
ATOM 1348 C CA . THR A 1 165 ? 11.367 62.562 22.531 1 88.69 165 THR A CA 1
ATOM 1349 C C . THR A 1 165 ? 11.836 61.156 22.203 1 88.69 165 THR A C 1
ATOM 1351 O O . THR A 1 165 ? 11.141 60.406 21.516 1 88.69 165 THR A O 1
ATOM 1354 N N . GLN A 1 166 ? 12.961 60.812 22.719 1 89.12 166 GLN A N 1
ATOM 1355 C CA . GLN A 1 166 ? 13.5 59.469 22.469 1 89.12 166 GLN A CA 1
ATOM 1356 C C . GLN A 1 166 ? 12.648 58.406 23.125 1 89.12 166 GLN A C 1
ATOM 1358 O O . GLN A 1 166 ? 12.383 57.375 22.531 1 89.12 166 GLN A O 1
ATOM 1363 N N . VAL A 1 167 ? 12.281 58.625 24.312 1 88.12 167 VAL A N 1
ATOM 1364 C CA . VAL A 1 167 ? 11.445 57.656 25.031 1 88.12 167 VAL A CA 1
ATOM 1365 C C . VAL A 1 167 ? 10.102 57.531 24.328 1 88.12 167 VAL A C 1
ATOM 1367 O O . VAL A 1 167 ? 9.578 56.406 24.203 1 88.12 167 VAL A O 1
ATOM 1370 N N . GLU A 1 168 ? 9.602 58.656 23.844 1 87.19 168 GLU A N 1
ATOM 1371 C CA . GLU A 1 168 ? 8.328 58.625 23.125 1 87.19 168 GLU A CA 1
ATOM 1372 C C . GLU A 1 168 ? 8.453 57.844 21.812 1 87.19 168 GLU A C 1
ATOM 1374 O O . GLU A 1 168 ? 7.531 57.156 21.406 1 87.19 168 GLU A O 1
ATOM 1379 N N . PHE A 1 169 ? 9.5 58.062 21.188 1 88.94 169 PHE A N 1
ATOM 1380 C CA . PHE A 1 169 ? 9.766 57.344 19.938 1 88.94 169 PHE A CA 1
ATOM 1381 C C . PHE A 1 169 ? 9.859 55.844 20.172 1 88.94 169 PHE A C 1
ATOM 1383 O O . PHE A 1 169 ? 9.25 55.062 19.438 1 88.94 169 PHE A O 1
ATOM 1390 N N . GLU A 1 170 ? 10.625 55.469 21.141 1 90.88 170 GLU A N 1
ATOM 1391 C CA . GLU A 1 170 ? 10.789 54.031 21.453 1 90.88 170 GLU A CA 1
ATOM 1392 C C . GLU A 1 170 ? 9.477 53.438 21.938 1 90.88 170 GLU A C 1
ATOM 1394 O O . GLU A 1 170 ? 9.203 52.25 21.688 1 90.88 170 GLU A O 1
ATOM 1399 N N . LYS A 1 171 ? 8.727 54.188 22.625 1 87.06 171 LYS A N 1
ATOM 1400 C CA . LYS A 1 171 ? 7.418 53.75 23.094 1 87.06 171 LYS A CA 1
ATOM 1401 C C . LYS A 1 171 ? 6.5 53.438 21.922 1 87.06 171 LYS A C 1
ATOM 1403 O O . LYS A 1 171 ? 5.84 52.375 21.891 1 87.06 171 LYS A O 1
ATOM 1408 N N . LYS A 1 172 ? 6.465 54.312 20.953 1 87.19 172 LYS A N 1
ATOM 1409 C CA . LYS A 1 172 ? 5.645 54.125 19.766 1 87.19 172 LYS A CA 1
ATOM 1410 C C . LYS A 1 172 ? 6.102 52.875 18.984 1 87.19 172 LYS A C 1
ATOM 1412 O O . LYS A 1 172 ? 5.273 52.125 18.484 1 87.19 172 LYS A O 1
ATOM 1417 N N . ALA A 1 173 ? 7.34 52.75 18.891 1 91.38 173 ALA A N 1
ATOM 1418 C CA . ALA A 1 173 ? 7.895 51.594 18.203 1 91.38 173 ALA A CA 1
ATOM 1419 C C . ALA A 1 173 ? 7.527 50.312 18.922 1 91.38 173 ALA A C 1
ATOM 1421 O O . ALA A 1 173 ? 7.246 49.281 18.281 1 91.38 173 ALA A O 1
ATOM 1422 N N . PHE A 1 174 ? 7.594 50.312 20.203 1 91.69 174 PHE A N 1
ATOM 1423 C CA . PHE A 1 174 ? 7.234 49.156 21.016 1 91.69 174 PHE A CA 1
ATOM 1424 C C . PHE A 1 174 ? 5.766 48.781 20.812 1 91.69 174 PHE A C 1
ATOM 1426 O O . PHE A 1 174 ? 5.434 47.625 20.609 1 91.69 174 PHE A O 1
ATOM 1433 N N . TYR A 1 175 ? 4.914 49.781 20.875 1 88.5 175 TYR A N 1
ATOM 1434 C CA . TYR A 1 175 ? 3.484 49.531 20.688 1 88.5 175 TYR A CA 1
ATOM 1435 C C . TYR A 1 175 ? 3.191 48.969 19.312 1 88.5 175 TYR A C 1
ATOM 1437 O O . TYR A 1 175 ? 2.414 48.031 19.156 1 88.5 175 TYR A O 1
ATOM 1445 N N . THR A 1 176 ? 3.824 49.531 18.344 1 90.19 176 THR A N 1
ATOM 1446 C CA . THR A 1 176 ? 3.633 49.094 16.969 1 90.19 176 THR A CA 1
ATOM 1447 C C . THR A 1 176 ? 4.07 47.625 16.812 1 90.19 176 THR A C 1
ATOM 1449 O O . THR A 1 176 ? 3.344 46.812 16.234 1 90.19 176 THR A O 1
ATOM 1452 N N . SER A 1 177 ? 5.227 47.375 17.312 1 93.75 177 SER A N 1
ATOM 1453 C CA . SER A 1 177 ? 5.738 46 17.203 1 93.75 177 SER A CA 1
ATOM 1454 C C . SER A 1 177 ? 4.871 45.031 17.984 1 93.75 177 SER A C 1
ATOM 1456 O O . SER A 1 177 ? 4.684 43.875 17.562 1 93.75 177 SER A O 1
ATOM 1458 N N . SER A 1 178 ? 4.434 45.406 19.125 1 92.56 178 SER A N 1
ATOM 1459 C CA . SER A 1 178 ? 3.572 44.562 19.938 1 92.56 178 SER A CA 1
ATOM 1460 C C . SER A 1 178 ? 2.268 44.25 19.219 1 92.56 178 SER A C 1
ATOM 1462 O O . SER A 1 178 ? 1.839 43.094 19.188 1 92.56 178 SER A O 1
ATOM 1464 N N . MET A 1 179 ? 1.658 45.25 18.656 1 91.44 179 MET A N 1
ATOM 1465 C CA . MET A 1 179 ? 0.395 45.031 17.953 1 91.44 179 MET A CA 1
ATOM 1466 C C . MET A 1 179 ? 0.595 44.188 16.703 1 91.44 179 MET A C 1
ATOM 1468 O O . MET A 1 179 ? -0.243 43.344 16.391 1 91.44 179 MET A O 1
ATOM 1472 N N . LYS A 1 180 ? 1.655 44.438 16.031 1 92.25 180 LYS A N 1
ATOM 1473 C CA . LYS A 1 180 ? 1.969 43.625 14.859 1 92.25 180 LYS A CA 1
ATOM 1474 C C . LYS A 1 180 ? 2.164 42.156 15.25 1 92.25 180 LYS A C 1
ATOM 1476 O O . LYS A 1 180 ? 1.722 41.25 14.531 1 92.25 180 LYS A O 1
ATOM 1481 N N . TYR A 1 181 ? 2.846 42 16.312 1 94.31 181 TYR A N 1
ATOM 1482 C CA . TYR A 1 181 ? 3.09 40.625 16.797 1 94.31 181 TYR A CA 1
ATOM 1483 C C . TYR A 1 181 ? 1.782 39.938 17.172 1 94.31 181 TYR A C 1
ATOM 1485 O O . TYR A 1 181 ? 1.554 38.812 16.781 1 94.31 181 TYR A O 1
ATOM 1493 N N . VAL A 1 182 ? 0.956 40.625 17.891 1 91.88 182 VAL A N 1
ATOM 1494 C CA . VAL A 1 182 ? -0.34 40.062 18.297 1 91.88 182 VAL A CA 1
ATOM 1495 C C . VAL A 1 182 ? -1.159 39.719 17.047 1 91.88 182 VAL A C 1
ATOM 1497 O O . VAL A 1 182 ? -1.783 38.656 16.984 1 91.88 182 VAL A O 1
ATOM 1500 N N . LEU A 1 183 ? -1.139 40.625 16.125 1 90.56 183 LEU A N 1
ATOM 1501 C CA . LEU A 1 183 ? -1.86 40.406 14.875 1 90.56 183 LEU A CA 1
ATOM 1502 C C . LEU A 1 183 ? -1.35 39.156 14.164 1 90.56 183 LEU A C 1
ATOM 1504 O O . LEU A 1 183 ? -2.143 38.344 13.688 1 90.56 183 LEU A O 1
ATOM 1508 N N . LYS A 1 184 ? -0.104 39.062 14.086 1 92.06 184 LYS A N 1
ATOM 1509 C CA . LYS A 1 184 ? 0.495 37.906 13.406 1 92.06 184 LYS A CA 1
ATOM 1510 C C . LYS A 1 184 ? 0.169 36.625 14.125 1 92.06 184 LYS A C 1
ATOM 1512 O O . LYS A 1 184 ? -0.125 35.594 13.492 1 92.06 184 LYS A O 1
ATOM 1517 N N . LEU A 1 185 ? 0.25 36.594 15.422 1 91.19 185 LEU A N 1
ATOM 1518 C CA . LEU A 1 185 ? -0.075 35.406 16.219 1 91.19 185 LEU A CA 1
ATOM 1519 C C . LEU A 1 185 ? -1.514 34.969 15.969 1 91.19 185 LEU A C 1
ATOM 1521 O O . LEU A 1 185 ? -1.781 33.781 15.797 1 91.19 185 LEU A O 1
ATOM 1525 N N . GLN A 1 186 ? -2.385 35.938 15.969 1 86.31 186 GLN A N 1
ATOM 1526 C CA . GLN A 1 186 ? -3.791 35.625 15.734 1 86.31 186 GLN A CA 1
ATOM 1527 C C . GLN A 1 186 ? -4.004 35.094 14.32 1 86.31 186 GLN A C 1
ATOM 1529 O O . GLN A 1 186 ? -4.785 34.156 14.125 1 86.31 186 GLN A O 1
ATOM 1534 N N . GLU A 1 187 ? -3.346 35.688 13.391 1 88.81 187 GLU A N 1
ATOM 1535 C CA . GLU A 1 187 ? -3.443 35.25 12 1 88.81 187 GLU A CA 1
ATOM 1536 C C . GLU A 1 187 ? -3.01 33.812 11.844 1 88.81 187 GLU A C 1
ATOM 1538 O O . GLU A 1 187 ? -3.689 33.031 11.18 1 88.81 187 GLU A O 1
ATOM 1543 N N . VAL A 1 188 ? -1.898 33.531 12.406 1 90.25 188 VAL A N 1
ATOM 1544 C CA . VAL A 1 188 ? -1.343 32.188 12.258 1 90.25 188 VAL A CA 1
ATOM 1545 C C . VAL A 1 188 ? -2.258 31.156 12.938 1 90.25 188 VAL A C 1
ATOM 1547 O O . VAL A 1 188 ? -2.479 30.062 12.414 1 90.25 188 VAL A O 1
ATOM 1550 N N . GLN A 1 189 ? -2.801 31.5 14.086 1 86.19 189 GLN A N 1
ATOM 1551 C CA . GLN A 1 189 ? -3.701 30.594 14.797 1 86.19 189 GLN A CA 1
ATOM 1552 C C . GLN A 1 189 ? -4.969 30.344 13.992 1 86.19 189 GLN A C 1
ATOM 1554 O O . GLN A 1 189 ? -5.469 29.203 13.969 1 86.19 189 GLN A O 1
ATOM 1559 N N . ASP A 1 190 ? -5.461 31.328 13.375 1 84.19 190 ASP A N 1
ATOM 1560 C CA . ASP A 1 190 ? -6.66 31.188 12.555 1 84.19 190 ASP A CA 1
ATOM 1561 C C . ASP A 1 190 ? -6.363 30.375 11.289 1 84.19 190 ASP A C 1
ATOM 1563 O O . ASP A 1 190 ? -7.164 29.531 10.883 1 84.19 190 ASP A O 1
ATOM 1567 N N . LYS A 1 191 ? -5.277 30.656 10.688 1 87.31 191 LYS A N 1
ATOM 1568 C CA . LYS A 1 191 ? -4.91 29.969 9.453 1 87.31 191 LYS A CA 1
ATOM 1569 C C . LYS A 1 191 ? -4.727 28.469 9.68 1 87.31 191 LYS A C 1
ATOM 1571 O O . LYS A 1 191 ? -4.953 27.672 8.781 1 87.31 191 LYS A O 1
ATOM 1576 N N . LYS A 1 192 ? -4.238 28.156 10.797 1 86.94 192 LYS A N 1
ATOM 1577 C CA . LYS A 1 192 ? -4.059 26.75 11.133 1 86.94 192 LYS A CA 1
ATOM 1578 C C . LYS A 1 192 ? -5.379 26 11.039 1 86.94 192 LYS A C 1
ATOM 1580 O O . LYS A 1 192 ? -5.395 24.812 10.695 1 86.94 192 LYS A O 1
ATOM 1585 N N . LYS A 1 193 ? -6.48 26.641 11.297 1 80 193 LYS A N 1
ATOM 1586 C CA . LYS A 1 193 ? -7.797 26.016 11.344 1 80 193 LYS A CA 1
ATOM 1587 C C . LYS A 1 193 ? -8.297 25.672 9.945 1 80 193 LYS A C 1
ATOM 1589 O O . LYS A 1 193 ? -9.078 24.734 9.773 1 80 193 LYS A O 1
ATOM 1594 N N . PHE A 1 194 ? -7.844 26.438 9 1 86.88 194 PHE A N 1
ATOM 1595 C CA . PHE A 1 194 ? -8.422 26.125 7.695 1 86.88 194 PHE A CA 1
ATOM 1596 C C . PHE A 1 194 ? -7.336 25.734 6.699 1 86.88 194 PHE A C 1
ATOM 1598 O O . PHE A 1 194 ? -7.48 24.766 5.961 1 86.88 194 PHE A O 1
ATOM 1605 N N . GLU A 1 195 ? -6.273 26.438 6.684 1 89 195 GLU A N 1
ATOM 1606 C CA . GLU A 1 195 ? -5.246 26.125 5.691 1 89 195 GLU A CA 1
ATOM 1607 C C . GLU A 1 195 ? -4.586 24.781 5.984 1 89 195 GLU A C 1
ATOM 1609 O O . GLU A 1 195 ? -4.391 23.969 5.074 1 89 195 GLU A O 1
ATOM 1614 N N . PHE A 1 196 ? -4.246 24.547 7.18 1 89.81 196 PHE A N 1
ATOM 1615 C CA . PHE A 1 196 ? -3.611 23.312 7.586 1 89.81 196 PHE A CA 1
ATOM 1616 C C . PHE A 1 196 ? -4.551 22.125 7.371 1 89.81 196 PHE A C 1
ATOM 1618 O O . PHE A 1 196 ? -4.156 21.109 6.793 1 89.81 196 PHE A O 1
ATOM 1625 N N . VAL A 1 197 ? -5.77 22.25 7.746 1 90.81 197 VAL A N 1
ATOM 1626 C CA . VAL A 1 197 ? -6.758 21.188 7.633 1 90.81 197 VAL A CA 1
ATOM 1627 C C . VAL A 1 197 ? -7.047 20.906 6.16 1 90.81 197 VAL A C 1
ATOM 1629 O O . VAL A 1 197 ? -7.27 19.75 5.77 1 90.81 197 VAL A O 1
ATOM 1632 N N . GLU A 1 198 ? -6.98 21.922 5.375 1 91.81 198 GLU A N 1
ATOM 1633 C CA . GLU A 1 198 ? -7.215 21.766 3.941 1 91.81 198 GLU A CA 1
ATOM 1634 C C . GLU A 1 198 ? -6.141 20.891 3.297 1 91.81 198 GLU A C 1
ATOM 1636 O O . GLU A 1 198 ? -6.438 20.094 2.404 1 91.81 198 GLU A O 1
ATOM 1641 N N . ILE A 1 199 ? -4.961 21.109 3.686 1 92.25 199 ILE A N 1
ATOM 1642 C CA . ILE A 1 199 ? -3.861 20.312 3.162 1 92.25 199 ILE A CA 1
ATOM 1643 C C . ILE A 1 199 ? -4.094 18.828 3.49 1 92.25 199 ILE A C 1
ATOM 1645 O O . ILE A 1 199 ? -3.947 17.969 2.625 1 92.25 199 ILE A O 1
ATOM 1649 N N . LEU A 1 200 ? -4.551 18.562 4.715 1 92.25 200 LEU A N 1
ATOM 1650 C CA . LEU A 1 200 ? -4.789 17.203 5.145 1 92.25 200 LEU A CA 1
ATOM 1651 C C . LEU A 1 200 ? -6.012 16.609 4.445 1 92.25 200 LEU A C 1
ATOM 1653 O O . LEU A 1 200 ? -6.047 15.414 4.145 1 92.25 200 LEU A O 1
ATOM 1657 N N . LEU A 1 201 ? -6.945 17.484 4.227 1 91.12 201 LEU A N 1
ATOM 1658 C CA . LEU A 1 201 ? -8.125 17.062 3.48 1 91.12 201 LEU A CA 1
ATOM 1659 C C . LEU A 1 201 ? -7.746 16.641 2.062 1 91.12 201 LEU A C 1
ATOM 1661 O O . LEU A 1 201 ? -8.234 15.617 1.562 1 91.12 201 LEU A O 1
ATOM 1665 N N . SER A 1 202 ? -6.93 17.422 1.473 1 90.62 202 SER A N 1
ATOM 1666 C CA . SER A 1 202 ? -6.441 17.094 0.138 1 90.62 202 SER A CA 1
ATOM 1667 C C . SER A 1 202 ? -5.727 15.742 0.132 1 90.62 202 SER A C 1
ATOM 1669 O O . SER A 1 202 ? -5.871 14.961 -0.811 1 90.62 202 SER A O 1
ATOM 1671 N N . TYR A 1 203 ? -4.98 15.5 1.151 1 91.88 203 TYR A N 1
ATOM 1672 C CA . TYR A 1 203 ? -4.32 14.211 1.338 1 91.88 203 TYR A CA 1
ATOM 1673 C C . TYR A 1 203 ? -5.34 13.078 1.357 1 91.88 203 TYR A C 1
ATOM 1675 O O . TYR A 1 203 ? -5.176 12.078 0.654 1 91.88 203 TYR A O 1
ATOM 1683 N N . MET A 1 204 ? -6.363 13.211 2.098 1 89.62 204 MET A N 1
ATOM 1684 C CA . MET A 1 204 ? -7.414 12.211 2.221 1 89.62 204 MET A CA 1
ATOM 1685 C C . MET A 1 204 ? -8.109 11.984 0.882 1 89.62 204 MET A C 1
ATOM 1687 O O . MET A 1 204 ? -8.398 10.844 0.515 1 89.62 204 MET A O 1
ATOM 1691 N N . LEU A 1 205 ? -8.289 13.039 0.209 1 88.25 205 LEU A N 1
ATOM 1692 C CA . LEU A 1 205 ? -8.984 12.961 -1.071 1 88.25 205 LEU A CA 1
ATOM 1693 C C . LEU A 1 205 ? -8.133 12.227 -2.105 1 88.25 205 LEU A C 1
ATOM 1695 O O . LEU A 1 205 ? -8.672 11.523 -2.969 1 88.25 205 LEU A O 1
ATOM 1699 N N . GLY A 1 206 ? -6.852 12.5 -2.025 1 89.06 206 GLY A N 1
ATOM 1700 C CA . GLY A 1 206 ? -5.965 11.75 -2.904 1 89.06 206 GLY A CA 1
ATOM 1701 C C . GLY A 1 206 ? -6.098 10.25 -2.744 1 89.06 206 GLY A C 1
ATOM 1702 O O . GLY A 1 206 ? -6.215 9.523 -3.734 1 89.06 206 GLY A O 1
ATOM 1703 N N . TRP A 1 207 ? -6.184 9.766 -1.556 1 88.12 207 TRP A N 1
ATOM 1704 C CA . TRP A 1 207 ? -6.34 8.344 -1.277 1 88.12 207 TRP A CA 1
ATOM 1705 C C . TRP A 1 207 ? -7.73 7.859 -1.674 1 88.12 207 TRP A C 1
ATOM 1707 O O . TRP A 1 207 ? -7.887 6.758 -2.201 1 88.12 207 TRP A O 1
ATOM 1717 N N . LEU A 1 208 ? -8.68 8.695 -1.422 1 86.06 208 LEU A N 1
ATOM 1718 C CA . LEU A 1 208 ? -10.047 8.367 -1.822 1 86.06 208 LEU A CA 1
ATOM 1719 C C . LEU A 1 208 ? -10.133 8.133 -3.326 1 86.06 208 LEU A C 1
ATOM 1721 O O . LEU A 1 208 ? -10.742 7.156 -3.773 1 86.06 208 LEU A O 1
ATOM 1725 N N . THR A 1 209 ? -9.555 9 -4.02 1 87.12 209 THR A N 1
ATOM 1726 C CA . THR A 1 209 ? -9.523 8.875 -5.473 1 87.12 209 THR A CA 1
ATOM 1727 C C . THR A 1 209 ? -8.828 7.578 -5.891 1 87.12 209 THR A C 1
ATOM 1729 O O . THR A 1 209 ? -9.289 6.891 -6.805 1 87.12 209 THR A O 1
ATOM 1732 N N . PHE A 1 210 ? -7.812 7.219 -5.238 1 90.62 210 PHE A N 1
ATOM 1733 C CA . PHE A 1 210 ? -7.078 5.992 -5.527 1 90.62 210 PHE A CA 1
ATOM 1734 C C . PHE A 1 210 ? -7.965 4.77 -5.316 1 90.62 210 PHE A C 1
ATOM 1736 O O . PHE A 1 210 ? -8.023 3.889 -6.176 1 90.62 210 PHE A O 1
ATOM 1743 N N . TYR A 1 211 ? -8.617 4.707 -4.242 1 87.25 211 TYR A N 1
ATOM 1744 C CA . TYR A 1 211 ? -9.469 3.562 -3.947 1 87.25 211 TYR A CA 1
ATOM 1745 C C . TYR A 1 211 ? -10.648 3.498 -4.906 1 87.25 211 TYR A C 1
ATOM 1747 O O . TYR A 1 211 ? -11.086 2.412 -5.297 1 87.25 211 TYR A O 1
ATOM 1755 N N . HIS A 1 212 ? -11.094 4.656 -5.23 1 84.88 212 HIS A N 1
ATOM 1756 C CA . HIS A 1 212 ? -12.18 4.707 -6.203 1 84.88 212 HIS A CA 1
ATOM 1757 C C . HIS A 1 212 ? -11.734 4.164 -7.555 1 84.88 212 HIS A C 1
ATOM 1759 O O . HIS A 1 212 ? -12.422 3.336 -8.156 1 84.88 212 HIS A O 1
ATOM 1765 N N . GLN A 1 213 ? -10.625 4.633 -7.965 1 86 213 GLN A N 1
ATOM 1766 C CA . GLN A 1 213 ? -10.094 4.176 -9.242 1 86 213 GLN A CA 1
ATOM 1767 C C . GLN A 1 213 ? -9.789 2.682 -9.211 1 86 213 GLN A C 1
ATOM 1769 O O . GLN A 1 213 ? -10 1.976 -10.195 1 86 213 GLN A O 1
ATOM 1774 N N . GLY A 1 214 ? -9.219 2.238 -8.094 1 84.06 214 GLY A N 1
ATOM 1775 C CA . GLY A 1 214 ? -8.977 0.812 -7.938 1 84.06 214 GLY A CA 1
ATOM 1776 C C . GLY A 1 214 ? -10.242 -0.022 -8.039 1 84.06 214 GLY A C 1
ATOM 1777 O O . GLY A 1 214 ? -10.25 -1.075 -8.68 1 84.06 214 GLY A O 1
ATOM 1778 N N . TYR A 1 215 ? -11.266 0.462 -7.539 1 81.25 215 TYR A N 1
ATOM 1779 C CA . TYR A 1 215 ? -12.539 -0.24 -7.566 1 81.25 215 TYR A CA 1
ATOM 1780 C C . TYR A 1 215 ? -13.125 -0.26 -8.977 1 81.25 215 TYR A C 1
ATOM 1782 O O . TYR A 1 215 ? -13.633 -1.288 -9.422 1 81.25 215 TYR A O 1
ATOM 1790 N N . VAL A 1 216 ? -13.078 0.831 -9.641 1 83.06 216 VAL A N 1
ATOM 1791 C CA . VAL A 1 216 ? -13.625 0.933 -10.992 1 83.06 216 VAL A CA 1
ATOM 1792 C C . VAL A 1 216 ? -12.883 -0.027 -11.922 1 83.06 216 VAL A C 1
ATOM 1794 O O . VAL A 1 216 ? -13.508 -0.713 -12.734 1 83.06 216 VAL A O 1
ATOM 1797 N N . ASP A 1 217 ? -11.633 -0.134 -11.781 1 81.38 217 ASP A N 1
ATOM 1798 C CA . ASP A 1 217 ? -10.828 -1.046 -12.594 1 81.38 217 ASP A CA 1
ATOM 1799 C C . ASP A 1 217 ? -11.188 -2.502 -12.297 1 81.38 217 ASP A C 1
ATOM 1801 O O . ASP A 1 217 ? -11.172 -3.344 -13.195 1 81.38 217 ASP A O 1
ATOM 1805 N N . LEU A 1 218 ? -11.555 -2.783 -11.133 1 75.88 218 LEU A N 1
ATOM 1806 C CA . LEU A 1 218 ? -11.82 -4.16 -10.727 1 75.88 218 LEU A CA 1
ATOM 1807 C C . LEU A 1 218 ? -13.227 -4.59 -11.133 1 75.88 218 LEU A C 1
ATOM 1809 O O . LEU A 1 218 ? -13.516 -5.785 -11.203 1 75.88 218 LEU A O 1
ATOM 1813 N N . GLU A 1 219 ? -14.078 -3.576 -11.5 1 76.19 219 GLU A N 1
ATOM 1814 C CA . GLU A 1 219 ? -15.398 -3.934 -12.023 1 76.19 219 GLU A CA 1
ATOM 1815 C C . GLU A 1 219 ? -15.281 -4.734 -13.32 1 76.19 219 GLU A C 1
ATOM 1817 O O . GLU A 1 219 ? -16.016 -5.703 -13.523 1 76.19 219 GLU A O 1
ATOM 1822 N N . ASP A 1 220 ? -14.312 -4.352 -14.109 1 76.94 220 ASP A N 1
ATOM 1823 C CA . ASP A 1 220 ? -14.023 -5.113 -15.32 1 76.94 220 ASP A CA 1
ATOM 1824 C C . ASP A 1 220 ? -13.492 -6.504 -14.977 1 76.94 220 ASP A C 1
ATOM 1826 O O . ASP A 1 220 ? -13.797 -7.477 -15.672 1 76.94 220 ASP A O 1
ATOM 1830 N N . PHE A 1 221 ? -12.867 -6.602 -13.898 1 80.5 221 PHE A N 1
ATOM 1831 C CA . PHE A 1 221 ? -12.328 -7.887 -13.461 1 80.5 221 PHE A CA 1
ATOM 1832 C C . PHE A 1 221 ? -13.453 -8.812 -13 1 80.5 221 PHE A C 1
ATOM 1834 O O . PHE A 1 221 ? -13.383 -10.023 -13.188 1 80.5 221 PHE A O 1
ATOM 1841 N N . ARG A 1 222 ? -14.484 -8.242 -12.531 1 79.88 222 ARG A N 1
ATOM 1842 C CA . ARG A 1 222 ? -15.602 -9.047 -12.047 1 79.88 222 ARG A CA 1
ATOM 1843 C C . ARG A 1 222 ? -16.219 -9.867 -13.172 1 79.88 222 ARG A C 1
ATOM 1845 O O . ARG A 1 222 ? -16.531 -11.047 -12.992 1 79.88 222 ARG A O 1
ATOM 1852 N N . ASN A 1 223 ? -16.375 -9.234 -14.281 1 81.62 223 ASN A N 1
ATOM 1853 C CA . ASN A 1 223 ? -16.875 -9.969 -15.438 1 81.62 223 ASN A CA 1
ATOM 1854 C C . ASN A 1 223 ? -15.906 -11.062 -15.867 1 81.62 223 ASN A C 1
ATOM 1856 O O . ASN A 1 223 ? -16.328 -12.18 -16.188 1 81.62 223 ASN A O 1
ATOM 1860 N N . TYR A 1 224 ? -14.727 -10.703 -15.844 1 84.19 224 TYR A N 1
ATOM 1861 C CA . TYR A 1 224 ? -13.688 -11.656 -16.203 1 84.19 224 TYR A CA 1
ATOM 1862 C C . TYR A 1 224 ? -13.656 -12.828 -15.227 1 84.19 224 TYR A C 1
ATOM 1864 O O . TYR A 1 224 ? -13.539 -13.984 -15.633 1 84.19 224 TYR A O 1
ATOM 1872 N N . ASP A 1 225 ? -13.859 -12.492 -14.016 1 87.69 225 ASP A N 1
ATOM 1873 C CA . ASP A 1 225 ? -13.82 -13.477 -12.938 1 87.69 225 ASP A CA 1
ATOM 1874 C C . ASP A 1 225 ? -14.93 -14.516 -13.109 1 87.69 225 ASP A C 1
ATOM 1876 O O . ASP A 1 225 ? -14.688 -15.719 -13 1 87.69 225 ASP A O 1
ATOM 1880 N N . HIS A 1 226 ? -16.031 -14.016 -13.414 1 88.12 226 HIS A N 1
ATOM 1881 C CA . HIS A 1 226 ? -17.172 -14.914 -13.555 1 88.12 226 HIS A CA 1
ATOM 1882 C C . HIS A 1 226 ? -16.953 -15.898 -14.695 1 88.12 226 HIS A C 1
ATOM 1884 O O . HIS A 1 226 ? -17.141 -17.109 -14.523 1 88.12 226 HIS A O 1
ATOM 1890 N N . GLU A 1 227 ? -16.5 -15.383 -15.781 1 89.56 227 GLU A N 1
ATOM 1891 C CA . GLU A 1 227 ? -16.234 -16.219 -16.953 1 89.56 227 GLU A CA 1
ATOM 1892 C C . GLU A 1 227 ? -15.117 -17.234 -16.656 1 89.56 227 GLU A C 1
ATOM 1894 O O . GLU A 1 227 ? -15.227 -18.406 -17.016 1 89.56 227 GLU A O 1
ATOM 1899 N N . LEU A 1 228 ? -14.18 -16.766 -16.016 1 90.69 228 LEU A N 1
ATOM 1900 C CA . LEU A 1 228 ? -13.047 -17.625 -15.719 1 90.69 228 LEU A CA 1
ATOM 1901 C C . LEU A 1 228 ? -13.43 -18.719 -14.727 1 90.69 228 LEU A C 1
ATOM 1903 O O . LEU A 1 228 ? -13.039 -19.875 -14.891 1 90.69 228 LEU A O 1
ATOM 1907 N N . ARG A 1 229 ? -14.258 -18.375 -13.766 1 91.38 229 ARG A N 1
ATOM 1908 C CA . ARG A 1 229 ? -14.695 -19.344 -12.773 1 91.38 229 ARG A CA 1
ATOM 1909 C C . ARG A 1 229 ? -15.508 -20.469 -13.422 1 91.38 229 ARG A C 1
ATOM 1911 O O . ARG A 1 229 ? -15.328 -21.641 -13.086 1 91.38 229 ARG A O 1
ATOM 1918 N N . GLN A 1 230 ? -16.266 -20.094 -14.297 1 91.5 230 GLN A N 1
ATOM 1919 C CA . GLN A 1 230 ? -17.078 -21.094 -15.008 1 91.5 230 GLN A CA 1
ATOM 1920 C C . GLN A 1 230 ? -16.203 -22.016 -15.844 1 91.5 230 GLN A C 1
ATOM 1922 O O . GLN A 1 230 ? -16.406 -23.234 -15.852 1 91.5 230 GLN A O 1
ATOM 1927 N N . LEU A 1 231 ? -15.289 -21.406 -16.453 1 90.06 231 LEU A N 1
ATOM 1928 C CA . LEU A 1 231 ? -14.391 -22.188 -17.312 1 90.06 231 LEU A CA 1
ATOM 1929 C C . LEU A 1 231 ? -13.531 -23.125 -16.469 1 90.06 231 LEU A C 1
ATOM 1931 O O . LEU A 1 231 ? -13.312 -24.281 -16.844 1 90.06 231 LEU A O 1
ATOM 1935 N N . LEU A 1 232 ? -13.055 -22.625 -15.391 1 91.5 232 LEU A N 1
ATOM 1936 C CA . LEU A 1 232 ? -12.242 -23.453 -14.5 1 91.5 232 LEU A CA 1
ATOM 1937 C C . LEU A 1 232 ? -13.047 -24.625 -13.953 1 91.5 232 LEU A C 1
ATOM 1939 O O . LEU A 1 232 ? -12.531 -25.734 -13.844 1 91.5 232 LEU A O 1
ATOM 1943 N N . GLN A 1 233 ? -14.281 -24.391 -13.672 1 90.44 233 GLN A N 1
ATOM 1944 C CA . GLN A 1 233 ? -15.148 -25.453 -13.172 1 90.44 233 GLN A CA 1
ATOM 1945 C C . GLN A 1 233 ? -15.398 -26.516 -14.25 1 90.44 233 GLN A C 1
ATOM 1947 O O . GLN A 1 233 ? -15.352 -27.719 -13.969 1 90.44 233 GLN A O 1
ATOM 1952 N N . LYS A 1 234 ? -15.633 -26.047 -15.398 1 90 234 LYS A N 1
ATOM 1953 C CA . LYS A 1 234 ? -15.812 -26.953 -16.516 1 90 234 LYS A CA 1
ATOM 1954 C C . LYS A 1 234 ? -14.562 -27.797 -16.766 1 90 234 LYS A C 1
ATOM 1956 O O . LYS A 1 234 ? -14.648 -29 -17 1 90 234 LYS A O 1
ATOM 1961 N N . THR A 1 235 ? -13.469 -27.125 -16.672 1 86.88 235 THR A N 1
ATOM 1962 C CA . THR A 1 235 ? -12.195 -27.812 -16.891 1 86.88 235 THR A CA 1
ATOM 1963 C C . THR A 1 235 ? -11.938 -28.844 -15.789 1 86.88 235 THR A C 1
ATOM 1965 O O . THR A 1 235 ? -11.453 -29.938 -16.062 1 86.88 235 THR A O 1
ATOM 1968 N N . ARG A 1 236 ? -12.305 -28.516 -14.609 1 89.5 236 ARG A N 1
ATOM 1969 C CA . ARG A 1 236 ? -12.156 -29.438 -13.484 1 89.5 236 ARG A CA 1
ATOM 1970 C C . ARG A 1 236 ? -13.039 -30.672 -13.656 1 89.5 236 ARG A C 1
ATOM 1972 O O . ARG A 1 236 ? -12.594 -31.797 -13.438 1 89.5 236 ARG A O 1
ATOM 1979 N N . GLU A 1 237 ? -14.227 -30.484 -14.109 1 89.75 237 GLU A N 1
ATOM 1980 C CA . GLU A 1 237 ? -15.148 -31.578 -14.328 1 89.75 237 GLU A CA 1
ATOM 1981 C C . GLU A 1 237 ? -14.672 -32.5 -15.461 1 89.75 237 GLU A C 1
ATOM 1983 O O . GLU A 1 237 ? -14.742 -33.719 -15.359 1 89.75 237 GLU A O 1
ATOM 1988 N N . ASN A 1 238 ? -14.195 -31.859 -16.5 1 85.44 238 ASN A N 1
ATOM 1989 C CA . ASN A 1 238 ? -13.641 -32.625 -17.625 1 85.44 238 ASN A CA 1
ATOM 1990 C C . ASN A 1 238 ? -12.43 -33.438 -17.188 1 85.44 238 ASN A C 1
ATOM 1992 O O . ASN A 1 238 ? -12.258 -34.594 -17.625 1 85.44 238 ASN A O 1
ATOM 1996 N N . PHE A 1 239 ? -11.672 -32.844 -16.375 1 85.5 239 PHE A N 1
ATOM 1997 C CA . PHE A 1 239 ? -10.484 -33.531 -15.875 1 85.5 239 PHE A CA 1
ATOM 1998 C C . PHE A 1 239 ? -10.875 -34.75 -15.055 1 85.5 239 PHE A C 1
ATOM 2000 O O . PHE A 1 239 ? -10.312 -35.844 -15.242 1 85.5 239 PHE A O 1
ATOM 2007 N N . GLU A 1 240 ? -11.805 -34.625 -14.172 1 87.69 240 GLU A N 1
ATOM 2008 C CA . GLU A 1 240 ? -12.227 -35.719 -13.32 1 87.69 240 GLU A CA 1
ATOM 2009 C C . GLU A 1 240 ? -12.797 -36.875 -14.156 1 87.69 240 GLU A C 1
ATOM 2011 O O . GLU A 1 240 ? -12.492 -38.031 -13.906 1 87.69 240 GLU A O 1
ATOM 2016 N N . CYS A 1 241 ? -13.453 -36.531 -15.227 1 85.56 241 CYS A N 1
ATOM 2017 C CA . CYS A 1 241 ? -14.023 -37.531 -16.109 1 85.56 241 CYS A CA 1
ATOM 2018 C C . CYS A 1 241 ? -12.938 -38.25 -16.906 1 85.56 241 CYS A C 1
ATOM 2020 O O . CYS A 1 241 ? -12.906 -39.469 -16.984 1 85.56 241 CYS A O 1
ATOM 2022 N N . THR A 1 242 ? -12.062 -37.438 -17.406 1 83.81 242 THR A N 1
ATOM 2023 C CA . THR A 1 242 ? -11 -38 -18.25 1 83.81 242 THR A CA 1
ATOM 2024 C C . THR A 1 242 ? -10.031 -38.844 -17.406 1 83.81 242 THR A C 1
ATOM 2026 O O . THR A 1 242 ? -9.508 -39.844 -17.891 1 83.81 242 THR A O 1
ATOM 2029 N N . ARG A 1 243 ? -9.828 -38.406 -16.203 1 85.5 243 ARG A N 1
ATOM 2030 C CA . ARG A 1 243 ? -8.945 -39.156 -15.297 1 85.5 243 ARG A CA 1
ATOM 2031 C C . ARG A 1 243 ? -9.508 -40.531 -15.008 1 85.5 243 ARG A C 1
ATOM 2033 O O . ARG A 1 243 ? -8.781 -41.531 -15.055 1 85.5 243 ARG A O 1
ATOM 2040 N N . ASP A 1 244 ? -10.719 -40.625 -14.773 1 87.62 244 ASP A N 1
ATOM 2041 C CA . ASP A 1 244 ? -11.367 -41.906 -14.5 1 87.62 244 ASP A CA 1
ATOM 2042 C C . ASP A 1 244 ? -11.297 -42.812 -15.719 1 87.62 244 ASP A C 1
ATOM 2044 O O . ASP A 1 244 ? -10.992 -44 -15.594 1 87.62 244 ASP A O 1
ATOM 2048 N N . GLU A 1 245 ? -11.539 -42.219 -16.844 1 87.69 245 GLU A N 1
ATOM 2049 C CA . GLU A 1 245 ? -11.492 -43 -18.078 1 87.69 245 GLU A CA 1
ATOM 2050 C C . GLU A 1 245 ? -10.078 -43.5 -18.359 1 87.69 245 GLU A C 1
ATOM 2052 O O . GLU A 1 245 ? -9.898 -44.625 -18.812 1 87.69 245 GLU A O 1
ATOM 2057 N N . ALA A 1 246 ? -9.156 -42.594 -18.109 1 85.81 246 ALA A N 1
ATOM 2058 C CA . ALA A 1 246 ? -7.762 -42.969 -18.328 1 85.81 246 ALA A CA 1
ATOM 2059 C C . ALA A 1 246 ? -7.332 -44.094 -17.406 1 85.81 246 ALA A C 1
ATOM 2061 O O . ALA A 1 246 ? -6.605 -45 -17.812 1 85.81 246 ALA A O 1
ATOM 2062 N N . GLN A 1 247 ? -7.805 -44.125 -16.172 1 86.69 247 GLN A N 1
ATOM 2063 C CA . GLN A 1 247 ? -7.477 -45.156 -15.211 1 86.69 247 GLN A CA 1
ATOM 2064 C C . GLN A 1 247 ? -8.07 -46.5 -15.633 1 86.69 247 GLN A C 1
ATOM 2066 O O . GLN A 1 247 ? -7.426 -47.562 -15.516 1 86.69 247 GLN A O 1
ATOM 2071 N N . ILE A 1 248 ? -9.227 -46.438 -16.188 1 88.25 248 ILE A N 1
ATOM 2072 C CA . ILE A 1 248 ? -9.898 -47.656 -16.672 1 88.25 248 ILE A CA 1
ATOM 2073 C C . ILE A 1 248 ? -9.156 -48.219 -17.875 1 88.25 248 ILE A C 1
ATOM 2075 O O . ILE A 1 248 ? -8.914 -49.406 -17.953 1 88.25 248 ILE A O 1
ATOM 2079 N N . LEU A 1 249 ? -8.82 -47.312 -18.719 1 86.19 249 LEU A N 1
ATOM 2080 C CA . LEU A 1 249 ? -8.094 -47.719 -19.906 1 86.19 249 LEU A CA 1
ATOM 2081 C C . LEU A 1 249 ? -6.742 -48.312 -19.531 1 86.19 249 LEU A C 1
ATOM 2083 O O . LEU A 1 249 ? -6.336 -49.344 -20.094 1 86.19 249 LEU A O 1
ATOM 2087 N N . MET A 1 250 ? -6.059 -47.719 -18.594 1 85.88 250 MET A N 1
ATOM 2088 C CA . MET A 1 250 ? -4.777 -48.25 -18.125 1 85.88 250 MET A CA 1
ATOM 2089 C C . MET A 1 250 ? -4.926 -49.656 -17.578 1 85.88 250 MET A C 1
ATOM 2091 O O . MET A 1 250 ? -4.141 -50.531 -17.906 1 85.88 250 MET A O 1
ATOM 2095 N N . SER A 1 251 ? -5.949 -49.875 -16.766 1 85.56 251 SER A N 1
ATOM 2096 C CA . SER A 1 251 ? -6.199 -51.188 -16.172 1 85.56 251 SER A CA 1
ATOM 2097 C C . SER A 1 251 ? -6.523 -52.219 -17.234 1 85.56 251 SER A C 1
ATOM 2099 O O . SER A 1 251 ? -6.059 -53.375 -17.156 1 85.56 251 SER A O 1
ATOM 2101 N N . LYS A 1 252 ? -7.234 -51.812 -18.234 1 84.38 252 LYS A N 1
ATOM 2102 C CA . LYS A 1 252 ? -7.598 -52.719 -19.328 1 84.38 252 LYS A CA 1
ATOM 2103 C C . LYS A 1 252 ? -6.371 -53.156 -20.125 1 84.38 252 LYS A C 1
ATOM 2105 O O . LYS A 1 252 ? -6.215 -54.312 -20.469 1 84.38 252 LYS A O 1
ATOM 2110 N N . MET A 1 253 ? -5.547 -52.188 -20.406 1 81.88 253 MET A N 1
ATOM 2111 C CA . MET A 1 253 ? -4.355 -52.469 -21.219 1 81.88 253 MET A CA 1
ATOM 2112 C C . MET A 1 253 ? -3.371 -53.344 -20.453 1 81.88 253 MET A C 1
ATOM 2114 O O . MET A 1 253 ? -2.711 -54.188 -21.047 1 81.88 253 MET A O 1
ATOM 2118 N N . LEU A 1 254 ? -3.273 -53.188 -19.141 1 81.12 254 LEU A N 1
ATOM 2119 C CA . LEU A 1 254 ? -2.359 -53.969 -18.328 1 81.12 254 LEU A CA 1
ATOM 2120 C C . LEU A 1 254 ? -2.859 -55.406 -18.172 1 81.12 254 LEU A C 1
ATOM 2122 O O . LEU A 1 254 ? -2.061 -56.344 -18.141 1 81.12 254 LEU A O 1
ATOM 2126 N N . ASN A 1 255 ? -4.148 -55.625 -18.141 1 79.94 255 ASN A N 1
ATOM 2127 C CA . ASN A 1 255 ? -4.734 -56.969 -18.016 1 79.94 255 ASN A CA 1
ATOM 2128 C C . ASN A 1 255 ? -4.734 -57.719 -19.344 1 79.94 255 ASN A C 1
ATOM 2130 O O . ASN A 1 255 ? -4.586 -58.938 -19.375 1 79.94 255 ASN A O 1
ATOM 2134 N N . GLU A 1 256 ? -5.012 -57.031 -20.422 1 64.81 256 GLU A N 1
ATOM 2135 C CA . GLU A 1 256 ? -4.996 -57.656 -21.75 1 64.81 256 GLU A CA 1
ATOM 2136 C C . GLU A 1 256 ? -3.578 -58.062 -22.156 1 64.81 256 GLU A C 1
ATOM 2138 O O . GL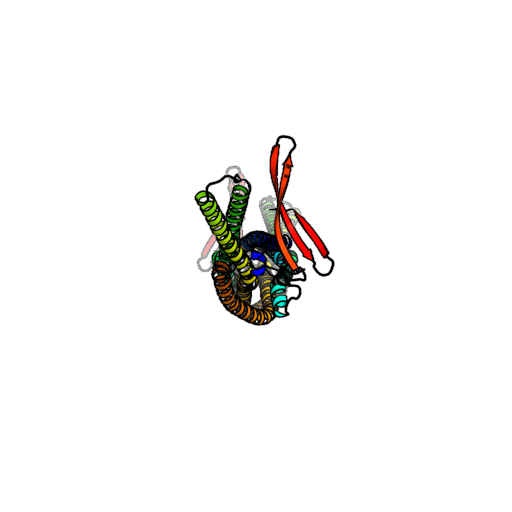U A 1 256 ? -3.387 -59.031 -22.891 1 64.81 256 GLU A O 1
ATOM 2143 N N . ASN A 1 257 ? -2.641 -57.281 -21.938 1 57.62 257 ASN A N 1
ATOM 2144 C CA . ASN A 1 257 ? -1.261 -57.594 -22.281 1 57.62 257 ASN A CA 1
ATOM 2145 C C . ASN A 1 257 ? -0.789 -58.844 -21.531 1 57.62 257 ASN A C 1
ATOM 2147 O O . ASN A 1 257 ? 0.209 -59.469 -21.922 1 57.62 257 ASN A O 1
ATOM 2151 N N . LYS A 1 258 ? -1.395 -59.438 -20.375 1 56.03 258 LYS A N 1
ATOM 2152 C CA . LYS A 1 258 ? -1.087 -60.75 -19.781 1 56.03 258 LYS A CA 1
ATOM 2153 C C . LYS A 1 258 ? -1.262 -61.875 -20.797 1 56.03 258 LYS A C 1
ATOM 2155 O O . LYS A 1 258 ? -0.528 -62.844 -20.766 1 56.03 258 LYS A O 1
ATOM 2160 N N . GLY A 1 259 ? -2.287 -61.844 -21.562 1 46.19 259 GLY A N 1
ATOM 2161 C CA . GLY A 1 259 ? -2.514 -62.844 -22.562 1 46.19 259 GLY A CA 1
ATOM 2162 C C . GLY A 1 259 ? -1.909 -62.531 -23.922 1 46.19 259 GLY A C 1
ATOM 2163 O O . GLY A 1 259 ? -2.016 -63.312 -24.859 1 46.19 259 GLY A O 1
ATOM 2164 N N . LEU A 1 260 ? -1.723 -61.344 -24.203 1 46.69 260 LEU A N 1
ATOM 2165 C CA . LEU A 1 260 ? -1.348 -60.906 -25.547 1 46.69 260 LEU A CA 1
ATOM 2166 C C . LEU A 1 260 ? 0.111 -61.25 -25.844 1 46.69 260 LEU A C 1
ATOM 2168 O O . LEU A 1 260 ? 0.984 -61.031 -25 1 46.69 260 LEU A O 1
ATOM 2172 N N . LYS A 1 261 ? 0.309 -62.406 -26.453 1 46.56 261 LYS A N 1
ATOM 2173 C CA . LYS A 1 261 ? 1.51 -62.656 -27.25 1 46.56 261 LYS A CA 1
ATOM 2174 C C . LYS A 1 261 ? 2.154 -61.344 -27.688 1 46.56 261 LYS A C 1
ATOM 2176 O O . LYS A 1 261 ? 1.476 -60.344 -27.797 1 46.56 261 LYS A O 1
ATOM 2181 N N . PRO A 1 262 ? 3.385 -61.281 -27.578 1 43.75 262 PRO A N 1
ATOM 2182 C CA . PRO A 1 262 ? 4.031 -60.125 -28.188 1 43.75 262 PRO A CA 1
ATOM 2183 C C . PRO A 1 262 ? 3.18 -59.469 -29.266 1 43.75 262 PRO A C 1
ATOM 2185 O O . PRO A 1 262 ? 2.76 -60.125 -30.219 1 43.75 262 PRO A O 1
ATOM 2188 N N . LEU A 1 263 ? 2.09 -58.969 -28.984 1 38.31 263 LEU A N 1
ATOM 2189 C CA . LEU A 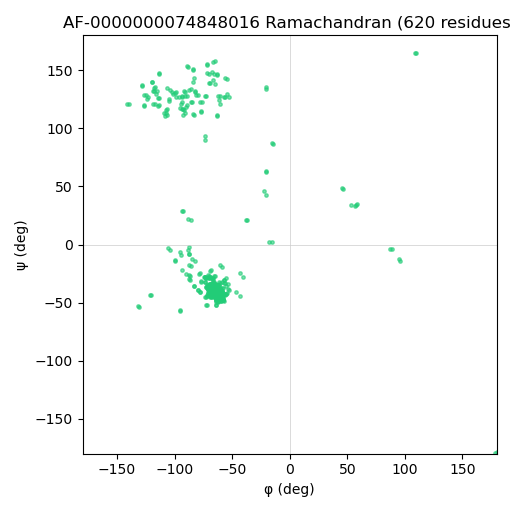1 263 ? 1.422 -58.281 -30.078 1 38.31 263 LEU A CA 1
ATOM 2190 C C . LEU A 1 263 ? 2.383 -58.031 -31.234 1 38.31 263 LEU A C 1
ATOM 2192 O O . LEU A 1 263 ? 3.451 -57.438 -31.062 1 38.31 263 LEU A O 1
ATOM 2196 N N . ASP A 1 264 ? 2.549 -58.969 -32.156 1 38.47 264 ASP A N 1
ATOM 2197 C CA . ASP A 1 264 ? 2.945 -58.469 -33.469 1 38.47 264 ASP A CA 1
ATOM 2198 C C . ASP A 1 264 ? 2.549 -57 -33.656 1 38.47 264 ASP A C 1
ATOM 2200 O O . ASP A 1 264 ? 1.383 -56.688 -33.906 1 38.47 264 ASP A O 1
ATOM 2204 N N . GLN A 1 265 ? 2.832 -56.25 -32.656 1 41.22 265 GLN A N 1
ATOM 2205 C CA . GLN A 1 265 ? 2.785 -54.812 -32.875 1 41.22 265 GLN A CA 1
ATOM 2206 C C . GLN A 1 265 ? 2.828 -54.469 -34.344 1 41.22 265 GLN A C 1
ATOM 2208 O O . GLN A 1 265 ? 3.672 -53.688 -34.781 1 41.22 265 GLN A O 1
ATOM 2213 N N . SER A 1 266 ? 2.846 -55.469 -35.188 1 37.16 266 SER A N 1
ATOM 2214 C CA . SER A 1 266 ? 2.65 -55.188 -36.594 1 37.16 266 SER A CA 1
ATOM 2215 C C . SER A 1 266 ? 1.539 -54.188 -36.844 1 37.16 266 SER A C 1
ATOM 2217 O O . SER A 1 266 ? 1.144 -53.938 -37.969 1 37.16 266 SER A O 1
ATOM 2219 N N . GLY A 1 267 ? 0.682 -54.125 -35.938 1 38.03 267 GLY A N 1
ATOM 2220 C CA . GLY A 1 267 ? -0.338 -53.188 -36.344 1 38.03 267 GLY A CA 1
ATOM 2221 C C . GLY A 1 267 ? 0.23 -51.844 -36.719 1 38.03 267 GLY A C 1
ATOM 2222 O O . GLY A 1 267 ? 1.358 -51.5 -36.344 1 38.03 267 GLY A O 1
ATOM 2223 N N . THR A 1 268 ? -0.187 -51.375 -37.906 1 41.12 268 THR A N 1
ATOM 2224 C CA . THR A 1 268 ? -0.021 -50.156 -38.688 1 41.12 268 THR A CA 1
ATOM 2225 C C . THR A 1 268 ? -0.027 -48.906 -37.781 1 41.12 268 THR A C 1
ATOM 2227 O O . THR A 1 268 ? -1.055 -48.25 -37.656 1 41.12 268 THR A O 1
ATOM 2230 N N . LEU A 1 269 ? 0.246 -49.031 -36.469 1 44.84 269 LEU A N 1
ATOM 2231 C CA . LEU A 1 269 ? 0.358 -47.656 -35.969 1 44.84 269 LEU A CA 1
ATOM 2232 C C . LEU A 1 269 ? 1.501 -46.906 -36.656 1 44.84 269 LEU A C 1
ATOM 2234 O O . LEU A 1 269 ? 2.613 -47.438 -36.75 1 44.84 269 LEU A O 1
ATOM 2238 N N . LYS A 1 270 ? 1.283 -45.719 -37.312 1 55 270 LYS A N 1
ATOM 2239 C CA . LYS A 1 270 ? 1.885 -44.625 -38.062 1 55 270 LYS A CA 1
ATOM 2240 C C . LYS A 1 270 ? 2.715 -45.125 -39.25 1 55 270 LYS A C 1
ATOM 2242 O O . LYS A 1 270 ? 3.863 -44.719 -39.438 1 55 270 LYS A O 1
ATOM 2247 N N . GLY A 1 271 ? 2.18 -46.375 -39.906 1 54.5 271 GLY A N 1
ATOM 2248 C CA . GLY A 1 271 ? 2.787 -46.812 -41.156 1 54.5 271 GLY A CA 1
ATOM 2249 C C . GLY A 1 271 ? 3.869 -47.844 -40.969 1 54.5 271 GLY A C 1
ATOM 2250 O O . GLY A 1 271 ? 4.434 -48.344 -41.938 1 54.5 271 GLY A O 1
ATOM 2251 N N . PHE A 1 272 ? 4.328 -48.062 -39.812 1 56.84 272 PHE A N 1
ATOM 2252 C CA . PHE A 1 272 ? 5.391 -49.062 -39.719 1 56.84 272 PHE A CA 1
ATOM 2253 C C . PHE A 1 272 ? 4.809 -50.438 -39.469 1 56.84 272 PHE A C 1
ATOM 2255 O O . PHE A 1 272 ? 3.881 -50.594 -38.656 1 56.84 272 PHE A O 1
ATOM 2262 N N . ALA A 1 273 ? 5.176 -51.375 -40.25 1 59.09 273 ALA A N 1
ATOM 2263 C CA . ALA A 1 273 ? 4.688 -52.75 -40.188 1 59.09 273 ALA A CA 1
ATOM 2264 C C . ALA A 1 273 ? 5.105 -53.438 -38.906 1 59.09 273 ALA A C 1
ATOM 2266 O O . ALA A 1 273 ? 4.328 -54.188 -38.312 1 59.09 273 ALA A O 1
ATOM 2267 N N . ARG A 1 274 ? 6.473 -53.219 -38.469 1 67.88 274 ARG A N 1
ATOM 2268 C CA . ARG A 1 274 ? 6.992 -53.812 -37.25 1 67.88 274 ARG A CA 1
ATOM 2269 C C . ARG A 1 274 ? 7.91 -52.844 -36.531 1 67.88 274 ARG A C 1
ATOM 2271 O O . ARG A 1 274 ? 8.68 -52.125 -37.156 1 67.88 274 ARG A O 1
ATOM 2278 N N . GLN A 1 275 ? 7.492 -52.562 -35.281 1 65.56 275 GLN A N 1
ATOM 2279 C CA . GLN A 1 275 ? 8.406 -51.719 -34.5 1 65.56 275 GLN A CA 1
ATOM 2280 C C . GLN A 1 275 ? 8.703 -52.344 -33.156 1 65.56 275 GLN A C 1
ATOM 2282 O O . GLN A 1 275 ? 7.875 -53.062 -32.594 1 65.56 275 GLN A O 1
ATOM 2287 N N . GLY A 1 276 ? 9.969 -52.375 -32.656 1 69.81 276 GLY A N 1
ATOM 2288 C CA . GLY A 1 276 ? 10.352 -52.875 -31.359 1 69.81 276 GLY A CA 1
ATOM 2289 C C . GLY A 1 276 ? 11.844 -52.781 -31.094 1 69.81 276 GLY A C 1
ATOM 2290 O O . GLY A 1 276 ? 12.578 -52.156 -31.859 1 69.81 276 GLY A O 1
ATOM 2291 N N . TYR A 1 277 ? 12.234 -53.25 -29.953 1 76.44 277 TYR A N 1
ATOM 2292 C CA . TYR A 1 277 ? 13.641 -53.219 -29.578 1 76.44 277 TYR A CA 1
ATOM 2293 C C . TYR A 1 277 ? 14.359 -54.5 -29.984 1 76.44 277 TYR A C 1
ATOM 2295 O O . TYR A 1 277 ? 13.797 -55.594 -29.875 1 76.44 277 TYR A O 1
ATOM 2303 N N . LEU A 1 278 ? 15.461 -54.25 -30.594 1 75.12 278 LEU A N 1
ATOM 2304 C CA . LEU A 1 278 ? 16.328 -55.375 -30.969 1 75.12 278 LEU A CA 1
ATOM 2305 C C . LEU A 1 278 ? 17.688 -55.25 -30.281 1 75.12 278 LEU A C 1
ATOM 2307 O O . LEU A 1 278 ? 18.234 -54.156 -30.172 1 75.12 278 LEU A O 1
ATOM 2311 N N . TYR A 1 279 ? 18.156 -56.281 -29.703 1 74.94 279 TYR A N 1
ATOM 2312 C CA . TYR A 1 279 ? 19.5 -56.312 -29.156 1 74.94 279 TYR A CA 1
ATOM 2313 C C . TYR A 1 279 ? 20.5 -56.844 -30.188 1 74.94 279 TYR A C 1
ATOM 2315 O O . TYR A 1 279 ? 20.328 -57.969 -30.703 1 74.94 279 TYR A O 1
ATOM 2323 N N . LEU A 1 280 ? 21.391 -56.062 -30.578 1 72.88 280 LEU A N 1
ATOM 2324 C CA . LEU A 1 280 ? 22.422 -56.469 -31.516 1 72.88 280 LEU A CA 1
ATOM 2325 C C . LEU A 1 280 ? 23.672 -56.938 -30.766 1 72.88 280 LEU A C 1
ATOM 2327 O O . LEU A 1 280 ? 24.188 -56.25 -29.891 1 72.88 280 LEU A O 1
ATOM 2331 N N . MET A 1 281 ? 24.109 -58.156 -31.141 1 75.5 281 MET A N 1
ATOM 2332 C CA . MET A 1 281 ? 25.281 -58.75 -30.5 1 75.5 281 MET A CA 1
ATOM 2333 C C . MET A 1 281 ? 26.531 -58.469 -31.312 1 75.5 281 MET A C 1
ATOM 2335 O O . MET A 1 281 ? 26.547 -58.656 -32.531 1 75.5 281 MET A O 1
ATOM 2339 N N . GLU A 1 282 ? 27.391 -57.812 -30.797 1 74.81 282 GLU A N 1
ATOM 2340 C CA . GLU A 1 282 ? 28.688 -57.594 -31.438 1 74.81 282 GLU A CA 1
ATOM 2341 C C . GLU A 1 282 ? 29.781 -58.406 -30.766 1 74.81 282 GLU A C 1
ATOM 2343 O O . GLU A 1 282 ? 29.906 -58.406 -29.547 1 74.81 282 GLU A O 1
ATOM 2348 N N . LYS A 1 283 ? 30.438 -59.406 -31.516 1 76.31 283 LYS A N 1
ATOM 2349 C CA . LYS A 1 283 ? 31.562 -60.188 -31.031 1 76.31 283 LYS A CA 1
ATOM 2350 C C . LYS A 1 283 ? 32.875 -59.406 -31.062 1 76.31 283 LYS A C 1
ATOM 2352 O O . LYS A 1 283 ? 33.25 -58.875 -32.125 1 76.31 283 LYS A O 1
ATOM 2357 N N . LYS A 1 284 ? 33.375 -59.156 -29.906 1 73.62 284 LYS A N 1
ATOM 2358 C CA . LYS A 1 284 ? 34.656 -58.469 -29.812 1 73.62 284 LYS A CA 1
ATOM 2359 C C . LYS A 1 284 ? 35.844 -59.438 -29.953 1 73.62 284 LYS A C 1
ATOM 2361 O O . LYS A 1 284 ? 35.656 -60.656 -29.938 1 73.62 284 LYS A O 1
ATOM 2366 N N . ALA A 1 285 ? 36.844 -58.938 -30.453 1 69.69 285 ALA A N 1
ATOM 2367 C CA . ALA A 1 285 ? 38.062 -59.656 -30.812 1 69.69 285 ALA A CA 1
ATOM 2368 C C . ALA A 1 285 ? 38.469 -60.656 -29.719 1 69.69 285 ALA A C 1
ATOM 2370 O O . ALA A 1 285 ? 38.969 -61.75 -30 1 69.69 285 ALA A O 1
ATOM 2371 N N . LEU A 1 286 ? 38.406 -60.219 -28.531 1 68.38 286 LEU A N 1
ATOM 2372 C CA . LEU A 1 286 ? 38.906 -61.094 -27.484 1 68.38 286 LEU A CA 1
ATOM 2373 C C . LEU A 1 286 ? 37.844 -62.062 -27.016 1 68.38 286 LEU A C 1
ATOM 2375 O O . LEU A 1 286 ? 37.938 -62.594 -25.891 1 68.38 286 LEU A O 1
ATOM 2379 N N . GLY A 1 287 ? 36.781 -62.344 -27.828 1 67.69 287 GLY A N 1
ATOM 2380 C CA . GLY A 1 287 ? 35.812 -63.375 -27.531 1 67.69 287 GLY A CA 1
ATOM 2381 C C . GLY A 1 287 ? 34.656 -62.875 -26.688 1 67.69 287 GLY A C 1
ATOM 2382 O O . GLY A 1 287 ? 33.781 -63.625 -26.297 1 67.69 287 GLY A O 1
ATOM 2383 N N . THR A 1 288 ? 34.75 -61.562 -26.281 1 72.31 288 THR A N 1
ATOM 2384 C CA . THR A 1 288 ? 33.688 -61.094 -25.438 1 72.31 288 THR A CA 1
ATOM 2385 C C . THR A 1 288 ? 32.5 -60.562 -26.281 1 72.31 288 THR A C 1
ATOM 2387 O O . THR A 1 288 ? 32.719 -60.031 -27.375 1 72.31 288 THR A O 1
ATOM 2390 N N . THR A 1 289 ? 31.219 -60.938 -25.984 1 74.25 289 THR A N 1
ATOM 2391 C CA . THR A 1 289 ? 30.016 -60.5 -26.688 1 74.25 289 THR A CA 1
ATOM 2392 C C . THR A 1 289 ? 29.406 -59.281 -26.016 1 74.25 289 THR A C 1
ATOM 2394 O O . THR A 1 289 ? 29.406 -59.156 -24.781 1 74.25 289 THR A O 1
ATOM 2397 N N . SER A 1 290 ? 29.234 -58.125 -26.75 1 78.81 290 SER A N 1
ATOM 2398 C CA . SER A 1 290 ? 28.562 -56.938 -26.25 1 78.81 290 SER A CA 1
ATOM 2399 C C . SER A 1 290 ? 27.188 -56.781 -26.875 1 78.81 290 SER A C 1
ATOM 2401 O O . SER A 1 290 ? 27 -57.062 -28.047 1 78.81 290 SER A O 1
ATOM 2403 N N . TRP A 1 291 ? 26.203 -56.469 -26.016 1 77 291 TRP A N 1
ATOM 2404 C CA . TRP A 1 291 ? 24.844 -56.281 -26.484 1 77 291 TRP A CA 1
ATOM 2405 C C . TRP A 1 291 ? 24.484 -54.781 -26.516 1 77 291 TRP A C 1
ATOM 2407 O O . TRP A 1 291 ? 24.734 -54.062 -25.562 1 77 291 TRP A O 1
ATOM 2417 N N . THR A 1 292 ? 24.078 -54.375 -27.719 1 77 292 THR A N 1
ATOM 2418 C CA . THR A 1 292 ? 23.609 -53 -27.844 1 77 292 THR A CA 1
ATOM 2419 C C . THR A 1 292 ? 22.125 -52.969 -28.203 1 77 292 THR A C 1
ATOM 2421 O O . THR A 1 292 ? 21.688 -53.656 -29.109 1 77 292 THR A O 1
ATOM 2424 N N . LYS A 1 293 ? 21.344 -52.156 -27.484 1 79.31 293 LYS A N 1
ATOM 2425 C CA . LYS A 1 293 ? 19.906 -52.062 -27.656 1 79.31 293 LYS A CA 1
ATOM 2426 C C . LYS A 1 293 ? 19.531 -51 -28.688 1 79.31 293 LYS A C 1
ATOM 2428 O O . LYS A 1 293 ? 19.969 -49.844 -28.578 1 79.31 293 LYS A O 1
ATOM 2433 N N . TYR A 1 294 ? 18.891 -51.438 -29.734 1 76.5 294 TYR A N 1
ATOM 2434 C CA . TYR A 1 294 ? 18.453 -50.531 -30.766 1 76.5 294 TYR A CA 1
ATOM 2435 C C . TYR A 1 294 ? 16.938 -50.562 -30.922 1 76.5 294 TYR A C 1
ATOM 2437 O O . TYR A 1 294 ? 16.312 -51.625 -30.797 1 76.5 294 TYR A O 1
ATOM 2445 N N . TYR A 1 295 ? 16.359 -49.406 -31.125 1 79.56 295 TYR A N 1
ATOM 2446 C CA . TYR A 1 295 ? 14.953 -49.344 -31.547 1 79.56 295 TYR A CA 1
ATOM 2447 C C . TYR A 1 295 ? 14.836 -49.469 -33.062 1 79.56 295 TYR A C 1
ATOM 2449 O O . TYR A 1 295 ? 15.43 -48.688 -33.812 1 79.56 295 TYR A O 1
ATOM 2457 N N . CYS A 1 296 ? 14.125 -50.406 -33.531 1 76.56 296 CYS A N 1
ATOM 2458 C CA . CYS A 1 296 ? 14.07 -50.688 -34.938 1 76.56 296 CYS A CA 1
ATOM 2459 C C . CYS A 1 296 ? 12.656 -50.5 -35.5 1 76.56 296 CYS A C 1
ATOM 2461 O O . CYS A 1 296 ? 11.688 -50.812 -34.812 1 76.56 296 CYS A O 1
ATOM 2463 N N . GLN A 1 297 ? 12.586 -49.844 -36.625 1 75.94 297 GLN A N 1
ATOM 2464 C CA . GLN A 1 297 ? 11.328 -49.625 -37.344 1 75.94 297 GLN A CA 1
ATOM 2465 C C . GLN A 1 297 ? 11.422 -50.125 -38.781 1 75.94 297 GLN A C 1
ATOM 2467 O O . GLN A 1 297 ? 12.445 -49.906 -39.469 1 75.94 297 GLN A O 1
ATOM 2472 N N . TYR A 1 298 ? 10.477 -50.938 -39.188 1 76.75 298 TYR A N 1
ATOM 2473 C CA . TYR A 1 298 ? 10.477 -51.438 -40.562 1 76.75 298 TYR A CA 1
ATOM 2474 C C . TYR A 1 298 ? 9.289 -50.906 -41.344 1 76.75 298 TYR A C 1
ATOM 2476 O O . TYR A 1 298 ? 8.141 -51.031 -40.906 1 76.75 298 TYR A O 1
ATOM 2484 N N . LYS A 1 299 ? 9.469 -50.219 -42.375 1 73.19 299 LYS A N 1
ATOM 2485 C CA . LYS A 1 299 ? 8.445 -49.75 -43.312 1 73.19 299 LYS A CA 1
ATOM 2486 C C . LYS A 1 299 ? 8.258 -50.719 -44.469 1 73.19 299 LYS A C 1
ATOM 2488 O O . LYS A 1 299 ? 9.172 -50.938 -45.281 1 73.19 299 LYS A O 1
ATOM 2493 N N . LYS A 1 300 ? 7.148 -51.312 -44.469 1 73.75 300 LYS A N 1
ATOM 2494 C CA . LYS A 1 300 ? 6.898 -52.375 -45.5 1 73.75 300 LYS A CA 1
ATOM 2495 C C . LYS A 1 300 ? 6.82 -51.75 -46.875 1 73.75 300 LYS A C 1
ATOM 2497 O O . LYS A 1 300 ? 7.312 -52.344 -47.844 1 73.75 300 LYS A O 1
ATOM 2502 N N . GLU A 1 301 ? 6.285 -50.625 -46.969 1 73.5 301 GLU A N 1
ATOM 2503 C CA . GLU A 1 301 ? 6.051 -50 -48.25 1 73.5 301 GLU A CA 1
ATOM 2504 C C . GLU A 1 301 ? 7.367 -49.688 -48.938 1 73.5 301 GLU A C 1
ATOM 2506 O O . GLU A 1 301 ? 7.512 -49.906 -50.156 1 73.5 301 GLU A O 1
ATOM 2511 N N . THR A 1 302 ? 8.273 -49.219 -48.219 1 75.56 302 THR A N 1
ATOM 2512 C CA . THR A 1 302 ? 9.531 -48.781 -48.812 1 75.56 302 THR A CA 1
ATOM 2513 C C . THR A 1 302 ? 10.633 -49.812 -48.531 1 75.56 302 THR A C 1
ATOM 2515 O O . THR A 1 302 ? 11.75 -49.688 -49.062 1 75.56 302 THR A O 1
ATOM 2518 N N . LYS A 1 303 ? 10.375 -50.781 -47.812 1 79 303 LYS A N 1
ATOM 2519 C CA . LYS A 1 303 ? 11.328 -51.812 -47.406 1 79 303 LYS A CA 1
ATOM 2520 C C . LYS A 1 303 ? 12.539 -51.219 -46.688 1 79 303 LYS A C 1
ATOM 2522 O O . LYS A 1 303 ? 13.68 -51.594 -46.969 1 79 303 LYS A O 1
ATOM 2527 N N . GLU A 1 304 ? 12.18 -50.125 -45.969 1 79.06 304 GLU A N 1
ATOM 2528 C CA . GLU A 1 304 ? 13.25 -49.469 -45.219 1 79.06 304 GLU A CA 1
ATOM 2529 C C . GLU A 1 304 ? 13.273 -49.875 -43.75 1 79.06 304 GLU A C 1
ATOM 2531 O O . GLU A 1 304 ? 12.211 -50.062 -43.156 1 79.06 304 GLU A O 1
ATOM 2536 N N . PHE A 1 305 ? 14.531 -50.25 -43.312 1 81.12 305 PHE A N 1
ATOM 2537 C CA . PHE A 1 305 ? 14.766 -50.625 -41.938 1 81.12 305 PHE A CA 1
ATOM 2538 C C . PHE A 1 305 ? 15.555 -49.531 -41.219 1 81.12 305 PHE A C 1
ATOM 2540 O O . PHE A 1 305 ? 16.672 -49.219 -41.625 1 81.12 305 PHE A O 1
ATOM 2547 N N . TYR A 1 306 ? 14.789 -48.906 -40.219 1 76.94 306 TYR A N 1
ATOM 2548 C CA . TYR A 1 306 ? 15.422 -47.844 -39.438 1 76.94 306 TYR A CA 1
ATOM 2549 C C . TYR A 1 306 ? 15.844 -48.344 -38.062 1 76.94 306 TYR A C 1
ATOM 2551 O O . TYR A 1 306 ? 15.094 -49.062 -37.406 1 76.94 306 TYR A O 1
ATOM 2559 N N . MET A 1 307 ? 17.156 -48.062 -37.625 1 80.06 307 MET A N 1
ATOM 2560 C CA . MET A 1 307 ? 17.656 -48.406 -36.312 1 80.06 307 MET A CA 1
ATOM 2561 C C . MET A 1 307 ? 18.078 -47.156 -35.531 1 80.06 307 MET A C 1
ATOM 2563 O O . MET A 1 307 ? 18.859 -46.344 -36.062 1 80.06 307 MET A O 1
ATOM 2567 N N . ILE A 1 308 ? 17.406 -47.031 -34.406 1 76.94 308 ILE A N 1
ATOM 2568 C CA . ILE A 1 308 ? 17.734 -45.875 -33.562 1 76.94 308 ILE A CA 1
ATOM 2569 C C . ILE A 1 308 ? 18.344 -46.375 -32.25 1 76.94 308 ILE A C 1
ATOM 2571 O O . ILE A 1 308 ? 17.766 -47.219 -31.578 1 76.94 308 ILE A O 1
ATOM 2575 N N . LEU A 1 309 ? 19.547 -45.875 -31.875 1 76.5 309 LEU A N 1
ATOM 2576 C CA . LEU A 1 309 ? 20.219 -46.281 -30.641 1 76.5 309 LEU A CA 1
ATOM 2577 C C . LEU A 1 309 ? 19.391 -45.906 -29.422 1 76.5 309 LEU A C 1
ATOM 2579 O O . LEU A 1 309 ? 18.859 -44.781 -29.359 1 76.5 309 LEU A O 1
ATOM 2583 N N . TYR A 1 310 ? 19.188 -46.969 -28.562 1 74.06 310 TYR A N 1
ATOM 2584 C CA . TYR A 1 310 ? 18.438 -46.719 -27.312 1 74.06 310 TYR A CA 1
ATOM 2585 C C . TYR A 1 310 ? 19.188 -45.719 -26.422 1 74.06 310 TYR A C 1
ATOM 2587 O O . TYR A 1 310 ? 20.391 -45.906 -26.172 1 74.06 310 TYR A O 1
ATOM 2595 N N . ASN A 1 311 ? 18.672 -44.469 -26.219 1 63.09 311 ASN A N 1
ATOM 2596 C CA . ASN A 1 311 ? 19.25 -43.531 -25.266 1 63.09 311 ASN A CA 1
ATOM 2597 C C . ASN A 1 311 ? 18.359 -43.344 -24.047 1 63.09 311 ASN A C 1
ATOM 2599 O O . ASN A 1 311 ? 17.141 -43.219 -24.172 1 63.09 311 ASN A O 1
ATOM 2603 N N . GLN A 1 312 ? 18.812 -43.812 -22.781 1 57.91 312 GLN A N 1
ATOM 2604 C CA . GLN A 1 312 ? 18.062 -43.656 -21.531 1 57.91 312 GLN A CA 1
ATOM 2605 C C . GLN A 1 312 ? 17.844 -42.156 -21.234 1 57.91 312 GLN A C 1
ATOM 2607 O O . GLN A 1 312 ? 18.719 -41.344 -21.516 1 57.91 312 GLN A O 1
ATOM 2612 N N . MET B 1 1 ? 4.688 -24.062 -29.281 1 54.94 1 MET B N 1
ATOM 2613 C CA . MET B 1 1 ? 4.238 -25.391 -29.719 1 54.94 1 MET B CA 1
ATOM 2614 C C . MET B 1 1 ? 3.789 -26.234 -28.516 1 54.94 1 MET B C 1
ATOM 2616 O O . MET B 1 1 ? 4.344 -26.109 -27.422 1 54.94 1 MET B O 1
ATOM 2620 N N . GLY B 1 2 ? 2.564 -26.641 -28.531 1 65.44 2 GLY B N 1
ATOM 2621 C CA . GLY B 1 2 ? 1.9 -27.328 -27.438 1 65.44 2 GLY B CA 1
ATOM 2622 C C . GLY B 1 2 ? 2.484 -28.703 -27.156 1 65.44 2 GLY B C 1
ATOM 2623 O O . GLY B 1 2 ? 3.25 -29.234 -27.953 1 65.44 2 GLY B O 1
ATOM 2624 N N . LEU B 1 3 ? 2.463 -29.078 -25.938 1 76.5 3 LEU B N 1
ATOM 2625 C CA . LEU B 1 3 ? 2.896 -30.422 -25.531 1 76.5 3 LEU B CA 1
ATOM 2626 C C . LEU B 1 3 ? 2.115 -31.5 -26.266 1 76.5 3 LEU B C 1
ATOM 2628 O O . LEU B 1 3 ? 0.908 -31.359 -26.484 1 76.5 3 LEU B O 1
ATOM 2632 N N . LYS B 1 4 ? 2.844 -32.438 -26.906 1 78.88 4 LYS B N 1
ATOM 2633 C CA . LYS B 1 4 ? 2.178 -33.531 -27.594 1 78.88 4 LYS B CA 1
ATOM 2634 C C . LYS B 1 4 ? 1.546 -34.5 -26.594 1 78.88 4 LYS B C 1
ATOM 2636 O O . LYS B 1 4 ? 2.123 -34.781 -25.547 1 78.88 4 LYS B O 1
ATOM 2641 N N . PRO B 1 5 ? 0.373 -34.938 -26.906 1 79.62 5 PRO B N 1
ATOM 2642 C CA . PRO B 1 5 ? -0.329 -35.812 -25.969 1 79.62 5 PRO B CA 1
ATOM 2643 C C . PRO B 1 5 ? 0.412 -37.156 -25.734 1 79.62 5 PRO B C 1
ATOM 2645 O O . PRO B 1 5 ? 1.076 -37.656 -26.641 1 79.62 5 PRO B O 1
ATOM 2648 N N . LEU B 1 6 ? 0.288 -37.594 -24.547 1 81.5 6 LEU B N 1
ATOM 2649 C CA . LEU B 1 6 ? 0.872 -38.875 -24.172 1 81.5 6 LEU B CA 1
ATOM 2650 C C . LEU B 1 6 ? -0.17 -40 -24.25 1 81.5 6 LEU B C 1
ATOM 2652 O O . LEU B 1 6 ? -1.301 -39.812 -23.781 1 81.5 6 LEU B O 1
ATOM 2656 N N . GLU B 1 7 ? 0.231 -41.062 -25.016 1 80.19 7 GLU B N 1
ATOM 2657 C CA . GLU B 1 7 ? -0.679 -42.188 -25.141 1 80.19 7 GLU B CA 1
ATOM 2658 C C . GLU B 1 7 ? -0.108 -43.438 -24.469 1 80.19 7 GLU B C 1
ATOM 2660 O O . GLU B 1 7 ? 1.103 -43.656 -24.5 1 80.19 7 GLU B O 1
ATOM 2665 N N . PHE B 1 8 ? -0.974 -44.219 -23.938 1 81.06 8 PHE B N 1
ATOM 2666 C CA . PHE B 1 8 ? -0.559 -45.438 -23.266 1 81.06 8 PHE B CA 1
ATOM 2667 C C . PHE B 1 8 ? 0.08 -46.406 -24.234 1 81.06 8 PHE B C 1
ATOM 2669 O O . PHE B 1 8 ? 1.013 -47.125 -23.875 1 81.06 8 PHE B O 1
ATOM 2676 N N . ALA B 1 9 ? -0.423 -46.375 -25.438 1 76.19 9 ALA B N 1
ATOM 2677 C CA . ALA B 1 9 ? 0.099 -47.281 -26.453 1 76.19 9 ALA B CA 1
ATOM 2678 C C . ALA B 1 9 ? 1.589 -47.031 -26.688 1 76.19 9 ALA B C 1
ATOM 2680 O O . ALA B 1 9 ? 2.336 -47.969 -26.984 1 76.19 9 ALA B O 1
ATOM 2681 N N . ASP B 1 10 ? 1.921 -45.812 -26.547 1 81.94 10 ASP B N 1
ATOM 2682 C CA . ASP B 1 10 ? 3.32 -45.469 -26.734 1 81.94 10 ASP B CA 1
ATOM 2683 C C . ASP B 1 10 ? 4.199 -46.031 -25.641 1 81.94 10 ASP B C 1
ATOM 2685 O O . ASP B 1 10 ? 5.406 -46.219 -25.828 1 81.94 10 ASP B O 1
ATOM 2689 N N . CYS B 1 11 ? 3.666 -46.344 -24.469 1 81.81 11 CYS B N 1
ATOM 2690 C CA . CYS B 1 11 ? 4.414 -46.938 -23.359 1 81.81 11 CYS B CA 1
ATOM 2691 C C . CYS B 1 11 ? 4.855 -48.344 -23.672 1 81.81 11 CYS B C 1
ATOM 2693 O O . CYS B 1 11 ? 5.918 -48.781 -23.219 1 81.81 11 CYS B O 1
ATOM 2695 N N . LEU B 1 12 ? 4.012 -48.938 -24.5 1 76.88 12 LEU B N 1
ATOM 2696 C CA . LEU B 1 12 ? 4.297 -50.312 -24.812 1 76.88 12 LEU B CA 1
ATOM 2697 C C . LEU B 1 12 ? 5.43 -50.438 -25.828 1 76.88 12 LEU B C 1
ATOM 2699 O O . LEU B 1 12 ? 6.238 -51.344 -25.766 1 76.88 12 LEU B O 1
ATOM 2703 N N . THR B 1 13 ? 5.43 -49.406 -26.641 1 76.38 13 THR B N 1
ATOM 2704 C CA . THR B 1 13 ? 6.469 -49.438 -27.656 1 76.38 13 THR B CA 1
ATOM 2705 C C . THR B 1 13 ? 7.758 -48.812 -27.141 1 76.38 13 THR B C 1
ATOM 2707 O O . THR B 1 13 ? 8.852 -49.25 -27.5 1 76.38 13 THR B O 1
ATOM 2710 N N . ASP B 1 14 ? 7.586 -47.875 -26.141 1 80.88 14 ASP B N 1
ATOM 2711 C CA . ASP B 1 14 ? 8.703 -47.156 -25.547 1 80.88 14 ASP B CA 1
ATOM 2712 C C . ASP B 1 14 ? 9.648 -46.625 -26.609 1 80.88 14 ASP B C 1
ATOM 2714 O O . ASP B 1 14 ? 10.859 -46.844 -26.562 1 80.88 14 ASP B O 1
ATOM 2718 N N . SER B 1 15 ? 9.164 -46 -27.609 1 78.38 15 SER B N 1
ATOM 2719 C CA . SER B 1 15 ? 9.945 -45.469 -28.734 1 78.38 15 SER B CA 1
ATOM 2720 C C . SER B 1 15 ? 10.75 -44.25 -28.312 1 78.38 15 SER B C 1
ATOM 2722 O O . SER B 1 15 ? 10.453 -43.625 -27.281 1 78.38 15 SER B O 1
ATOM 2724 N N . PRO B 1 16 ? 11.82 -44 -29.031 1 81.44 16 PRO B N 1
ATOM 2725 C CA . PRO B 1 16 ? 12.578 -42.781 -28.734 1 81.44 16 PRO B CA 1
ATOM 2726 C C . PRO B 1 16 ? 11.719 -41.531 -28.797 1 81.44 16 PRO B C 1
ATOM 2728 O O . PRO B 1 16 ? 11.977 -40.562 -28.078 1 81.44 16 PRO B O 1
ATOM 2731 N N . TYR B 1 17 ? 10.75 -41.469 -29.703 1 81.06 17 TYR B N 1
ATOM 2732 C CA . TYR B 1 17 ? 9.852 -40.344 -29.812 1 81.06 17 TYR B CA 1
ATOM 2733 C C . TYR B 1 17 ? 9 -40.188 -28.562 1 81.06 17 TYR B C 1
ATOM 2735 O O . TYR B 1 17 ? 8.734 -39.062 -28.109 1 81.06 17 TYR B O 1
ATOM 2743 N N . PHE B 1 18 ? 8.617 -41.344 -28.031 1 85.19 18 PHE B N 1
ATOM 2744 C CA . PHE B 1 18 ? 7.855 -41.344 -26.781 1 85.19 18 PHE B CA 1
ATOM 2745 C C . PHE B 1 18 ? 8.68 -40.781 -25.641 1 85.19 18 PHE B C 1
ATOM 2747 O O . PHE B 1 18 ? 8.195 -39.969 -24.859 1 85.19 18 PHE B O 1
ATOM 2754 N N . ARG B 1 19 ? 9.914 -41.156 -25.609 1 86.19 19 ARG B N 1
ATOM 2755 C CA . ARG B 1 19 ? 10.805 -40.688 -24.547 1 86.19 19 ARG B CA 1
ATOM 2756 C C . ARG B 1 19 ? 11.055 -39.219 -24.672 1 86.19 19 ARG B C 1
ATOM 2758 O O . ARG B 1 19 ? 11.172 -38.5 -23.656 1 86.19 19 ARG B O 1
ATOM 2765 N N . THR B 1 20 ? 11.141 -38.75 -25.859 1 87.69 20 THR B N 1
ATOM 2766 C CA . THR B 1 20 ? 11.297 -37.312 -26.094 1 87.69 20 THR B CA 1
ATOM 2767 C C . THR B 1 20 ? 10.062 -36.562 -25.625 1 87.69 20 THR B C 1
ATOM 2769 O O . THR B 1 20 ? 10.172 -35.469 -25.047 1 87.69 20 THR B O 1
ATOM 2772 N N . LYS B 1 21 ? 8.891 -37.094 -25.906 1 87 21 LYS B N 1
ATOM 2773 C CA . LYS B 1 21 ? 7.648 -36.5 -25.438 1 87 21 LYS B CA 1
ATOM 2774 C C . LYS B 1 21 ? 7.609 -36.406 -23.906 1 87 21 LYS B C 1
ATOM 2776 O O . LYS B 1 21 ? 7.191 -35.406 -23.344 1 87 21 LYS B O 1
ATOM 2781 N N . LEU B 1 22 ? 8.008 -37.469 -23.328 1 89.81 22 LEU B N 1
ATOM 2782 C CA . LEU B 1 22 ? 8.047 -37.5 -21.859 1 89.81 22 LEU B CA 1
ATOM 2783 C C . LEU B 1 22 ? 8.961 -36.406 -21.328 1 89.81 22 LEU B C 1
ATOM 2785 O O . LEU B 1 22 ? 8.602 -35.719 -20.391 1 89.81 22 LEU B O 1
ATOM 2789 N N . ALA B 1 23 ? 10.062 -36.281 -21.984 1 89.75 23 ALA B N 1
ATOM 2790 C CA . ALA B 1 23 ? 11.047 -35.281 -21.562 1 89.75 23 ALA B CA 1
ATOM 2791 C C . ALA B 1 23 ? 10.484 -33.875 -21.688 1 89.75 23 ALA B C 1
ATOM 2793 O O . ALA B 1 23 ? 10.773 -33 -20.859 1 89.75 23 ALA B O 1
ATOM 2794 N N . GLU B 1 24 ? 9.766 -33.625 -22.703 1 89.88 24 GLU B N 1
ATOM 2795 C CA . GLU B 1 24 ? 9.156 -32.312 -22.906 1 89.88 24 GLU B CA 1
ATOM 2796 C C . GLU B 1 24 ? 8.156 -32 -21.797 1 89.88 24 GLU B C 1
ATOM 2798 O O . GLU B 1 24 ? 8.102 -30.875 -21.297 1 89.88 24 GLU B O 1
ATOM 2803 N N . HIS B 1 25 ? 7.332 -32.969 -21.469 1 90.81 25 HIS B N 1
ATOM 2804 C CA . HIS B 1 25 ? 6.379 -32.781 -20.375 1 90.81 25 HIS B CA 1
ATOM 2805 C C . HIS B 1 25 ? 7.094 -32.531 -19.062 1 90.81 25 HIS B C 1
ATOM 2807 O O . HIS B 1 25 ? 6.641 -31.734 -18.25 1 90.81 25 HIS B O 1
ATOM 2813 N N . GLU B 1 26 ? 8.203 -33.25 -18.891 1 90.56 26 GLU B N 1
ATOM 2814 C CA . GLU B 1 26 ? 8.992 -33.062 -17.672 1 90.56 26 GLU B CA 1
ATOM 2815 C C . GLU B 1 26 ? 9.578 -31.656 -17.609 1 90.56 26 GLU B C 1
ATOM 2817 O O . GLU B 1 26 ? 9.586 -31.031 -16.547 1 90.56 26 GLU B O 1
ATOM 2822 N N . ARG B 1 27 ? 10.078 -31.172 -18.672 1 90.94 27 ARG B N 1
ATOM 2823 C CA . ARG B 1 27 ? 10.664 -29.828 -18.734 1 90.94 27 ARG B CA 1
ATOM 2824 C C . ARG B 1 27 ? 9.625 -28.766 -18.406 1 90.94 27 ARG B C 1
ATOM 2826 O O . ARG B 1 27 ? 9.922 -27.797 -17.703 1 90.94 27 ARG B O 1
ATOM 2833 N N . GLU B 1 28 ? 8.484 -29 -18.953 1 90 28 GLU B N 1
ATOM 2834 C CA . GLU B 1 28 ? 7.398 -28.062 -18.672 1 90 28 GLU B CA 1
ATOM 2835 C C . GLU B 1 28 ? 7.051 -28.047 -17.188 1 90 28 GLU B C 1
ATOM 2837 O O . GLU B 1 28 ? 6.777 -27 -16.609 1 90 28 GLU B O 1
ATOM 2842 N N . LEU B 1 29 ? 6.984 -29.188 -16.578 1 90.31 29 LEU B N 1
ATOM 2843 C CA . LEU B 1 29 ? 6.68 -29.266 -15.148 1 90.31 29 LEU B CA 1
ATOM 2844 C C . LEU B 1 29 ? 7.773 -28.594 -14.328 1 90.31 29 LEU B C 1
ATOM 2846 O O . LEU B 1 29 ? 7.488 -27.938 -13.328 1 90.31 29 LEU B O 1
ATOM 2850 N N . GLU B 1 30 ? 8.984 -28.75 -14.742 1 91.56 30 GLU B N 1
ATOM 2851 C CA . GLU B 1 30 ? 10.086 -28.094 -14.047 1 91.56 30 GLU B CA 1
ATOM 2852 C C . GLU B 1 30 ? 10 -26.578 -14.172 1 91.56 30 GLU B C 1
ATOM 2854 O O . GLU B 1 30 ? 10.258 -25.859 -13.203 1 91.56 30 GLU B O 1
ATOM 2859 N N . ARG B 1 31 ? 9.664 -26.125 -15.32 1 91.81 31 ARG B N 1
ATOM 2860 C CA . ARG B 1 31 ? 9.469 -24.703 -15.547 1 91.81 31 ARG B CA 1
ATOM 2861 C C . ARG B 1 31 ? 8.359 -24.156 -14.648 1 91.81 31 ARG B C 1
ATOM 2863 O O . ARG B 1 31 ? 8.516 -23.078 -14.047 1 91.81 31 ARG B O 1
ATOM 2870 N N . THR B 1 32 ? 7.324 -24.859 -14.609 1 90.94 32 THR B N 1
ATOM 2871 C CA . THR B 1 32 ? 6.195 -24.453 -13.773 1 90.94 32 THR B CA 1
ATOM 2872 C C . THR B 1 32 ? 6.586 -24.438 -12.297 1 90.94 32 THR B C 1
ATOM 2874 O O . THR B 1 32 ? 6.199 -23.531 -11.562 1 90.94 32 THR B O 1
ATOM 2877 N N . SER B 1 33 ? 7.309 -25.453 -11.922 1 93.31 33 SER B N 1
ATOM 2878 C CA . SER B 1 33 ? 7.77 -25.531 -10.539 1 93.31 33 SER B CA 1
ATOM 2879 C C . SER B 1 33 ? 8.633 -24.328 -10.188 1 93.31 33 SER B C 1
ATOM 2881 O O . SER B 1 33 ? 8.445 -23.719 -9.133 1 93.31 33 SER B O 1
ATOM 2883 N N . LYS B 1 34 ? 9.523 -23.984 -11.039 1 94.06 34 LYS B N 1
ATOM 2884 C CA . LYS B 1 34 ? 10.383 -22.812 -10.82 1 94.06 34 LYS B CA 1
ATOM 2885 C C . LYS B 1 34 ? 9.57 -21.531 -10.781 1 94.06 34 LYS B C 1
ATOM 2887 O O . LYS B 1 34 ? 9.836 -20.641 -9.969 1 94.06 34 LYS B O 1
ATOM 2892 N N . PHE B 1 35 ? 8.664 -21.453 -11.609 1 93.88 35 PHE B N 1
ATOM 2893 C CA . PHE B 1 35 ? 7.793 -20.281 -11.664 1 93.88 35 PHE B CA 1
ATOM 2894 C C . PHE B 1 35 ? 7.027 -20.125 -10.352 1 93.88 35 PHE B C 1
ATOM 2896 O O . PHE B 1 35 ? 6.938 -19.016 -9.812 1 93.88 35 PHE B O 1
ATOM 2903 N N . ILE B 1 36 ? 6.473 -21.219 -9.875 1 93.94 36 ILE B N 1
ATOM 2904 C CA . ILE B 1 36 ? 5.699 -21.172 -8.641 1 93.94 36 ILE B CA 1
ATOM 2905 C C . ILE B 1 36 ? 6.59 -20.703 -7.488 1 93.94 36 ILE B C 1
ATOM 2907 O O . ILE B 1 36 ? 6.16 -19.906 -6.652 1 93.94 36 ILE B O 1
ATOM 2911 N N . LYS B 1 37 ? 7.781 -21.172 -7.508 1 95 37 LYS B N 1
ATOM 2912 C CA . LYS B 1 37 ? 8.719 -20.75 -6.477 1 95 37 LYS B CA 1
ATOM 2913 C C . LYS B 1 37 ? 8.961 -19.25 -6.539 1 95 37 LYS B C 1
ATOM 2915 O O . LYS B 1 37 ? 8.961 -18.562 -5.512 1 95 37 LYS B O 1
ATOM 2920 N N . THR B 1 38 ? 9.148 -18.781 -7.715 1 95.94 38 THR B N 1
ATOM 2921 C CA . THR B 1 38 ? 9.359 -17.359 -7.918 1 95.94 38 THR B CA 1
ATOM 2922 C C . THR B 1 38 ? 8.117 -16.562 -7.5 1 95.94 38 THR B C 1
ATOM 2924 O O . THR B 1 38 ? 8.234 -15.523 -6.848 1 95.94 38 THR B O 1
ATOM 2927 N N . LEU B 1 39 ? 6.973 -17.047 -7.879 1 95 39 LEU B N 1
ATOM 2928 C CA . LEU B 1 39 ? 5.711 -16.391 -7.551 1 95 39 LEU B CA 1
ATOM 2929 C C . LEU B 1 39 ? 5.516 -16.312 -6.039 1 95 39 LEU B C 1
ATOM 2931 O O . LEU B 1 39 ? 5.086 -15.289 -5.516 1 95 39 LEU B O 1
ATOM 2935 N N . VAL B 1 40 ? 5.805 -17.422 -5.438 1 95.44 40 VAL B N 1
ATOM 2936 C CA . VAL B 1 40 ? 5.672 -17.469 -3.984 1 95.44 40 VAL B CA 1
ATOM 2937 C C . VAL B 1 40 ? 6.617 -16.453 -3.348 1 95.44 40 VAL B C 1
ATOM 2939 O O . VAL B 1 40 ? 6.227 -15.727 -2.424 1 95.44 40 VAL B O 1
ATOM 2942 N N . HIS B 1 41 ? 7.773 -16.375 -3.869 1 96.44 41 HIS B N 1
ATOM 2943 C CA . HIS B 1 41 ? 8.758 -15.43 -3.355 1 96.44 41 HIS B CA 1
ATOM 2944 C C . HIS B 1 41 ? 8.289 -13.984 -3.541 1 96.44 41 HIS B C 1
ATOM 2946 O O . HIS B 1 41 ? 8.242 -13.219 -2.582 1 96.44 41 HIS B O 1
ATOM 2952 N N . HIS B 1 42 ? 7.93 -13.672 -4.723 1 95.56 42 HIS B N 1
ATOM 2953 C CA . HIS B 1 42 ? 7.465 -12.32 -5.012 1 95.56 42 HIS B CA 1
ATOM 2954 C C . HIS B 1 42 ? 6.145 -12.031 -4.301 1 95.56 42 HIS B C 1
ATOM 2956 O O . HIS B 1 42 ? 5.895 -10.898 -3.889 1 95.56 42 HIS B O 1
ATOM 2962 N N . GLY B 1 43 ? 5.297 -13.062 -4.207 1 95.19 43 GLY B N 1
ATOM 2963 C CA . GLY B 1 43 ? 4.078 -12.898 -3.438 1 95.19 43 GLY B CA 1
ATOM 2964 C C . GLY B 1 43 ? 4.332 -12.531 -1.987 1 95.19 43 GLY B C 1
ATOM 2965 O O . GLY B 1 43 ? 3.664 -11.656 -1.439 1 95.19 43 GLY B O 1
ATOM 2966 N N . ARG B 1 44 ? 5.285 -13.195 -1.383 1 95.44 44 ARG B N 1
ATOM 2967 C CA . ARG B 1 44 ? 5.668 -12.875 -0.01 1 95.44 44 ARG B CA 1
ATOM 2968 C C . ARG B 1 44 ? 6.191 -11.445 0.097 1 95.44 44 ARG B C 1
ATOM 2970 O O . ARG B 1 44 ? 5.914 -10.75 1.077 1 95.44 44 ARG B O 1
ATOM 2977 N N . ASP B 1 45 ? 6.965 -11.039 -0.868 1 96.44 45 ASP B N 1
ATOM 2978 C CA . ASP B 1 45 ? 7.469 -9.672 -0.895 1 96.44 45 ASP B CA 1
ATOM 2979 C C . ASP B 1 45 ? 6.324 -8.664 -0.926 1 96.44 45 ASP B C 1
ATOM 2981 O O . ASP B 1 45 ? 6.387 -7.621 -0.272 1 96.44 45 ASP B O 1
ATOM 2985 N N . VAL B 1 46 ? 5.309 -8.945 -1.686 1 96.56 46 VAL B N 1
ATOM 2986 C CA . VAL B 1 46 ? 4.148 -8.07 -1.797 1 96.56 46 VAL B CA 1
ATOM 2987 C C . VAL B 1 46 ? 3.471 -7.934 -0.434 1 96.56 46 VAL B C 1
ATOM 2989 O O . VAL B 1 46 ? 3.189 -6.82 0.016 1 96.56 46 VAL B O 1
ATOM 2992 N N . TYR B 1 47 ? 3.281 -9.039 0.233 1 96.19 47 TYR B N 1
ATOM 2993 C CA . TYR B 1 47 ? 2.574 -9.008 1.509 1 96.19 47 TYR B CA 1
ATOM 2994 C C . TYR B 1 47 ? 3.422 -8.336 2.584 1 96.19 47 TYR B C 1
ATOM 2996 O O . TYR B 1 47 ? 2.896 -7.629 3.445 1 96.19 47 TYR B O 1
ATOM 3004 N N . ASN B 1 48 ? 4.707 -8.539 2.543 1 96.25 48 ASN B N 1
ATOM 3005 C CA . ASN B 1 48 ? 5.602 -7.855 3.475 1 96.25 48 ASN B CA 1
ATOM 3006 C C . ASN B 1 48 ? 5.59 -6.344 3.256 1 96.25 48 ASN B C 1
ATOM 3008 O O . ASN B 1 48 ? 5.566 -5.574 4.219 1 96.25 48 ASN B O 1
ATOM 3012 N N . ALA B 1 49 ? 5.676 -5.949 2.012 1 96.81 49 ALA B N 1
ATOM 3013 C CA . ALA B 1 49 ? 5.605 -4.527 1.682 1 96.81 49 ALA B CA 1
ATOM 3014 C C . ALA B 1 49 ? 4.266 -3.932 2.105 1 96.81 49 ALA B C 1
ATOM 3016 O O . ALA B 1 49 ? 4.203 -2.789 2.566 1 96.81 49 ALA B O 1
ATOM 3017 N N . ALA B 1 50 ? 3.205 -4.691 1.931 1 96.56 50 ALA B N 1
ATOM 3018 C CA . ALA B 1 50 ? 1.877 -4.25 2.352 1 96.56 50 ALA B CA 1
ATOM 3019 C C . ALA B 1 50 ? 1.82 -4.043 3.861 1 96.56 50 ALA B C 1
ATOM 3021 O O . ALA B 1 50 ? 1.207 -3.088 4.344 1 96.56 50 ALA B O 1
ATOM 3022 N N . LYS B 1 51 ? 2.461 -4.938 4.562 1 96.44 51 LYS B N 1
ATOM 3023 C CA . LYS B 1 51 ? 2.516 -4.832 6.02 1 96.44 51 LYS B CA 1
ATOM 3024 C C . LYS B 1 51 ? 3.258 -3.57 6.449 1 96.44 51 LYS B C 1
ATOM 3026 O O . LYS B 1 51 ? 2.82 -2.869 7.363 1 96.44 51 LYS B O 1
ATOM 3031 N N . GLN B 1 52 ? 4.328 -3.287 5.824 1 96.81 52 GLN B N 1
ATOM 3032 C CA . GLN B 1 52 ? 5.098 -2.086 6.125 1 96.81 52 GLN B CA 1
ATOM 3033 C C . GLN B 1 52 ? 4.301 -0.824 5.801 1 96.81 52 GLN B C 1
ATOM 3035 O O . GLN B 1 52 ? 4.348 0.154 6.551 1 96.81 52 GLN B O 1
ATOM 3040 N N . PHE B 1 53 ? 3.625 -0.869 4.703 1 97.12 53 PHE B N 1
ATOM 3041 C CA . PHE B 1 53 ? 2.768 0.242 4.301 1 97.12 53 PHE B CA 1
ATOM 3042 C C . PHE B 1 53 ? 1.672 0.479 5.332 1 97.12 53 PHE B C 1
ATOM 3044 O O . PHE B 1 53 ? 1.415 1.62 5.723 1 97.12 53 PHE B O 1
ATOM 3051 N N . SER B 1 54 ? 1.108 -0.59 5.77 1 96.56 54 SER B N 1
ATOM 3052 C CA . SER B 1 54 ? 0.05 -0.501 6.77 1 96.56 54 SER B CA 1
ATOM 3053 C C . SER B 1 54 ? 0.573 0.086 8.078 1 96.56 54 SER B C 1
ATOM 3055 O O . SER B 1 54 ? -0.08 0.934 8.688 1 96.56 54 SER B O 1
ATOM 3057 N N . LYS B 1 55 ? 1.729 -0.306 8.484 1 97.25 55 LYS B N 1
ATOM 3058 C CA . LYS B 1 55 ? 2.34 0.207 9.711 1 97.25 55 LYS B CA 1
ATOM 3059 C C . LYS B 1 55 ? 2.594 1.708 9.609 1 97.25 55 LYS B C 1
ATOM 3061 O O . LYS B 1 55 ? 2.326 2.451 10.555 1 97.25 55 LYS B O 1
ATOM 3066 N N . ALA B 1 56 ? 3.105 2.125 8.453 1 97.19 56 ALA B N 1
ATOM 3067 C CA . ALA B 1 56 ? 3.371 3.545 8.234 1 97.19 56 ALA B CA 1
ATOM 3068 C C . ALA B 1 56 ? 2.078 4.355 8.258 1 97.19 56 ALA B C 1
ATOM 3070 O O . ALA B 1 56 ? 2.02 5.43 8.852 1 97.19 56 ALA B O 1
ATOM 3071 N N . GLN B 1 57 ? 1.032 3.814 7.613 1 96.94 57 GLN B N 1
ATOM 3072 C CA . GLN B 1 57 ? -0.266 4.48 7.57 1 96.94 57 GLN B CA 1
ATOM 3073 C C . GLN B 1 57 ? -0.868 4.594 8.969 1 96.94 57 GLN B C 1
ATOM 3075 O O . GLN B 1 57 ? -1.446 5.625 9.32 1 96.94 57 GLN B O 1
ATOM 3080 N N . LYS B 1 58 ? -0.674 3.582 9.75 1 97.25 58 LYS B N 1
ATOM 3081 C CA . LYS B 1 58 ? -1.224 3.584 11.102 1 97.25 58 LYS B CA 1
ATOM 3082 C C . LYS B 1 58 ? -0.495 4.586 11.992 1 97.25 58 LYS B C 1
ATOM 3084 O O . LYS B 1 58 ? -1.111 5.234 12.836 1 97.25 58 LYS B O 1
ATOM 3089 N N . ALA B 1 59 ? 0.775 4.676 11.789 1 97.5 59 ALA B N 1
ATOM 3090 C CA . ALA B 1 59 ? 1.54 5.676 12.539 1 97.5 59 ALA B CA 1
ATOM 3091 C C . ALA B 1 59 ? 1.075 7.086 12.195 1 97.5 59 ALA B C 1
ATOM 3093 O O . ALA B 1 59 ? 0.91 7.926 13.086 1 97.5 59 ALA B O 1
ATOM 3094 N N . PHE B 1 60 ? 0.852 7.348 10.953 1 97.44 60 PHE B N 1
ATOM 3095 C CA . PHE B 1 60 ? 0.354 8.641 10.492 1 97.44 60 PHE B CA 1
ATOM 3096 C C . PHE B 1 60 ? -1.035 8.914 11.055 1 97.44 60 PHE B C 1
ATOM 3098 O O . PHE B 1 60 ? -1.313 10.023 11.516 1 97.44 60 PHE B O 1
ATOM 3105 N N . ALA B 1 61 ? -1.854 7.902 11.008 1 96.75 61 ALA B N 1
ATOM 3106 C CA . ALA B 1 61 ? -3.211 8.031 11.531 1 96.75 61 ALA B CA 1
ATOM 3107 C C . ALA B 1 61 ? -3.193 8.344 13.023 1 96.75 61 ALA B C 1
ATOM 3109 O O . ALA B 1 61 ? -3.979 9.164 13.5 1 96.75 61 ALA B O 1
ATOM 3110 N N . LYS B 1 62 ? -2.316 7.723 13.711 1 96.75 62 LYS B N 1
ATOM 3111 C CA . LYS B 1 62 ? -2.197 7.957 15.148 1 96.75 62 LYS B CA 1
ATOM 3112 C C . LYS B 1 62 ? -1.804 9.406 15.438 1 96.75 62 LYS B C 1
ATOM 3114 O O . LYS B 1 62 ? -2.33 10.023 16.359 1 96.75 62 LYS B O 1
ATOM 3119 N N . ASP B 1 63 ? -0.869 9.906 14.625 1 95.94 63 ASP B N 1
ATOM 3120 C CA . ASP B 1 63 ? -0.489 11.305 14.758 1 95.94 63 ASP B CA 1
ATOM 3121 C C . ASP B 1 63 ? -1.703 12.219 14.602 1 95.94 63 ASP B C 1
ATOM 3123 O O . ASP B 1 63 ? -1.891 13.148 15.398 1 95.94 63 ASP B O 1
ATOM 3127 N N . LEU B 1 64 ? -2.545 11.953 13.664 1 95 64 LEU B N 1
ATOM 3128 C CA . LEU B 1 64 ? -3.721 12.773 13.398 1 95 64 LEU B CA 1
ATOM 3129 C C . LEU B 1 64 ? -4.723 12.672 14.539 1 95 64 LEU B C 1
ATOM 3131 O O . LEU B 1 64 ? -5.293 13.68 14.961 1 95 64 LEU B O 1
ATOM 3135 N N . MET B 1 65 ? -4.848 11.492 15.062 1 95 65 MET B N 1
ATOM 3136 C CA . MET B 1 65 ? -5.84 11.266 16.109 1 95 65 MET B CA 1
ATOM 3137 C C . MET B 1 65 ? -5.387 11.883 17.438 1 95 65 MET B C 1
ATOM 3139 O O . MET B 1 65 ? -6.215 12.32 18.234 1 95 65 MET B O 1
ATOM 3143 N N . ASP B 1 66 ? -4.102 11.977 17.609 1 92.38 66 ASP B N 1
ATOM 3144 C CA . ASP B 1 66 ? -3.555 12.438 18.875 1 92.38 66 ASP B CA 1
ATOM 3145 C C . ASP B 1 66 ? -3.449 13.961 18.906 1 92.38 66 ASP B C 1
ATOM 3147 O O . ASP B 1 66 ? -3.367 14.562 19.984 1 92.38 66 ASP B O 1
ATOM 3151 N N . PHE B 1 67 ? -3.498 14.539 17.766 1 89.62 67 PHE B N 1
ATOM 3152 C CA . PHE B 1 67 ? -3.322 15.984 17.734 1 89.62 67 PHE B CA 1
ATOM 3153 C C . PHE B 1 67 ? -4.633 16.703 18.062 1 89.62 67 PHE B C 1
ATOM 3155 O O . PHE B 1 67 ? -5.684 16.344 17.516 1 89.62 67 PHE B O 1
ATOM 3162 N N . LYS B 1 68 ? -4.523 17.656 18.953 1 83.19 68 LYS B N 1
ATOM 3163 C CA . LYS B 1 68 ? -5.672 18.484 19.328 1 83.19 68 LYS B CA 1
ATOM 3164 C C . LYS B 1 68 ? -5.375 19.969 19.125 1 83.19 68 LYS B C 1
ATOM 3166 O O . LYS B 1 68 ? -4.359 20.469 19.609 1 83.19 68 LYS B O 1
ATOM 3171 N N . PHE B 1 69 ? -6.301 20.562 18.344 1 78.56 69 PHE B N 1
ATOM 3172 C CA . PHE B 1 69 ? -6.168 22.016 18.156 1 78.56 69 PHE B CA 1
ATOM 3173 C C . PHE B 1 69 ? -6.559 22.766 19.422 1 78.56 69 PHE B C 1
ATOM 3175 O O . PHE B 1 69 ? -7.531 22.406 20.078 1 78.56 69 PHE B O 1
ATOM 3182 N N . GLU B 1 70 ? -5.668 23.594 19.797 1 75.69 70 GLU B N 1
ATOM 3183 C CA . GLU B 1 70 ? -6.113 24.531 20.812 1 75.69 70 GLU B CA 1
ATOM 3184 C C . GLU B 1 70 ? -6.852 25.719 20.188 1 75.69 70 GLU B C 1
ATOM 3186 O O . GLU B 1 70 ? -6.371 26.312 19.234 1 75.69 70 GLU B O 1
ATOM 3191 N N . CYS B 1 71 ? -8.078 25.859 20.375 1 68.44 71 CYS B N 1
ATOM 3192 C CA . CYS B 1 71 ? -8.859 26.969 19.812 1 68.44 71 CYS B CA 1
ATOM 3193 C C . CYS B 1 71 ? -8.852 28.172 20.734 1 68.44 71 CYS B C 1
ATOM 3195 O O . CYS B 1 71 ? -8.609 28.031 21.938 1 68.44 71 CYS B O 1
ATOM 3197 N N . ILE B 1 72 ? -9.008 29.234 20.109 1 65.75 72 ILE B N 1
ATOM 3198 C CA . ILE B 1 72 ? -9.039 30.5 20.844 1 65.75 72 ILE B CA 1
ATOM 3199 C C . ILE B 1 72 ? -10.398 30.656 21.531 1 65.75 72 ILE B C 1
ATOM 3201 O O . ILE B 1 72 ? -11.445 30.516 20.875 1 65.75 72 ILE B O 1
ATOM 3205 N N . GLY B 1 73 ? -10.391 30.812 22.828 1 65.5 73 GLY B N 1
ATOM 3206 C CA . GLY B 1 73 ? -11.609 31.109 23.562 1 65.5 73 GLY B CA 1
ATOM 3207 C C . GLY B 1 73 ? -12.086 29.938 24.406 1 65.5 73 GLY B C 1
ATOM 3208 O O . GLY B 1 73 ? -11.562 28.828 24.297 1 65.5 73 GLY B O 1
ATOM 3209 N N . ASP B 1 74 ? -12.961 30.266 25.297 1 63.97 74 ASP B N 1
ATOM 3210 C CA . ASP B 1 74 ? -13.438 29.281 26.266 1 63.97 74 ASP B CA 1
ATOM 3211 C C . ASP B 1 74 ? -14.469 28.344 25.656 1 63.97 74 ASP B C 1
ATOM 3213 O O . ASP B 1 74 ? -14.633 27.203 26.109 1 63.97 74 ASP B O 1
ATOM 3217 N N . GLN B 1 75 ? -15.109 28.891 24.594 1 66.44 75 GLN B N 1
ATOM 3218 C CA . GLN B 1 75 ? -16.172 28.062 24.031 1 66.44 75 GLN B CA 1
ATOM 3219 C C . GLN B 1 75 ? -15.969 27.875 22.531 1 66.44 75 GLN B C 1
ATOM 3221 O O . GLN B 1 75 ? -15.789 28.844 21.781 1 66.44 75 GLN B O 1
ATOM 3226 N N . LEU B 1 76 ? -15.82 26.719 22.188 1 72.31 76 LEU B N 1
ATOM 3227 C CA . LEU B 1 76 ? -15.719 26.391 20.766 1 72.31 76 LEU B CA 1
ATOM 3228 C C . LEU B 1 76 ? -17.094 26.359 20.125 1 72.31 76 LEU B C 1
ATOM 3230 O O . LEU B 1 76 ? -18.031 25.797 20.688 1 72.31 76 LEU B O 1
ATOM 3234 N N . THR B 1 77 ? -17.188 27.062 19.062 1 77.38 77 THR B N 1
ATOM 3235 C CA . THR B 1 77 ? -18.391 26.922 18.266 1 77.38 77 THR B CA 1
ATOM 3236 C C . THR B 1 77 ? -18.484 25.531 17.656 1 77.38 77 THR B C 1
ATOM 3238 O O . THR B 1 77 ? -17.484 24.797 17.625 1 77.38 77 THR B O 1
ATOM 3241 N N . ASP B 1 78 ? -19.641 25.125 17.328 1 80.12 78 ASP B N 1
ATOM 3242 C CA . ASP B 1 78 ? -19.828 23.828 16.688 1 80.12 78 ASP B CA 1
ATOM 3243 C C . ASP B 1 78 ? -18.938 23.672 15.469 1 80.12 78 ASP B C 1
ATOM 3245 O O . ASP B 1 78 ? -18.375 22.594 15.242 1 80.12 78 ASP B O 1
ATOM 3249 N N . ASP B 1 79 ? -18.828 24.734 14.773 1 80.69 79 ASP B N 1
ATOM 3250 C CA . ASP B 1 79 ? -17.984 24.703 13.578 1 80.69 79 ASP B CA 1
ATOM 3251 C C . ASP B 1 79 ? -16.516 24.484 13.93 1 80.69 79 ASP B C 1
ATOM 3253 O O . ASP B 1 79 ? -15.844 23.672 13.289 1 80.69 79 ASP B O 1
ATOM 3257 N N . GLU B 1 80 ? -16.125 25.156 14.961 1 77.88 80 GLU B N 1
ATOM 3258 C CA . GLU B 1 80 ? -14.742 25.016 15.375 1 77.88 80 GLU B CA 1
ATOM 3259 C C . GLU B 1 80 ? -14.469 23.609 15.93 1 77.88 80 GLU B C 1
ATOM 3261 O O . GLU B 1 80 ? -13.391 23.047 15.711 1 77.88 80 GLU B O 1
ATOM 3266 N N . ASN B 1 81 ? -15.43 23.172 16.562 1 83.69 81 ASN B N 1
ATOM 3267 C CA . ASN B 1 81 ? -15.305 21.828 17.094 1 83.69 81 ASN B CA 1
ATOM 3268 C C . ASN B 1 81 ? -15.211 20.797 15.969 1 83.69 81 ASN B C 1
ATOM 3270 O O . ASN B 1 81 ? -14.43 19.844 16.062 1 83.69 81 ASN B O 1
ATOM 3274 N N . PHE B 1 82 ? -16.031 20.969 14.953 1 86.38 82 PHE B N 1
ATOM 3275 C CA . PHE B 1 82 ? -16 20.094 13.797 1 86.38 82 PHE B CA 1
ATOM 3276 C C . PHE B 1 82 ? -14.641 20.109 13.125 1 86.38 82 PHE B C 1
ATOM 3278 O O . PHE B 1 82 ? -14.109 19.047 12.766 1 86.38 82 PHE B O 1
ATOM 3285 N N . ILE B 1 83 ? -14.062 21.203 13.008 1 83.06 83 ILE B N 1
ATOM 3286 C CA . ILE B 1 83 ? -12.758 21.344 12.375 1 83.06 83 ILE B CA 1
ATOM 3287 C C . ILE B 1 83 ? -11.68 20.734 13.273 1 83.06 83 ILE B C 1
ATOM 3289 O O . ILE B 1 83 ? -10.797 20.016 12.789 1 83.06 83 ILE B O 1
ATOM 3293 N N . SER B 1 84 ? -11.883 20.969 14.578 1 82.44 84 SER B N 1
ATOM 3294 C CA . SER B 1 84 ? -10.898 20.469 15.531 1 82.44 84 SER B CA 1
ATOM 3295 C C . SER B 1 84 ? -10.883 18.938 15.555 1 82.44 84 SER B C 1
ATOM 3297 O O . SER B 1 84 ? -9.836 18.328 15.797 1 82.44 84 SER B O 1
ATOM 3299 N N . GLN B 1 85 ? -12.023 18.391 15.211 1 88.44 85 GLN B N 1
ATOM 3300 C CA . GLN B 1 85 ? -12.141 16.938 15.273 1 88.44 85 GLN B CA 1
ATOM 3301 C C . GLN B 1 85 ? -11.836 16.297 13.922 1 88.44 85 GLN B C 1
ATOM 3303 O O . GLN B 1 85 ? -11.742 15.07 13.812 1 88.44 85 GLN B O 1
ATOM 3308 N N . SER B 1 86 ? -11.711 17.094 12.969 1 90.12 86 SER B N 1
ATOM 3309 C CA . SER B 1 86 ? -11.539 16.594 11.602 1 90.12 86 SER B CA 1
ATOM 3310 C C . SER B 1 86 ? -10.297 15.711 11.492 1 90.12 86 SER B C 1
ATOM 3312 O O . SER B 1 86 ? -10.336 14.648 10.867 1 90.12 86 SER B O 1
ATOM 3314 N N . LEU B 1 87 ? -9.227 16.109 12.164 1 91.56 87 LEU B N 1
ATOM 3315 C CA . LEU B 1 87 ? -7.996 15.328 12.086 1 91.56 87 LEU B CA 1
ATOM 3316 C C . LEU B 1 87 ? -8.188 13.938 12.688 1 91.56 87 LEU B C 1
ATOM 3318 O O . LEU B 1 87 ? -7.73 12.945 12.125 1 91.56 87 LEU B O 1
ATOM 3322 N N . CYS B 1 88 ? -8.875 13.961 13.789 1 93.19 88 CYS B N 1
ATOM 3323 C CA . CYS B 1 88 ? -9.156 12.688 14.43 1 93.19 88 CYS B CA 1
ATOM 3324 C C . CYS B 1 88 ? -10 11.797 13.523 1 93.19 88 CYS B C 1
ATOM 3326 O O . CYS B 1 88 ? -9.75 10.594 13.422 1 93.19 88 CYS B O 1
ATOM 3328 N N . GLU B 1 89 ? -10.93 12.398 12.891 1 92.31 89 GLU B N 1
ATOM 3329 C CA . GLU B 1 89 ? -11.773 11.641 11.969 1 92.31 89 GLU B CA 1
ATOM 3330 C C . GLU B 1 89 ? -10.961 11.102 10.789 1 92.31 89 GLU B C 1
ATOM 3332 O O . GLU B 1 89 ? -11.172 9.961 10.359 1 92.31 89 GLU B O 1
ATOM 3337 N N . PHE B 1 90 ? -10.07 11.922 10.297 1 92.75 90 PHE B N 1
ATOM 3338 C CA . PHE B 1 90 ? -9.195 11.461 9.219 1 92.75 90 PHE B CA 1
ATOM 3339 C C . PHE B 1 90 ? -8.414 10.227 9.648 1 92.75 90 PHE B C 1
ATOM 3341 O O . PHE B 1 90 ? -8.352 9.242 8.922 1 92.75 90 PHE B O 1
ATOM 3348 N N . GLY B 1 91 ? -7.875 10.344 10.828 1 94.44 91 GLY B N 1
ATOM 3349 C CA . GLY B 1 91 ? -7.125 9.219 11.352 1 94.44 91 GLY B CA 1
ATOM 3350 C C . GLY B 1 91 ? -7.953 7.949 11.477 1 94.44 91 GLY B C 1
ATOM 3351 O O . GLY B 1 91 ? -7.477 6.859 11.164 1 94.44 91 GLY B O 1
ATOM 3352 N N . LYS B 1 92 ? -9.141 8.109 11.891 1 93.62 92 LYS B N 1
ATOM 3353 C CA . LYS B 1 92 ? -10.039 6.969 12.055 1 93.62 92 LYS B CA 1
ATOM 3354 C C . LYS B 1 92 ? -10.344 6.312 10.711 1 93.62 92 LYS B C 1
ATOM 3356 O O . LYS B 1 92 ? -10.414 5.086 10.617 1 93.62 92 LYS B O 1
ATOM 3361 N N . PHE B 1 93 ? -10.586 7.164 9.75 1 91.5 93 PHE B N 1
ATOM 3362 C CA . PHE B 1 93 ? -10.844 6.633 8.414 1 91.5 93 PHE B CA 1
ATOM 3363 C C . PHE B 1 93 ? -9.648 5.832 7.914 1 91.5 93 PHE B C 1
ATOM 3365 O O . PHE B 1 93 ? -9.812 4.742 7.363 1 91.5 93 PHE B O 1
ATOM 3372 N N . ILE B 1 94 ? -8.469 6.301 8.141 1 93 94 ILE B N 1
ATOM 3373 C CA . ILE B 1 94 ? -7.254 5.617 7.715 1 93 94 ILE B CA 1
ATOM 3374 C C . ILE B 1 94 ? -7.121 4.293 8.469 1 93 94 ILE B C 1
ATOM 3376 O O . ILE B 1 94 ? -6.809 3.262 7.867 1 93 94 ILE B O 1
ATOM 3380 N N . GLU B 1 95 ? -7.426 4.367 9.695 1 94.19 95 GLU B N 1
ATOM 3381 C CA . GLU B 1 95 ? -7.312 3.164 10.516 1 94.19 95 GLU B CA 1
ATOM 3382 C C . GLU B 1 95 ? -8.281 2.084 10.055 1 94.19 95 GLU B C 1
ATOM 3384 O O . GLU B 1 95 ? -7.945 0.897 10.055 1 94.19 95 GLU B O 1
ATOM 3389 N N . ARG B 1 96 ? -9.414 2.482 9.695 1 92.06 96 ARG B N 1
ATOM 3390 C CA . ARG B 1 96 ? -10.414 1.537 9.211 1 92.06 96 ARG B CA 1
ATOM 3391 C C . ARG B 1 96 ? -9.938 0.839 7.941 1 92.06 96 ARG B C 1
ATOM 3393 O O . ARG B 1 96 ? -10.078 -0.378 7.805 1 92.06 96 ARG B O 1
ATOM 3400 N N . ILE B 1 97 ? -9.406 1.575 7.059 1 91.38 97 ILE B N 1
ATOM 3401 C CA . ILE B 1 97 ? -8.898 1.022 5.809 1 91.38 97 ILE B CA 1
ATOM 3402 C C . ILE B 1 97 ? -7.742 0.064 6.102 1 91.38 97 ILE B C 1
ATOM 3404 O O . ILE B 1 97 ? -7.652 -1.009 5.496 1 91.38 97 ILE B O 1
ATOM 3408 N N . GLU B 1 98 ? -6.891 0.432 7.02 1 94.81 98 GLU B N 1
ATOM 3409 C CA . GLU B 1 98 ? -5.73 -0.395 7.336 1 94.81 98 GLU B CA 1
ATOM 3410 C C . GLU B 1 98 ? -6.145 -1.678 8.055 1 94.81 98 GLU B C 1
ATOM 3412 O O . GLU B 1 98 ? -5.469 -2.703 7.941 1 94.81 98 GLU B O 1
ATOM 3417 N N . GLU B 1 99 ? -7.242 -1.627 8.75 1 94.44 99 GLU B N 1
ATOM 3418 C CA . GLU B 1 99 ? -7.766 -2.854 9.344 1 94.44 99 GLU B CA 1
ATOM 3419 C C . GLU B 1 99 ? -8.109 -3.881 8.266 1 94.44 99 GLU B C 1
ATOM 3421 O O . GLU B 1 99 ? -7.824 -5.07 8.422 1 94.44 99 GLU B O 1
ATOM 3426 N N . HIS B 1 100 ? -8.711 -3.459 7.199 1 92.75 100 HIS B N 1
ATOM 3427 C CA . HIS B 1 100 ? -9.016 -4.352 6.086 1 92.75 100 HIS B CA 1
ATOM 3428 C C . HIS B 1 100 ? -7.734 -4.887 5.449 1 92.75 100 HIS B C 1
ATOM 3430 O O . HIS B 1 100 ? -7.676 -6.051 5.051 1 92.75 100 HIS B O 1
ATOM 3436 N N . ARG B 1 101 ? -6.785 -4.027 5.355 1 94.12 101 ARG B N 1
ATOM 3437 C CA . ARG B 1 101 ? -5.512 -4.473 4.797 1 94.12 101 ARG B CA 1
ATOM 3438 C C . ARG B 1 101 ? -4.867 -5.531 5.688 1 94.12 101 ARG B C 1
ATOM 3440 O O . ARG B 1 101 ? -4.309 -6.512 5.188 1 94.12 101 ARG B O 1
ATOM 3447 N N . ASP B 1 102 ? -4.973 -5.344 6.973 1 94.75 102 ASP B N 1
ATOM 3448 C CA . ASP B 1 102 ? -4.418 -6.305 7.922 1 94.75 102 ASP B CA 1
ATOM 3449 C C . ASP B 1 102 ? -5.074 -7.672 7.762 1 94.75 102 ASP B C 1
ATOM 3451 O O . ASP B 1 102 ? -4.402 -8.703 7.852 1 94.75 102 ASP B O 1
ATOM 3455 N N . ILE B 1 103 ? -6.312 -7.668 7.508 1 94.31 103 ILE B N 1
ATOM 3456 C CA . ILE B 1 103 ? -7.043 -8.914 7.309 1 94.31 103 ILE B CA 1
ATOM 3457 C C . ILE B 1 103 ? -6.543 -9.609 6.047 1 94.31 103 ILE B C 1
ATOM 3459 O O . ILE B 1 103 ? -6.301 -10.82 6.055 1 94.31 103 ILE B O 1
ATOM 3463 N N . LEU B 1 104 ? -6.398 -8.844 5.012 1 93.25 104 LEU B N 1
ATOM 3464 C CA . LEU B 1 104 ? -5.914 -9.375 3.742 1 93.25 104 LEU B CA 1
ATOM 3465 C C . LEU B 1 104 ? -4.516 -9.961 3.893 1 93.25 104 LEU B C 1
ATOM 3467 O O . LEU B 1 104 ? -4.258 -11.086 3.449 1 93.25 104 LEU B O 1
ATOM 3471 N N . VAL B 1 105 ? -3.619 -9.289 4.605 1 94.44 105 VAL B N 1
ATOM 3472 C CA . VAL B 1 105 ? -2.227 -9.695 4.758 1 94.44 105 VAL B CA 1
ATOM 3473 C C . VAL B 1 105 ? -2.141 -10.914 5.676 1 94.44 105 VAL B C 1
ATOM 3475 O O . VAL B 1 105 ? -1.349 -11.828 5.434 1 94.44 105 VAL B O 1
ATOM 3478 N N . SER B 1 106 ? -2.947 -10.938 6.625 1 93.88 106 SER B N 1
ATOM 3479 C CA . SER B 1 106 ? -2.932 -12.039 7.574 1 93.88 106 SER B CA 1
ATOM 3480 C C . SER B 1 106 ? -3.41 -13.336 6.926 1 93.88 106 SER B C 1
ATOM 3482 O O . SER B 1 106 ? -2.973 -14.422 7.305 1 93.88 106 SER B O 1
ATOM 3484 N N . ALA B 1 107 ? -4.258 -13.242 5.918 1 92.81 107 ALA B N 1
ATOM 3485 C CA . ALA B 1 107 ? -4.809 -14.414 5.238 1 92.81 107 ALA B CA 1
ATOM 3486 C C . ALA B 1 107 ? -3.891 -14.875 4.105 1 92.81 107 ALA B C 1
ATOM 3488 O O . ALA B 1 107 ? -4.086 -15.953 3.539 1 92.81 107 ALA B O 1
ATOM 3489 N N . ALA B 1 108 ? -2.889 -14.102 3.812 1 90.06 108 ALA B N 1
ATOM 3490 C CA . ALA B 1 108 ? -2.035 -14.305 2.646 1 90.06 108 ALA B CA 1
ATOM 3491 C C . ALA B 1 108 ? -1.349 -15.672 2.707 1 90.06 108 ALA B C 1
ATOM 3493 O O . ALA B 1 108 ? -1.305 -16.391 1.712 1 90.06 108 ALA B O 1
ATOM 3494 N N . GLU B 1 109 ? -0.829 -16.047 3.898 1 90.25 109 GLU B N 1
ATOM 3495 C CA . GLU B 1 109 ? -0.082 -17.281 4.047 1 90.25 109 GLU B CA 1
ATOM 3496 C C . GLU B 1 109 ? -0.973 -18.5 3.787 1 90.25 109 GLU B C 1
ATOM 3498 O O . GLU B 1 109 ? -0.589 -19.422 3.055 1 90.25 109 GLU B O 1
ATOM 3503 N N . ASP B 1 110 ? -2.127 -18.453 4.223 1 93.44 110 ASP B N 1
ATOM 3504 C CA . ASP B 1 110 ? -3.018 -19.594 4.16 1 93.44 110 ASP B CA 1
ATOM 3505 C C . ASP B 1 110 ? -3.76 -19.656 2.826 1 93.44 110 ASP B C 1
ATOM 3507 O O . ASP B 1 110 ? -4.086 -20.734 2.332 1 93.44 110 ASP B O 1
ATOM 3511 N N . GLN B 1 111 ? -3.992 -18.5 2.268 1 91.56 111 GLN B N 1
ATOM 3512 C CA . GLN B 1 111 ? -4.871 -18.469 1.102 1 91.56 111 GLN B CA 1
ATOM 3513 C C . GLN B 1 111 ? -4.062 -18.406 -0.193 1 91.56 111 GLN B C 1
ATOM 3515 O O . GLN B 1 111 ? -4.582 -18.719 -1.268 1 91.56 111 GLN B O 1
ATOM 3520 N N . PHE B 1 112 ? -2.816 -18.125 -0.061 1 93.69 112 PHE B N 1
ATOM 3521 C CA . PHE B 1 112 ? -2.047 -17.953 -1.285 1 93.69 112 PHE B CA 1
ATOM 3522 C C . PHE B 1 112 ? -0.752 -18.75 -1.237 1 93.69 112 PHE B C 1
ATOM 3524 O O . PHE B 1 112 ? -0.55 -19.656 -2.043 1 93.69 112 PHE B O 1
ATOM 3531 N N . VAL B 1 113 ? 0.026 -18.594 -0.239 1 93.69 113 VAL B N 1
ATOM 3532 C CA . VAL B 1 113 ? 1.368 -19.156 -0.185 1 93.69 113 VAL B CA 1
ATOM 3533 C C . VAL B 1 113 ? 1.281 -20.672 0.003 1 93.69 113 VAL B C 1
ATOM 3535 O O . VAL B 1 113 ? 1.806 -21.438 -0.81 1 93.69 113 VAL B O 1
ATOM 3538 N N . LYS B 1 114 ? 0.545 -21.109 0.974 1 95 114 LYS B N 1
ATOM 3539 C CA . LYS B 1 114 ? 0.468 -22.531 1.288 1 95 114 LYS B CA 1
ATOM 3540 C C . LYS B 1 114 ? -0.164 -23.312 0.141 1 95 114 LYS B C 1
ATOM 3542 O O . LYS B 1 114 ? 0.355 -24.344 -0.268 1 95 114 LYS B O 1
ATOM 3547 N N . PRO B 1 115 ? -1.228 -22.766 -0.363 1 94.88 115 PRO B N 1
ATOM 3548 C CA . PRO B 1 115 ? -1.826 -23.484 -1.489 1 94.88 115 PRO B CA 1
ATOM 3549 C C . PRO B 1 115 ? -0.869 -23.625 -2.67 1 94.88 115 PRO B C 1
ATOM 3551 O O . PRO B 1 115 ? -0.828 -24.688 -3.307 1 94.88 115 PRO B O 1
ATOM 3554 N N . LEU B 1 116 ? -0.111 -22.656 -2.98 1 93.5 116 LEU B N 1
ATOM 3555 C CA . LEU B 1 116 ? 0.842 -22.734 -4.082 1 93.5 116 LEU B CA 1
ATOM 3556 C C . LEU B 1 116 ? 1.965 -23.719 -3.771 1 93.5 116 LEU B C 1
ATOM 3558 O O . LEU B 1 116 ? 2.344 -24.516 -4.625 1 93.5 116 LEU B O 1
ATOM 3562 N N . GLU B 1 117 ? 2.406 -23.656 -2.584 1 93.81 117 GLU B N 1
ATOM 3563 C CA . GLU B 1 117 ? 3.459 -24.562 -2.168 1 93.81 117 GLU B CA 1
ATOM 3564 C C . GLU B 1 117 ? 2.961 -26.016 -2.154 1 93.81 117 GLU B C 1
ATOM 3566 O O . GLU B 1 117 ? 3.68 -26.922 -2.564 1 93.81 117 GLU B O 1
ATOM 3571 N N . ASN B 1 118 ? 1.755 -26.156 -1.693 1 94.31 118 ASN B N 1
ATOM 3572 C CA . ASN B 1 118 ? 1.159 -27.484 -1.685 1 94.31 118 ASN B CA 1
ATOM 3573 C C . ASN B 1 118 ? 0.97 -28.016 -3.1 1 94.31 118 ASN B C 1
ATOM 3575 O O . ASN B 1 118 ? 1.214 -29.203 -3.359 1 94.31 118 ASN B O 1
ATOM 3579 N N . PHE B 1 119 ? 0.545 -27.172 -3.951 1 93.56 119 PHE B N 1
ATOM 3580 C CA . PHE B 1 119 ? 0.405 -27.578 -5.34 1 93.56 119 PHE B CA 1
ATOM 3581 C C . PHE B 1 119 ? 1.739 -28.062 -5.902 1 93.56 119 PHE B C 1
ATOM 3583 O O . PHE B 1 119 ? 1.809 -29.094 -6.559 1 93.56 119 PHE B O 1
ATOM 3590 N N . ARG B 1 120 ? 2.754 -27.297 -5.66 1 92.62 120 ARG B N 1
ATOM 3591 C CA . ARG B 1 120 ? 4.082 -27.625 -6.16 1 92.62 120 ARG B CA 1
ATOM 3592 C C . ARG B 1 120 ? 4.578 -28.938 -5.574 1 92.62 120 ARG B C 1
ATOM 3594 O O . ARG B 1 120 ? 5.02 -29.828 -6.309 1 92.62 120 ARG B O 1
ATOM 3601 N N . LYS B 1 121 ? 4.398 -29.188 -4.328 1 92.56 121 LYS B N 1
ATOM 3602 C CA . LYS B 1 121 ? 4.918 -30.359 -3.637 1 92.56 121 LYS B CA 1
ATOM 3603 C C . LYS B 1 121 ? 4.07 -31.594 -3.939 1 92.56 121 LYS B C 1
ATOM 3605 O O . LYS B 1 121 ? 4.609 -32.656 -4.238 1 92.56 121 LYS B O 1
ATOM 3610 N N . GLU B 1 122 ? 2.797 -31.391 -3.961 1 92.31 122 GLU B N 1
ATOM 3611 C CA . GLU B 1 122 ? 1.896 -32.531 -4.066 1 92.31 122 GLU B CA 1
ATOM 3612 C C . GLU B 1 122 ? 1.719 -32.969 -5.52 1 92.31 122 GLU B C 1
ATOM 3614 O O . GLU B 1 122 ? 1.521 -34.156 -5.801 1 92.31 122 GLU B O 1
ATOM 3619 N N . ASN B 1 123 ? 1.706 -32.031 -6.371 1 90.88 123 ASN B N 1
ATOM 3620 C CA . ASN B 1 123 ? 1.501 -32.406 -7.773 1 90.88 123 ASN B CA 1
ATOM 3621 C C . ASN B 1 123 ? 2.826 -32.562 -8.508 1 90.88 123 ASN B C 1
ATOM 3623 O O . ASN B 1 123 ? 3.193 -33.656 -8.898 1 90.88 123 ASN B O 1
ATOM 3627 N N . ILE B 1 124 ? 3.621 -31.578 -8.516 1 91.25 124 ILE B N 1
ATOM 3628 C CA . ILE B 1 124 ? 4.879 -31.641 -9.258 1 91.25 124 ILE B CA 1
ATOM 3629 C C . ILE B 1 124 ? 5.852 -32.594 -8.539 1 91.25 124 ILE B C 1
ATOM 3631 O O . ILE B 1 124 ? 6.57 -33.344 -9.18 1 91.25 124 ILE B O 1
ATOM 3635 N N . GLY B 1 125 ? 5.832 -32.562 -7.199 1 92.38 125 GLY B N 1
ATOM 3636 C CA . GLY B 1 125 ? 6.652 -33.469 -6.434 1 92.38 125 GLY B CA 1
ATOM 3637 C C . GLY B 1 125 ? 6.266 -34.938 -6.637 1 92.38 125 GLY B C 1
ATOM 3638 O O . GLY B 1 125 ? 7.133 -35.812 -6.762 1 92.38 125 GLY B O 1
ATOM 3639 N N . ALA B 1 126 ? 4.98 -35.188 -6.742 1 91.81 126 ALA B N 1
ATOM 3640 C CA . ALA B 1 126 ? 4.488 -36.562 -6.965 1 91.81 126 ALA B CA 1
ATOM 3641 C C . ALA B 1 126 ? 4.91 -37.062 -8.336 1 91.81 126 ALA B C 1
ATOM 3643 O O . ALA B 1 126 ? 5.219 -38.25 -8.492 1 91.81 126 ALA B O 1
ATOM 3644 N N . ALA B 1 127 ? 4.824 -36.156 -9.32 1 93.06 127 ALA B N 1
ATOM 3645 C CA . ALA B 1 127 ? 5.27 -36.531 -10.656 1 93.06 127 ALA B CA 1
ATOM 3646 C C . ALA B 1 127 ? 6.754 -36.906 -10.664 1 93.06 127 ALA B C 1
ATOM 3648 O O . ALA B 1 127 ? 7.172 -37.844 -11.352 1 93.06 127 ALA B O 1
ATOM 3649 N N . LYS B 1 128 ? 7.512 -36.188 -9.883 1 92.94 128 LYS B N 1
ATOM 3650 C CA . LYS B 1 128 ? 8.938 -36.469 -9.781 1 92.94 128 LYS B CA 1
ATOM 3651 C C . LYS B 1 128 ? 9.195 -37.844 -9.133 1 92.94 128 LYS B C 1
ATOM 3653 O O . LYS B 1 128 ? 10.086 -38.562 -9.547 1 92.94 128 LYS B O 1
ATOM 3658 N N . GLU B 1 129 ? 8.422 -38.125 -8.133 1 93.75 129 GLU B N 1
ATOM 3659 C CA . GLU B 1 129 ? 8.547 -39.438 -7.465 1 93.75 129 GLU B CA 1
ATOM 3660 C C . GLU B 1 129 ? 8.195 -40.562 -8.406 1 93.75 129 GLU B C 1
ATOM 3662 O O . GLU B 1 129 ? 8.867 -41.594 -8.43 1 93.75 129 GLU B O 1
ATOM 3667 N N . GLU B 1 130 ? 7.105 -40.375 -9.172 1 94.12 130 GLU B N 1
ATOM 3668 C CA . GLU B 1 130 ? 6.707 -41.406 -10.133 1 94.12 130 GLU B CA 1
ATOM 3669 C C . GLU B 1 130 ? 7.762 -41.562 -11.227 1 94.12 130 GLU B C 1
ATOM 3671 O O . GLU B 1 130 ? 7.934 -42.656 -11.766 1 94.12 130 GLU B O 1
ATOM 3676 N N . LYS B 1 131 ? 8.352 -40.469 -11.594 1 94.81 131 LYS B N 1
ATOM 3677 C CA . LYS B 1 131 ? 9.438 -40.562 -12.562 1 94.81 131 LYS B CA 1
ATOM 3678 C C . LYS B 1 131 ? 10.57 -41.438 -12.047 1 94.81 131 LYS B C 1
ATOM 3680 O O . LYS B 1 131 ? 11.125 -42.25 -12.797 1 94.81 131 LYS B O 1
ATOM 3685 N N . LYS B 1 132 ? 10.938 -41.312 -10.766 1 95.19 132 LYS B N 1
ATOM 3686 C CA . LYS B 1 132 ? 11.984 -42.125 -10.164 1 95.19 132 LYS B CA 1
ATOM 3687 C C . LYS B 1 132 ? 11.625 -43.594 -10.234 1 95.19 132 LYS B C 1
ATOM 3689 O O . LYS B 1 132 ? 12.484 -44.438 -10.523 1 95.19 132 LYS B O 1
ATOM 3694 N N . ASN B 1 133 ? 10.383 -43.875 -9.945 1 95.19 133 ASN B N 1
ATOM 3695 C CA . ASN B 1 133 ? 9.914 -45.281 -10.023 1 95.19 133 ASN B CA 1
ATOM 3696 C C . ASN B 1 133 ? 10 -45.812 -11.453 1 95.19 133 ASN B C 1
ATOM 3698 O O . ASN B 1 133 ? 10.414 -46.938 -11.664 1 95.19 133 ASN B O 1
ATOM 3702 N N . PHE B 1 134 ? 9.586 -45 -12.344 1 94.88 134 PHE B N 1
ATOM 3703 C CA . PHE B 1 134 ? 9.641 -45.344 -13.758 1 94.88 134 PHE B CA 1
ATOM 3704 C C . PHE B 1 134 ? 11.078 -45.625 -14.188 1 94.88 134 PHE B C 1
ATOM 3706 O O . PHE B 1 134 ? 11.344 -46.625 -14.852 1 94.88 134 PHE B O 1
ATOM 3713 N N . ASP B 1 135 ? 12.016 -44.844 -13.797 1 93.81 135 ASP B N 1
ATOM 3714 C CA . ASP B 1 135 ? 13.422 -45 -14.141 1 93.81 135 ASP B CA 1
ATOM 3715 C C . ASP B 1 135 ? 13.984 -46.281 -13.516 1 93.81 135 ASP B C 1
ATOM 3717 O O . ASP B 1 135 ? 14.758 -47 -14.148 1 93.81 135 ASP B O 1
ATOM 3721 N N . LYS B 1 136 ? 13.602 -46.5 -12.312 1 95.25 136 LYS B N 1
ATOM 3722 C CA . LYS B 1 136 ? 14.062 -47.719 -11.609 1 95.25 136 LYS B CA 1
ATOM 3723 C C . LYS B 1 136 ? 13.578 -48.969 -12.312 1 95.25 136 LYS B C 1
ATOM 3725 O O . LYS B 1 136 ? 14.359 -49.906 -12.523 1 95.25 136 LYS B O 1
ATOM 3730 N N . GLN B 1 137 ? 12.305 -49 -12.672 1 93.69 137 GLN B N 1
ATOM 3731 C CA . GLN B 1 137 ? 11.742 -50.156 -13.328 1 93.69 137 GLN B CA 1
ATOM 3732 C C . GLN B 1 137 ? 12.305 -50.312 -14.742 1 93.69 137 GLN B C 1
ATOM 3734 O O . GLN B 1 137 ? 12.477 -51.438 -15.211 1 93.69 137 GLN B O 1
ATOM 3739 N N . THR B 1 138 ? 12.57 -49.156 -15.383 1 89.88 138 THR B N 1
ATOM 3740 C CA . THR B 1 138 ? 13.211 -49.188 -16.688 1 89.88 138 THR B CA 1
ATOM 3741 C C . THR B 1 138 ? 14.578 -49.875 -16.594 1 89.88 138 THR B C 1
ATOM 3743 O O . THR B 1 138 ? 14.898 -50.75 -17.391 1 89.88 138 THR B O 1
ATOM 3746 N N . ALA B 1 139 ? 15.352 -49.531 -15.664 1 91.81 139 ALA B N 1
ATOM 3747 C CA . ALA B 1 139 ? 16.688 -50.125 -15.469 1 91.81 139 ALA B CA 1
ATOM 3748 C C . ALA B 1 139 ? 16.609 -51.594 -15.148 1 91.81 139 ALA B C 1
ATOM 3750 O O . ALA B 1 139 ? 17.391 -52.406 -15.656 1 91.81 139 ALA B O 1
ATOM 3751 N N . LYS B 1 140 ? 15.648 -51.969 -14.297 1 93.06 140 LYS B N 1
ATOM 3752 C CA . LYS B 1 140 ? 15.477 -53.375 -13.922 1 93.06 140 LYS B CA 1
ATOM 3753 C C . LYS B 1 140 ? 15.109 -54.219 -15.141 1 93.06 140 LYS B C 1
ATOM 3755 O O . LYS B 1 140 ? 15.625 -55.344 -15.305 1 93.06 140 LYS B O 1
ATOM 3760 N N . PHE B 1 141 ? 14.25 -53.719 -15.883 1 90.06 141 PHE B N 1
ATOM 3761 C CA . PHE B 1 141 ? 13.82 -54.406 -17.078 1 90.06 141 PHE B CA 1
ATOM 3762 C C . PHE B 1 141 ? 14.977 -54.594 -18.047 1 90.06 141 PHE B C 1
ATOM 3764 O O . PHE B 1 141 ? 15.203 -55.688 -18.578 1 90.06 141 PHE B O 1
ATOM 3771 N N . CYS B 1 142 ? 15.75 -53.531 -18.281 1 86.62 142 CYS B N 1
ATOM 3772 C CA . CYS B 1 142 ? 16.906 -53.594 -19.172 1 86.62 142 CYS B CA 1
ATOM 3773 C C . CYS B 1 142 ? 17.938 -54.594 -18.656 1 86.62 142 CYS B C 1
ATOM 3775 O O . CYS B 1 142 ? 18.5 -55.344 -19.438 1 86.62 142 CYS B O 1
ATOM 3777 N N . GLN B 1 143 ? 18.125 -54.625 -17.438 1 88.31 143 GLN B N 1
ATOM 3778 C CA . GLN B 1 143 ? 19.078 -55.531 -16.828 1 88.31 143 GLN B CA 1
ATOM 3779 C C . GLN B 1 143 ? 18.625 -57 -16.984 1 88.31 143 GLN B C 1
ATOM 3781 O O . GLN B 1 143 ? 19.453 -57.875 -17.25 1 88.31 143 GLN B O 1
ATOM 3786 N N . SER B 1 144 ? 17.375 -57.188 -16.766 1 89 144 SER B N 1
ATOM 3787 C CA . SER B 1 144 ? 16.844 -58.531 -16.922 1 89 144 SER B CA 1
ATOM 3788 C C . SER B 1 144 ? 17 -59.031 -18.359 1 89 144 SER B C 1
ATOM 3790 O O . SER B 1 144 ? 17.281 -60.219 -18.578 1 89 144 SER B O 1
ATOM 3792 N N . GLN B 1 145 ? 16.812 -58.188 -19.328 1 84.62 145 GLN B N 1
ATOM 3793 C CA . GLN B 1 145 ? 17 -58.531 -20.734 1 84.62 145 GLN B CA 1
ATOM 3794 C C . GLN B 1 145 ? 18.453 -58.875 -21.031 1 84.62 145 GLN B C 1
ATOM 3796 O O . GLN B 1 145 ? 18.734 -59.844 -21.734 1 84.62 145 GLN B O 1
ATOM 3801 N N . GLU B 1 146 ? 19.281 -58.094 -20.484 1 84.81 146 GLU B N 1
ATOM 3802 C CA . GLU B 1 146 ? 20.719 -58.344 -20.672 1 84.81 146 GLU B CA 1
ATOM 3803 C C . GLU B 1 146 ? 21.125 -59.688 -20.062 1 84.81 146 GLU B C 1
ATOM 3805 O O . GLU B 1 146 ? 21.906 -60.406 -20.656 1 84.81 146 GLU B O 1
ATOM 3810 N N . ARG B 1 147 ? 20.625 -59.938 -18.875 1 85.12 147 ARG B N 1
ATOM 3811 C CA . ARG B 1 147 ? 20.922 -61.219 -18.234 1 85.12 147 ARG B CA 1
ATOM 3812 C C . ARG B 1 147 ? 20.438 -62.406 -19.062 1 85.12 147 ARG B C 1
ATOM 3814 O O . ARG B 1 147 ? 21.109 -63.406 -19.172 1 85.12 147 ARG B O 1
ATOM 3821 N N . TYR B 1 148 ? 19.281 -62.219 -19.609 1 84.62 148 TYR B N 1
ATOM 3822 C CA . TYR B 1 148 ? 18.688 -63.25 -20.438 1 84.62 148 TYR B CA 1
ATOM 3823 C C . TYR B 1 148 ? 19.516 -63.5 -21.688 1 84.62 148 TYR B C 1
ATOM 3825 O O . TYR B 1 148 ? 19.734 -64.625 -22.078 1 84.62 148 TYR B O 1
ATOM 3833 N N . LEU B 1 149 ? 19.984 -62.469 -22.312 1 82.69 149 LEU B N 1
ATOM 3834 C CA . LEU B 1 149 ? 20.734 -62.562 -23.562 1 82.69 149 LEU B CA 1
ATOM 3835 C C . LEU B 1 149 ? 22.125 -63.156 -23.312 1 82.69 149 LEU B C 1
ATOM 3837 O O . LEU B 1 149 ? 22.703 -63.781 -24.203 1 82.69 149 LEU B O 1
ATOM 3841 N N . ASN B 1 150 ? 22.625 -63 -22.156 1 80.19 150 ASN B N 1
ATOM 3842 C CA . ASN B 1 150 ? 23.984 -63.469 -21.844 1 80.19 150 ASN B CA 1
ATOM 3843 C C . ASN B 1 150 ? 23.969 -64.938 -21.359 1 80.19 150 ASN B C 1
ATOM 3845 O O . ASN B 1 150 ? 25.016 -65.5 -21.047 1 80.19 150 ASN B O 1
ATOM 3849 N N . MET B 1 151 ? 22.734 -65.375 -21.25 1 79.94 151 MET B N 1
ATOM 3850 C CA . MET B 1 151 ? 22.656 -66.812 -20.797 1 79.94 151 MET B CA 1
ATOM 3851 C C . MET B 1 151 ? 23.25 -67.75 -21.828 1 79.94 151 MET B C 1
ATOM 3853 O O . MET B 1 151 ? 23.141 -67.5 -23.031 1 79.94 151 MET B O 1
ATOM 3857 N N . LYS B 1 152 ? 24.062 -68.812 -21.359 1 72.19 152 LYS B N 1
ATOM 3858 C CA . LYS B 1 152 ? 24.719 -69.75 -22.219 1 72.19 152 LYS B CA 1
ATOM 3859 C C . LYS B 1 152 ? 23.703 -70.688 -22.891 1 72.19 152 LYS B C 1
ATOM 3861 O O . LYS B 1 152 ? 22.609 -70.938 -22.359 1 72.19 152 LYS B O 1
ATOM 3866 N N . THR B 1 153 ? 23.984 -71.125 -24.156 1 63.53 153 THR B N 1
ATOM 3867 C CA . THR B 1 153 ? 23.156 -72 -24.984 1 63.53 153 THR B CA 1
ATOM 3868 C C . THR B 1 153 ? 22.875 -73.312 -24.297 1 63.53 153 THR B C 1
ATOM 3870 O O . THR B 1 153 ? 21.812 -73.938 -24.484 1 63.53 153 THR B O 1
ATOM 3873 N N . LYS B 1 154 ? 23.781 -73.875 -23.469 1 71.44 154 LYS B N 1
ATOM 3874 C CA . LYS B 1 154 ? 23.656 -75.188 -22.938 1 71.44 154 LYS B CA 1
ATOM 3875 C C . LYS B 1 154 ? 22.984 -75.188 -21.562 1 71.44 154 LYS B C 1
ATOM 3877 O O . LYS B 1 154 ? 23.172 -76.125 -20.766 1 71.44 154 LYS B O 1
ATOM 3882 N N . ILE B 1 155 ? 22.125 -74.188 -21.344 1 69.38 155 ILE B N 1
ATOM 3883 C CA . ILE B 1 155 ? 21.531 -74.062 -20.016 1 69.38 155 ILE B CA 1
ATOM 3884 C C . ILE B 1 155 ? 20.328 -75 -19.922 1 69.38 155 ILE B C 1
ATOM 3886 O O . ILE B 1 155 ? 19.672 -75.25 -20.922 1 69.38 155 ILE B O 1
ATOM 3890 N N . ASN B 1 156 ? 20.094 -75.625 -18.734 1 80.75 156 ASN B N 1
ATOM 3891 C CA . ASN B 1 156 ? 18.953 -76.5 -18.422 1 80.75 156 ASN B CA 1
ATOM 3892 C C . ASN B 1 156 ? 17.641 -75.75 -18.672 1 80.75 156 ASN B C 1
ATOM 3894 O O . ASN B 1 156 ? 17.562 -74.562 -18.562 1 80.75 156 ASN B O 1
ATOM 3898 N N . ASP B 1 157 ? 16.688 -76.5 -19.156 1 82.44 157 ASP B N 1
ATOM 3899 C CA . ASP B 1 157 ? 15.352 -76 -19.5 1 82.44 157 ASP B CA 1
ATOM 3900 C C . ASP B 1 157 ? 14.711 -75.25 -18.312 1 82.44 157 ASP B C 1
ATOM 3902 O O . ASP B 1 157 ? 14.023 -74.25 -18.5 1 82.44 157 ASP B O 1
ATOM 3906 N N . SER B 1 158 ? 14.992 -75.688 -17.156 1 85.12 158 SER B N 1
ATOM 3907 C CA . SER B 1 158 ? 14.414 -75.062 -15.969 1 85.12 158 SER B CA 1
ATOM 3908 C C . SER B 1 158 ? 14.953 -73.688 -15.727 1 85.12 158 SER B C 1
ATOM 3910 O O . SER B 1 158 ? 14.203 -72.75 -15.367 1 85.12 158 SER B O 1
ATOM 3912 N N . THR B 1 159 ? 16.188 -73.5 -15.93 1 84.25 159 THR B N 1
ATOM 3913 C CA . THR B 1 159 ? 16.828 -72.25 -15.742 1 84.25 159 THR B CA 1
ATOM 3914 C C . THR B 1 159 ? 16.359 -71.25 -16.797 1 84.25 159 THR B C 1
ATOM 3916 O O . THR B 1 159 ? 16.188 -70.062 -16.516 1 84.25 159 THR B O 1
ATOM 3919 N N . LEU B 1 160 ? 16.141 -71.75 -17.938 1 84.56 160 LEU B N 1
ATOM 3920 C CA . LEU B 1 160 ? 15.664 -70.938 -19.031 1 84.56 160 LEU B CA 1
ATOM 3921 C C . LEU B 1 160 ? 14.234 -70.438 -18.766 1 84.56 160 LEU B C 1
ATOM 3923 O O . LEU B 1 160 ? 13.898 -69.312 -19.062 1 84.56 160 LEU B O 1
ATOM 3927 N N . GLN B 1 161 ? 13.484 -71.312 -18.219 1 85.25 161 GLN B N 1
ATOM 3928 C CA . GLN B 1 161 ? 12.109 -71 -17.906 1 85.25 161 GLN B CA 1
ATOM 3929 C C . GLN B 1 161 ? 12.047 -69.938 -16.797 1 85.25 161 GLN B C 1
ATOM 3931 O O . GLN B 1 161 ? 11.195 -69.062 -16.812 1 85.25 161 GLN B O 1
ATOM 3936 N N . GLU B 1 162 ? 12.891 -70.062 -15.906 1 87.25 162 GLU B N 1
ATOM 3937 C CA . GLU B 1 162 ? 12.969 -69.062 -14.82 1 87.25 162 GLU B CA 1
ATOM 3938 C C . GLU B 1 162 ? 13.391 -67.688 -15.336 1 87.25 162 GLU B C 1
ATOM 3940 O O . GLU B 1 162 ? 12.859 -66.688 -14.906 1 87.25 162 GLU B O 1
ATOM 3945 N N . ALA B 1 163 ? 14.297 -67.75 -16.172 1 84.62 163 ALA B N 1
ATOM 3946 C CA . ALA B 1 163 ? 14.773 -66.5 -16.766 1 84.62 163 ALA B CA 1
ATOM 3947 C C .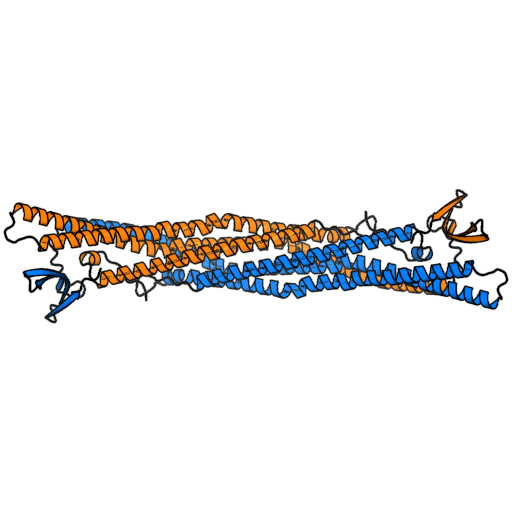 ALA B 1 163 ? 13.688 -65.812 -17.594 1 84.62 163 ALA B C 1
ATOM 3949 O O . ALA B 1 163 ? 13.516 -64.625 -17.562 1 84.62 163 ALA B O 1
ATOM 3950 N N . ASP B 1 164 ? 12.961 -66.625 -18.344 1 85.56 164 ASP B N 1
ATOM 3951 C CA . ASP B 1 164 ? 11.852 -66.188 -19.141 1 85.56 164 ASP B CA 1
ATOM 3952 C C . ASP B 1 164 ? 10.781 -65.5 -18.266 1 85.56 164 ASP B C 1
ATOM 3954 O O . ASP B 1 164 ? 10.258 -64.438 -18.594 1 85.56 164 ASP B O 1
ATOM 3958 N N . THR B 1 165 ? 10.492 -66.188 -17.219 1 88.75 165 THR B N 1
ATOM 3959 C CA . THR B 1 165 ? 9.484 -65.625 -16.281 1 88.75 165 THR B CA 1
ATOM 3960 C C . THR B 1 165 ? 9.945 -64.312 -15.656 1 88.75 165 THR B C 1
ATOM 3962 O O . THR B 1 165 ? 9.141 -63.438 -15.445 1 88.75 165 THR B O 1
ATOM 3965 N N . GLN B 1 166 ? 11.203 -64.25 -15.391 1 89.19 166 GLN B N 1
ATOM 3966 C CA . GLN B 1 166 ? 11.734 -63.062 -14.781 1 89.19 166 GLN B CA 1
ATOM 3967 C C . GLN B 1 166 ? 11.656 -61.875 -15.742 1 89.19 166 GLN B C 1
ATOM 3969 O O . GLN B 1 166 ? 11.305 -60.781 -15.344 1 89.19 166 GLN B O 1
ATOM 3974 N N . VAL B 1 167 ? 12.016 -62.094 -16.938 1 88.38 167 VAL B N 1
ATOM 3975 C CA . VAL B 1 167 ? 11.969 -61.031 -17.938 1 88.38 167 VAL B CA 1
ATOM 3976 C C . VAL B 1 167 ? 10.523 -60.562 -18.141 1 88.38 167 VAL B C 1
ATOM 3978 O O . VAL B 1 167 ? 10.25 -59.375 -18.266 1 88.38 167 VAL B O 1
ATOM 3981 N N . GLU B 1 168 ? 9.617 -61.531 -18.109 1 87.25 168 GLU B N 1
ATOM 3982 C CA . GLU B 1 168 ? 8.203 -61.219 -18.266 1 87.25 168 GLU B CA 1
ATOM 3983 C C . GLU B 1 168 ? 7.684 -60.406 -17.078 1 87.25 168 GLU B C 1
ATOM 3985 O O . GLU B 1 168 ? 6.867 -59.5 -17.25 1 87.25 168 GLU B O 1
ATOM 3990 N N . PHE B 1 169 ? 8.109 -60.75 -15.977 1 89.06 169 PHE B N 1
ATOM 3991 C CA . PHE B 1 169 ? 7.734 -60.062 -14.758 1 89.06 169 PHE B CA 1
ATOM 3992 C C . PHE B 1 169 ? 8.242 -58.625 -14.789 1 89.06 169 PHE B C 1
ATOM 3994 O O . PHE B 1 169 ? 7.496 -57.688 -14.492 1 89.06 169 PHE B O 1
ATOM 4001 N N . GLU B 1 170 ? 9.5 -58.469 -15.109 1 90.88 170 GLU B N 1
ATOM 4002 C CA . GLU B 1 170 ? 10.086 -57.125 -15.172 1 90.88 170 GLU B CA 1
ATOM 4003 C C . GLU B 1 170 ? 9.461 -56.312 -16.281 1 90.88 170 GLU B C 1
ATOM 4005 O O . GLU B 1 170 ? 9.328 -55.062 -16.156 1 90.88 170 GLU B O 1
ATOM 4010 N N . LYS B 1 171 ? 9.109 -56.938 -17.344 1 87.06 171 LYS B N 1
ATOM 4011 C CA . LYS B 1 171 ? 8.43 -56.25 -18.438 1 87.06 171 LYS B CA 1
ATOM 4012 C C . LYS B 1 171 ? 7.086 -55.688 -17.984 1 87.06 171 LYS B C 1
ATOM 4014 O O . LYS B 1 171 ? 6.766 -54.531 -18.266 1 87.06 171 LYS B O 1
ATOM 4019 N N . LYS B 1 172 ? 6.32 -56.5 -17.297 1 87.06 172 LYS B N 1
ATOM 4020 C CA . LYS B 1 172 ? 5.023 -56.062 -16.781 1 87.06 172 LYS B CA 1
ATOM 4021 C C . LYS B 1 172 ? 5.184 -54.906 -15.805 1 87.06 172 LYS B C 1
ATOM 4023 O O . LYS B 1 172 ? 4.395 -53.969 -15.82 1 87.06 172 LYS B O 1
ATOM 4028 N N . ALA B 1 173 ? 6.133 -55 -15 1 91.25 173 ALA B N 1
ATOM 4029 C CA . ALA B 1 173 ? 6.402 -53.938 -14.039 1 91.25 173 ALA B CA 1
ATOM 4030 C C . ALA B 1 173 ? 6.789 -52.656 -14.742 1 91.25 173 ALA B C 1
ATOM 4032 O O . ALA B 1 173 ? 6.391 -51.562 -14.32 1 91.25 173 ALA B O 1
ATOM 4033 N N . PHE B 1 174 ? 7.582 -52.75 -15.742 1 91.5 174 PHE B N 1
ATOM 4034 C CA . PHE B 1 174 ? 7.996 -51.594 -16.531 1 91.5 174 PHE B CA 1
ATOM 4035 C C . PHE B 1 174 ? 6.797 -50.938 -17.188 1 91.5 174 PHE B C 1
ATOM 4037 O O . PHE B 1 174 ? 6.645 -49.719 -17.125 1 91.5 174 PHE B O 1
ATOM 4044 N N . TYR B 1 175 ? 5.945 -51.75 -17.797 1 88.5 175 TYR B N 1
ATOM 4045 C CA . TYR B 1 175 ? 4.766 -51.188 -18.469 1 88.5 175 TYR B CA 1
ATOM 4046 C C . TYR B 1 175 ? 3.842 -50.5 -17.469 1 88.5 175 TYR B C 1
ATOM 4048 O O . TYR B 1 175 ? 3.334 -49.406 -17.734 1 88.5 175 TYR B O 1
ATOM 4056 N N . THR B 1 176 ? 3.674 -51.125 -16.359 1 90.06 176 THR B N 1
ATOM 4057 C CA . THR B 1 176 ? 2.816 -50.562 -15.328 1 90.06 176 THR B CA 1
ATOM 4058 C C . THR B 1 176 ? 3.361 -49.219 -14.844 1 90.06 176 THR B C 1
ATOM 4060 O O . THR B 1 176 ? 2.621 -48.25 -14.758 1 90.06 176 THR B O 1
ATOM 4063 N N . SER B 1 177 ? 4.617 -49.219 -14.57 1 93.56 177 SER B N 1
ATOM 4064 C CA . SER B 1 177 ? 5.234 -47.969 -14.086 1 93.56 177 SER B CA 1
ATOM 4065 C C . SER B 1 177 ? 5.199 -46.906 -15.156 1 93.56 177 SER B C 1
ATOM 4067 O O . SER B 1 177 ? 5.039 -45.719 -14.844 1 93.56 177 SER B O 1
ATOM 4069 N N . SER B 1 178 ? 5.441 -47.281 -16.359 1 92.44 178 SER B N 1
ATOM 4070 C CA . SER B 1 178 ? 5.41 -46.344 -17.469 1 92.44 178 SER B CA 1
ATOM 4071 C C . SER B 1 178 ? 4.023 -45.719 -17.609 1 92.44 178 SER B C 1
ATOM 4073 O O . SER B 1 178 ? 3.9 -44.5 -17.75 1 92.44 178 SER B O 1
ATOM 4075 N N . MET B 1 179 ? 3.006 -46.5 -17.578 1 91.25 179 MET B N 1
ATOM 4076 C CA . MET B 1 179 ? 1.64 -46 -17.719 1 91.25 179 MET B CA 1
ATOM 4077 C C . MET B 1 179 ? 1.247 -45.125 -16.531 1 91.25 179 MET B C 1
ATOM 4079 O O . MET B 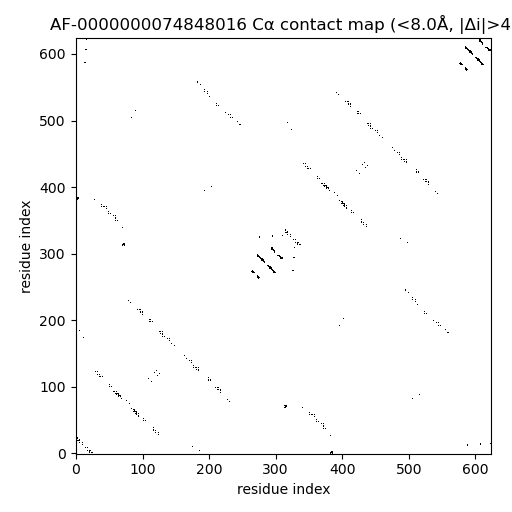1 179 ? 0.58 -44.125 -16.703 1 91.25 179 MET B O 1
ATOM 4083 N N . LYS B 1 180 ? 1.645 -45.562 -15.391 1 92.06 180 LYS B N 1
ATOM 4084 C CA . LYS B 1 180 ? 1.376 -44.75 -14.203 1 92.06 180 LYS B CA 1
ATOM 4085 C C . LYS B 1 180 ? 2.051 -43.375 -14.305 1 92.06 180 LYS B C 1
ATOM 4087 O O . LYS B 1 180 ? 1.466 -42.375 -13.93 1 92.06 180 LYS B O 1
ATOM 4092 N N . TYR B 1 181 ? 3.236 -43.438 -14.758 1 94.19 181 TYR B N 1
ATOM 4093 C CA . TYR B 1 181 ? 3.984 -42.188 -14.922 1 94.19 181 TYR B CA 1
ATOM 4094 C C . TYR B 1 181 ? 3.307 -41.25 -15.93 1 94.19 181 TYR B C 1
ATOM 4096 O O . TYR B 1 181 ? 3.131 -40.062 -15.664 1 94.19 181 TYR B O 1
ATOM 4104 N N . VAL B 1 182 ? 2.951 -41.781 -17.047 1 91.69 182 VAL B N 1
ATOM 4105 C CA . VAL B 1 182 ? 2.268 -41.031 -18.078 1 91.69 182 VAL B CA 1
ATOM 4106 C C . VAL B 1 182 ? 0.967 -40.438 -17.516 1 91.69 182 VAL B C 1
ATOM 4108 O O . VAL B 1 182 ? 0.649 -39.281 -17.75 1 91.69 182 VAL B O 1
ATOM 4111 N N . LEU B 1 183 ? 0.26 -41.25 -16.812 1 90.38 183 LEU B N 1
ATOM 4112 C CA . LEU B 1 183 ? -0.989 -40.812 -16.203 1 90.38 183 LEU B CA 1
ATOM 4113 C C . LEU B 1 183 ? -0.746 -39.656 -15.25 1 90.38 183 LEU B C 1
ATOM 4115 O O . LEU B 1 183 ? 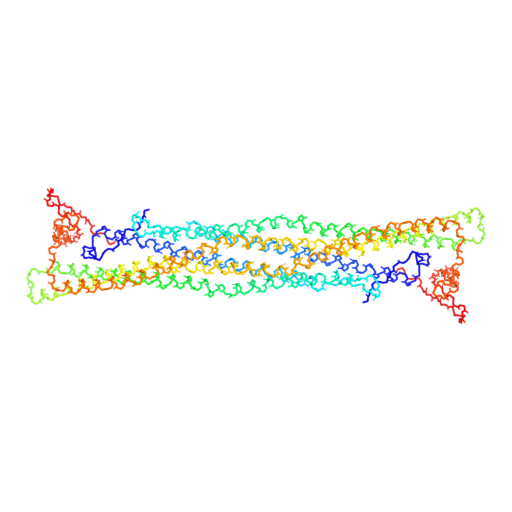-1.479 -38.656 -15.266 1 90.38 183 LEU B O 1
ATOM 4119 N N . LYS B 1 184 ? 0.21 -39.812 -14.461 1 92 184 LYS B N 1
ATOM 4120 C CA . LYS B 1 184 ? 0.519 -38.781 -13.477 1 92 184 LYS B CA 1
ATOM 4121 C C . LYS B 1 184 ? 0.943 -37.469 -14.164 1 92 184 LYS B C 1
ATOM 4123 O O . LYS B 1 184 ? 0.544 -36.406 -13.742 1 92 184 LYS B O 1
ATOM 4128 N N . LEU B 1 185 ? 1.755 -37.562 -15.172 1 91.06 185 LEU B N 1
ATOM 4129 C CA . LEU B 1 185 ? 2.195 -36.406 -15.922 1 91.06 185 LEU B CA 1
ATOM 4130 C C . LEU B 1 185 ? 1.007 -35.656 -16.516 1 91.06 185 LEU B C 1
ATOM 4132 O O . LEU B 1 185 ? 0.932 -34.438 -16.438 1 91.06 185 LEU B O 1
ATOM 4136 N N . GLN B 1 186 ? 0.131 -36.406 -17.094 1 86 186 GLN B N 1
ATOM 4137 C CA . GLN B 1 186 ? -1.058 -35.812 -17.688 1 86 186 GLN B CA 1
ATOM 4138 C C . GLN B 1 186 ? -1.937 -35.156 -16.625 1 86 186 GLN B C 1
ATOM 4140 O O . GLN B 1 186 ? -2.477 -34.062 -16.844 1 86 186 GLN B O 1
ATOM 4145 N N . GLU B 1 187 ? -2.068 -35.812 -15.539 1 88.75 187 GLU B N 1
ATOM 4146 C CA . GLU B 1 187 ? -2.867 -35.281 -14.438 1 88.75 187 GLU B CA 1
ATOM 4147 C C . GLU B 1 187 ? -2.322 -33.938 -13.953 1 88.75 187 GLU B C 1
ATOM 4149 O O . GLU B 1 187 ? -3.082 -33 -13.758 1 88.75 187 GLU B O 1
ATOM 4154 N N . VAL B 1 188 ? -1.062 -33.938 -13.75 1 90.12 188 VAL B N 1
ATOM 4155 C CA . VAL B 1 188 ? -0.438 -32.719 -13.211 1 90.12 188 VAL B CA 1
ATOM 4156 C C . VAL B 1 188 ? -0.556 -31.594 -14.227 1 90.12 188 VAL B C 1
ATOM 4158 O O . VAL B 1 188 ? -0.822 -30.438 -13.852 1 90.12 188 VAL B O 1
ATOM 4161 N N . GLN B 1 189 ? -0.394 -31.875 -15.484 1 86.06 189 GLN B N 1
ATOM 4162 C CA . GLN B 1 189 ? -0.506 -30.859 -16.531 1 86.06 189 GLN B CA 1
ATOM 4163 C C . GLN B 1 189 ? -1.921 -30.297 -16.594 1 86.06 189 GLN B C 1
ATOM 4165 O O . GLN B 1 189 ? -2.104 -29.094 -16.781 1 86.06 189 GLN B O 1
ATOM 4170 N N . ASP B 1 190 ? -2.869 -31.125 -16.438 1 84.06 190 ASP B N 1
ATOM 4171 C CA . ASP B 1 190 ? -4.258 -30.672 -16.453 1 84.06 190 ASP B CA 1
ATOM 4172 C C . ASP B 1 190 ? -4.598 -29.875 -15.203 1 84.06 190 ASP B C 1
ATOM 4174 O O . ASP B 1 190 ? -5.293 -28.859 -15.281 1 84.06 190 ASP B O 1
ATOM 4178 N N . LYS B 1 191 ? -4.148 -30.328 -14.109 1 87.19 191 LYS B N 1
ATOM 4179 C CA . LYS B 1 191 ? -4.434 -29.656 -12.844 1 87.19 191 LYS B CA 1
ATOM 4180 C C . LYS B 1 191 ? -3.85 -28.25 -12.828 1 87.19 191 LYS B C 1
ATOM 4182 O O . LYS B 1 191 ? -4.387 -27.344 -12.172 1 87.19 191 LYS B O 1
ATOM 4187 N N . LYS B 1 192 ? -2.764 -28.125 -13.438 1 86.88 192 LYS B N 1
ATOM 4188 C CA . LYS B 1 192 ? -2.146 -26.797 -13.523 1 86.88 192 LYS B CA 1
ATOM 4189 C C . LYS B 1 192 ? -3.096 -25.797 -14.164 1 86.88 192 LYS B C 1
ATOM 4191 O O . LYS B 1 192 ? -3.072 -24.609 -13.82 1 86.88 192 LYS B O 1
ATOM 4196 N N . LYS B 1 193 ? -3.941 -26.219 -15.039 1 79.88 193 LYS B N 1
ATOM 4197 C CA . LYS B 1 193 ? -4.832 -25.344 -15.805 1 79.88 193 LYS B CA 1
ATOM 4198 C C . LYS B 1 193 ? -5.965 -24.828 -14.93 1 79.88 193 LYS B C 1
ATOM 4200 O O . LYS B 1 193 ? -6.5 -23.734 -15.188 1 79.88 193 LYS B O 1
ATOM 4205 N N . PHE B 1 194 ? -6.305 -25.594 -13.938 1 86.81 194 PHE B N 1
ATOM 4206 C CA . PHE B 1 194 ? -7.457 -25.094 -13.195 1 86.81 194 PHE B CA 1
ATOM 4207 C C . PHE B 1 194 ? -7.098 -24.875 -11.727 1 86.81 194 PHE B C 1
ATOM 4209 O O . PHE B 1 194 ? -7.438 -23.828 -11.148 1 86.81 194 PHE B O 1
ATOM 4216 N N . GLU B 1 195 ? -6.406 -25.766 -11.148 1 89 195 GLU B N 1
ATOM 4217 C CA . GLU B 1 195 ? -6.109 -25.609 -9.727 1 89 195 GLU B CA 1
ATOM 4218 C C . GLU B 1 195 ? -5.148 -24.453 -9.484 1 89 195 GLU B C 1
ATOM 4220 O O . GLU B 1 195 ? -5.359 -23.641 -8.586 1 89 195 GLU B O 1
ATOM 4225 N N . PHE B 1 196 ? -4.145 -24.359 -10.25 1 89.88 196 PHE B N 1
ATOM 4226 C CA . PHE B 1 196 ? -3.154 -23.297 -10.125 1 89.88 196 PHE B CA 1
ATOM 4227 C C . PHE B 1 196 ? -3.779 -21.938 -10.414 1 89.88 196 PHE B C 1
ATOM 4229 O O . PHE B 1 196 ? -3.602 -21 -9.641 1 89.88 196 PHE B O 1
ATOM 4236 N N . VAL B 1 197 ? -4.555 -21.844 -11.43 1 91 197 VAL B N 1
ATOM 4237 C CA . VAL B 1 197 ? -5.188 -20.594 -11.836 1 91 197 VAL B CA 1
ATOM 4238 C C . VAL B 1 197 ? -6.211 -20.172 -10.789 1 91 197 VAL B C 1
ATOM 4240 O O . VAL B 1 197 ? -6.375 -18.969 -10.523 1 91 197 VAL B O 1
ATOM 4243 N N . GLU B 1 198 ? -6.816 -21.125 -10.18 1 92 198 GLU B N 1
ATOM 4244 C CA . GLU B 1 198 ? -7.805 -20.844 -9.141 1 92 198 GLU B CA 1
ATOM 4245 C C . GLU B 1 198 ? -7.152 -20.172 -7.934 1 92 198 GLU B C 1
ATOM 4247 O O . GLU B 1 198 ? -7.742 -19.266 -7.328 1 92 198 GLU B O 1
ATOM 4252 N N . ILE B 1 199 ? -6.047 -20.641 -7.582 1 92.25 199 ILE B N 1
ATOM 4253 C CA . ILE B 1 199 ? -5.316 -20.047 -6.465 1 92.25 199 ILE B CA 1
ATOM 4254 C C . ILE B 1 199 ? -5.012 -18.578 -6.766 1 92.25 199 ILE B C 1
ATOM 4256 O O . ILE B 1 199 ? -5.223 -17.703 -5.918 1 92.25 199 ILE B O 1
ATOM 4260 N N . LEU B 1 200 ? -4.609 -18.312 -8.008 1 92.31 200 LEU B N 1
ATOM 4261 C CA . LEU B 1 200 ? -4.266 -16.953 -8.406 1 92.31 200 LEU B CA 1
ATOM 4262 C C . LEU B 1 200 ? -5.516 -16.078 -8.508 1 92.31 200 LEU B C 1
ATOM 4264 O O . LEU B 1 200 ? -5.477 -14.891 -8.203 1 92.31 200 LEU B O 1
ATOM 4268 N N . LEU B 1 201 ? -6.566 -16.719 -8.93 1 91.19 201 LEU B N 1
ATOM 4269 C CA . LEU B 1 201 ? -7.844 -16.016 -8.977 1 91.19 201 LEU B CA 1
ATOM 4270 C C . LEU B 1 201 ? -8.281 -15.594 -7.574 1 91.19 201 LEU B C 1
ATOM 4272 O O . LEU B 1 201 ? -8.75 -14.469 -7.379 1 91.19 201 LEU B O 1
ATOM 4276 N N . SER B 1 202 ? -8.125 -16.484 -6.68 1 90.81 202 SER B N 1
ATOM 4277 C CA . SER B 1 202 ? -8.453 -16.188 -5.289 1 90.81 202 SER B CA 1
ATOM 4278 C C . SER B 1 202 ? -7.617 -15.016 -4.777 1 90.81 202 SER B C 1
ATOM 4280 O O . SER B 1 202 ? -8.117 -14.164 -4.039 1 90.81 202 SER B O 1
ATOM 4282 N N . TYR B 1 203 ? -6.395 -14.992 -5.164 1 92.06 203 TYR B N 1
ATOM 4283 C CA . TYR B 1 203 ? -5.504 -13.883 -4.844 1 92.06 203 TYR B CA 1
ATOM 4284 C C . TYR B 1 203 ? -6.062 -12.562 -5.375 1 92.06 203 TYR B C 1
ATOM 4286 O O . TYR B 1 203 ? -6.148 -11.578 -4.637 1 92.06 203 TYR B O 1
ATOM 4294 N N . MET B 1 204 ? -6.473 -12.539 -6.566 1 89.69 204 MET B N 1
ATOM 4295 C CA . MET B 1 204 ? -7.027 -11.352 -7.207 1 89.69 204 MET B CA 1
ATOM 4296 C C . MET B 1 204 ? -8.312 -10.906 -6.512 1 89.69 204 MET B C 1
ATOM 4298 O O . MET B 1 204 ? -8.523 -9.711 -6.305 1 89.69 204 MET B O 1
ATOM 4302 N N . LEU B 1 205 ? -9.047 -11.852 -6.137 1 88.38 205 LEU B N 1
ATOM 4303 C CA . LEU B 1 205 ? -10.328 -11.555 -5.496 1 88.38 205 LEU B CA 1
ATOM 4304 C C . LEU B 1 205 ? -10.109 -10.945 -4.113 1 88.38 205 LEU B C 1
ATOM 4306 O O . LEU B 1 205 ? -10.891 -10.094 -3.674 1 88.38 205 LEU B O 1
ATOM 4310 N N . GLY B 1 206 ? -9.109 -11.477 -3.459 1 89.25 206 GLY B N 1
ATOM 4311 C CA . GLY B 1 206 ? -8.766 -10.867 -2.182 1 89.25 206 GLY B CA 1
ATOM 4312 C C . GLY B 1 206 ? -8.477 -9.383 -2.285 1 89.25 206 GLY B C 1
ATOM 4313 O O . GLY B 1 206 ? -9 -8.586 -1.499 1 89.25 206 GLY B O 1
ATOM 4314 N N . TRP B 1 207 ? -7.766 -8.969 -3.266 1 88.25 207 TRP B N 1
ATOM 4315 C CA . TRP B 1 207 ? -7.438 -7.562 -3.486 1 88.25 207 TRP B CA 1
ATOM 4316 C C . TRP B 1 207 ? -8.672 -6.785 -3.939 1 88.25 207 TRP B C 1
ATOM 4318 O O . TRP B 1 207 ? -8.875 -5.641 -3.527 1 88.25 207 TRP B O 1
ATOM 4328 N N . LEU B 1 208 ? -9.438 -7.426 -4.746 1 86.31 208 LEU B N 1
ATOM 4329 C CA . LEU B 1 208 ? -10.68 -6.805 -5.195 1 86.31 208 LEU B CA 1
ATOM 4330 C C . LEU B 1 208 ? -11.578 -6.465 -4.008 1 86.31 208 LEU B C 1
ATOM 4332 O O . LEU B 1 208 ? -12.125 -5.359 -3.932 1 86.31 208 LEU B O 1
ATOM 4336 N N . THR B 1 209 ? -11.688 -7.371 -3.166 1 87.06 209 THR B N 1
ATOM 4337 C CA . THR B 1 209 ? -12.492 -7.168 -1.964 1 87.06 209 THR B CA 1
ATOM 4338 C C . THR B 1 209 ? -11.93 -6.016 -1.131 1 87.06 209 THR B C 1
ATOM 4340 O O . THR B 1 209 ? -12.688 -5.195 -0.611 1 87.06 209 THR B O 1
ATOM 4343 N N . PHE B 1 210 ? -10.664 -5.922 -1.043 1 90.69 210 PHE B N 1
ATOM 4344 C CA . PHE B 1 210 ? -10.008 -4.855 -0.298 1 90.69 210 PHE B CA 1
ATOM 4345 C C . PHE B 1 210 ? -10.336 -3.492 -0.9 1 90.69 210 PHE B C 1
ATOM 4347 O O . PHE B 1 210 ? -10.711 -2.562 -0.181 1 90.69 210 PHE B O 1
ATOM 4354 N N . TYR B 1 211 ? -10.211 -3.361 -2.148 1 87.25 211 TYR B N 1
ATOM 4355 C CA . TYR B 1 211 ? -10.484 -2.09 -2.809 1 87.25 211 TYR B CA 1
ATOM 4356 C C . TYR B 1 211 ? -11.961 -1.727 -2.713 1 87.25 211 TYR B C 1
ATOM 4358 O O . TYR B 1 211 ? -12.305 -0.551 -2.58 1 87.25 211 TYR B O 1
ATOM 4366 N N . HIS B 1 212 ? -12.734 -2.742 -2.785 1 85 212 HIS B N 1
ATOM 4367 C CA . HIS B 1 212 ? -14.164 -2.51 -2.635 1 85 212 HIS B CA 1
ATOM 4368 C C . HIS B 1 212 ? -14.492 -1.985 -1.242 1 85 212 HIS B C 1
ATOM 4370 O O . HIS B 1 212 ? -15.227 -1 -1.103 1 85 212 HIS B O 1
ATOM 4376 N N . GLN B 1 213 ? -13.938 -2.643 -0.301 1 85.94 213 GLN B N 1
ATOM 4377 C CA . GLN B 1 213 ? -14.172 -2.223 1.077 1 85.94 213 GLN B CA 1
ATOM 4378 C C . GLN B 1 213 ? -13.609 -0.826 1.329 1 85.94 213 GLN B C 1
ATOM 4380 O O . GLN B 1 213 ? -14.219 -0.03 2.053 1 85.94 213 GLN B O 1
ATOM 4385 N N . GLY B 1 214 ? -12.438 -0.585 0.772 1 84.12 214 GLY B N 1
ATOM 4386 C CA . GLY B 1 214 ? -11.859 0.747 0.88 1 84.12 214 GLY B CA 1
ATOM 4387 C C . GLY B 1 214 ? -12.75 1.826 0.285 1 84.12 214 GLY B C 1
ATOM 4388 O O . GLY B 1 214 ? -12.906 2.898 0.871 1 84.12 214 GLY B O 1
ATOM 4389 N N . TYR B 1 215 ? -13.367 1.528 -0.74 1 81.56 215 TYR B N 1
ATOM 4390 C CA . TYR B 1 215 ? -14.25 2.477 -1.413 1 81.56 215 TYR B CA 1
ATOM 4391 C C . TYR B 1 215 ? -15.523 2.701 -0.609 1 81.56 215 TYR B C 1
ATOM 4393 O O . TYR B 1 215 ? -15.977 3.838 -0.464 1 81.56 215 TYR B O 1
ATOM 4401 N N . VAL B 1 216 ? -16.078 1.669 -0.119 1 83 216 VAL B N 1
ATOM 4402 C CA . VAL B 1 216 ? -17.328 1.761 0.65 1 83 216 VAL B CA 1
ATOM 4403 C C . VAL B 1 216 ? -17.094 2.602 1.903 1 83 216 VAL B C 1
ATOM 4405 O O . VAL B 1 216 ? -17.922 3.447 2.252 1 83 216 VAL B O 1
ATOM 4408 N N . ASP B 1 217 ? -15.992 2.449 2.521 1 81.25 217 ASP B N 1
ATOM 4409 C CA . ASP B 1 217 ? -15.656 3.225 3.711 1 81.25 217 ASP B CA 1
ATOM 4410 C C . ASP B 1 217 ? -15.484 4.703 3.373 1 81.25 217 ASP B C 1
ATOM 4412 O O . ASP B 1 217 ? -15.812 5.574 4.184 1 81.25 217 ASP B O 1
ATOM 4416 N N . LEU B 1 218 ? -15.062 5 2.213 1 76.31 218 LEU B N 1
ATOM 4417 C CA . LEU B 1 218 ? -14.758 6.379 1.838 1 76.31 218 LEU B CA 1
ATOM 4418 C C . LEU B 1 218 ? -16.016 7.105 1.369 1 76.31 218 LEU B C 1
ATOM 4420 O O . LEU B 1 218 ? -16.047 8.336 1.322 1 76.31 218 LEU B O 1
ATOM 4424 N N . GLU B 1 219 ? -17.094 6.297 1.137 1 76.38 219 GLU B N 1
ATOM 4425 C CA . GLU B 1 219 ? -18.359 6.941 0.801 1 76.38 219 GLU B CA 1
ATOM 4426 C C . GLU B 1 219 ? -18.859 7.812 1.95 1 76.38 219 GLU B C 1
ATOM 4428 O O . GLU B 1 219 ? -19.344 8.922 1.729 1 76.38 219 GLU B O 1
ATOM 4433 N N . ASP B 1 220 ? -18.641 7.305 3.143 1 77.12 220 ASP B N 1
ATOM 4434 C CA . ASP B 1 220 ? -18.969 8.094 4.328 1 77.12 220 ASP B CA 1
ATOM 4435 C C . ASP B 1 220 ? -18.062 9.312 4.449 1 77.12 220 ASP B C 1
ATOM 4437 O O . ASP B 1 220 ? -18.5 10.375 4.891 1 77.12 220 ASP B O 1
ATOM 4441 N N . PHE B 1 221 ? -16.922 9.188 3.947 1 80.38 221 PHE B N 1
ATOM 4442 C CA . PHE B 1 221 ? -15.969 10.297 3.986 1 80.38 221 PHE B CA 1
ATOM 4443 C C . PHE B 1 221 ? -16.375 11.398 3.02 1 80.38 221 PHE B C 1
ATOM 4445 O O . PHE B 1 221 ? -16.172 12.586 3.297 1 80.38 221 PHE B O 1
ATOM 4452 N N . ARG B 1 222 ? -17.031 11.031 2.002 1 79.62 222 ARG B N 1
ATOM 4453 C CA . ARG B 1 222 ? -17.453 12.016 1.007 1 79.62 222 ARG B CA 1
ATOM 4454 C C . ARG B 1 222 ? -18.422 13.023 1.61 1 79.62 222 ARG B C 1
ATOM 4456 O O . ARG B 1 222 ? -18.312 14.227 1.353 1 79.62 222 ARG B O 1
ATOM 4463 N N . ASN B 1 223 ? -19.328 12.516 2.369 1 81.81 223 ASN B N 1
ATOM 4464 C CA . ASN B 1 223 ? -20.25 13.422 3.053 1 81.81 223 ASN B CA 1
ATOM 4465 C C . ASN B 1 223 ? -19.516 14.32 4.043 1 81.81 223 ASN B C 1
ATOM 4467 O O . ASN B 1 223 ? -19.781 15.523 4.117 1 81.81 223 ASN B O 1
ATOM 4471 N N . TYR B 1 224 ? -18.656 13.719 4.695 1 83.94 224 TYR B N 1
ATOM 4472 C CA . TYR B 1 224 ? -17.859 14.461 5.656 1 83.94 224 TYR B CA 1
ATOM 4473 C C . TYR B 1 224 ? -17.016 15.516 4.961 1 83.94 224 TYR B C 1
ATOM 4475 O O . TYR B 1 224 ? -16.922 16.656 5.43 1 83.94 224 TYR B O 1
ATOM 4483 N N . ASP B 1 225 ? -16.531 15.156 3.846 1 87.5 225 ASP B N 1
ATOM 4484 C CA . ASP B 1 225 ? -15.672 16.047 3.059 1 87.5 225 ASP B CA 1
ATOM 4485 C C . ASP B 1 225 ? -16.438 17.281 2.613 1 87.5 225 ASP B C 1
ATOM 4487 O O . ASP B 1 225 ? -15.93 18.406 2.746 1 87.5 225 ASP B O 1
ATOM 4491 N N . HIS B 1 226 ? -17.578 17.047 2.186 1 88.12 226 HIS B N 1
ATOM 4492 C CA . HIS B 1 226 ? -18.375 18.172 1.691 1 88.12 226 HIS B CA 1
ATOM 4493 C C . HIS B 1 226 ? -18.672 19.172 2.805 1 88.12 226 HIS B C 1
ATOM 4495 O O . HIS B 1 226 ? -18.469 20.375 2.633 1 88.12 226 HIS B O 1
ATOM 4501 N N . GLU B 1 227 ? -19.031 18.641 3.926 1 89.5 227 GLU B N 1
ATOM 4502 C CA . GLU B 1 227 ? -19.328 19.5 5.074 1 89.5 227 GLU B CA 1
ATOM 4503 C C . GLU B 1 227 ? -18.078 20.234 5.555 1 89.5 227 GLU B C 1
ATOM 4505 O O . GLU B 1 227 ? -18.125 21.422 5.855 1 89.5 227 GLU B O 1
ATOM 4510 N N . LEU B 1 228 ? -17.062 19.547 5.547 1 90.56 228 LEU B N 1
ATOM 4511 C CA . LEU B 1 228 ? -15.82 20.125 6.02 1 90.56 228 LEU B CA 1
ATOM 4512 C C . LEU B 1 228 ? -15.32 21.203 5.059 1 90.56 228 LEU B C 1
ATOM 4514 O O . LEU B 1 228 ? -14.859 22.266 5.488 1 90.56 228 LEU B O 1
ATOM 4518 N N . ARG B 1 229 ? -15.484 20.953 3.773 1 91.31 229 ARG B N 1
ATOM 4519 C CA . ARG B 1 229 ? -15.055 21.922 2.768 1 91.31 229 ARG B CA 1
ATOM 4520 C C . ARG B 1 229 ? -15.836 23.219 2.891 1 91.31 229 ARG B C 1
ATOM 4522 O O . ARG B 1 229 ? -15.266 24.312 2.799 1 91.31 229 ARG B O 1
ATOM 4529 N N . GLN B 1 230 ? -17.016 23.094 3.152 1 91.56 230 GLN B N 1
ATOM 4530 C CA . GLN B 1 230 ? -17.859 24.281 3.316 1 91.56 230 GLN B CA 1
ATOM 4531 C C . GLN B 1 230 ? -17.469 25.062 4.562 1 91.56 230 GLN B C 1
ATOM 4533 O O . GLN B 1 230 ? -17.391 26.297 4.523 1 91.56 230 GLN B O 1
ATOM 4538 N N . LEU B 1 231 ? -17.234 24.328 5.551 1 90.12 231 LEU B N 1
ATOM 4539 C CA . LEU B 1 231 ? -16.859 24.969 6.809 1 90.12 231 LEU B CA 1
ATOM 4540 C C . LEU B 1 231 ? -15.5 25.641 6.688 1 90.12 231 LEU B C 1
ATOM 4542 O O . LEU B 1 231 ? -15.312 26.75 7.195 1 90.12 231 LEU B O 1
ATOM 4546 N N . LEU B 1 232 ? -14.609 25 6.055 1 91.44 232 LEU B N 1
ATOM 4547 C CA . LEU B 1 232 ? -13.273 25.578 5.859 1 91.44 232 LEU B CA 1
ATOM 4548 C C . LEU B 1 232 ? -13.352 26.844 5.02 1 91.44 232 LEU B C 1
ATOM 4550 O O . LEU B 1 232 ? -12.648 27.828 5.305 1 91.44 232 LEU B O 1
ATOM 4554 N N . GLN B 1 233 ? -14.211 26.844 4.051 1 90.38 233 GLN B N 1
ATOM 4555 C CA . GLN B 1 233 ? -14.391 28.031 3.211 1 90.38 233 GLN B CA 1
ATOM 4556 C C . GLN B 1 233 ? -14.992 29.188 4.008 1 90.38 233 GLN B C 1
ATOM 4558 O O . GLN B 1 233 ? -14.547 30.328 3.873 1 90.38 233 GLN B O 1
ATOM 4563 N N . LYS B 1 234 ? -15.945 28.859 4.781 1 90 234 LYS B N 1
ATOM 4564 C CA . LYS B 1 234 ? -16.547 29.859 5.641 1 90 234 LYS B CA 1
ATOM 4565 C C . LYS B 1 234 ? -15.531 30.438 6.617 1 90 234 LYS B C 1
ATOM 4567 O O . LYS B 1 234 ? -15.5 31.656 6.844 1 90 234 LYS B O 1
ATOM 4572 N N . THR B 1 235 ? -14.75 29.562 7.137 1 86.94 235 THR B N 1
ATOM 4573 C CA . THR B 1 235 ? -13.734 29.984 8.094 1 86.94 235 THR B CA 1
ATOM 4574 C C . THR B 1 235 ? -12.688 30.859 7.414 1 86.94 235 THR B C 1
ATOM 4576 O O . THR B 1 235 ? -12.227 31.844 7.992 1 86.94 235 THR B O 1
ATOM 4579 N N . ARG B 1 236 ? -12.359 30.531 6.211 1 89.44 236 ARG B N 1
ATOM 4580 C CA . ARG B 1 236 ? -11.398 31.328 5.445 1 89.44 236 ARG B CA 1
ATOM 4581 C C . ARG B 1 236 ? -11.945 32.719 5.148 1 89.44 236 ARG B C 1
ATOM 4583 O O . ARG B 1 236 ? -11.234 33.719 5.289 1 89.44 236 ARG B O 1
ATOM 4590 N N . GLU B 1 237 ? -13.172 32.812 4.828 1 89.62 237 GLU B N 1
ATOM 4591 C CA . GLU B 1 237 ? -13.805 34.094 4.535 1 89.62 237 GLU B CA 1
ATOM 4592 C C . GLU B 1 237 ? -13.898 34.969 5.789 1 89.62 237 GLU B C 1
ATOM 4594 O O . GLU B 1 237 ? -13.656 36.156 5.738 1 89.62 237 GLU B O 1
ATOM 4599 N N . ASN B 1 238 ? -14.266 34.312 6.879 1 85.56 238 ASN B N 1
ATOM 4600 C CA . ASN B 1 238 ? -14.32 35.031 8.148 1 85.56 238 ASN B CA 1
ATOM 4601 C C . ASN B 1 238 ? -12.953 35.562 8.562 1 85.56 238 ASN B C 1
ATOM 4603 O O . ASN B 1 238 ? -12.836 36.688 9.086 1 85.56 238 ASN B O 1
ATOM 4607 N N . PHE B 1 239 ? -11.992 34.781 8.297 1 85.62 239 PHE B N 1
ATOM 4608 C CA . PHE B 1 239 ? -10.625 35.156 8.609 1 85.62 239 PHE B CA 1
ATOM 4609 C C . PHE B 1 239 ? -10.211 36.375 7.801 1 85.62 239 PHE B C 1
ATOM 4611 O O . PHE B 1 239 ? -9.648 37.344 8.344 1 85.62 239 PHE B O 1
ATOM 4618 N N . GLU B 1 240 ? -10.453 36.375 6.539 1 87.69 240 GLU B N 1
ATOM 4619 C CA . GLU B 1 240 ? -10.07 37.469 5.676 1 87.69 240 GLU B CA 1
ATOM 4620 C C . GLU B 1 240 ? -10.773 38.781 6.098 1 87.69 240 GLU B C 1
ATOM 4622 O O . GLU B 1 240 ? -10.148 39.844 6.141 1 87.69 240 GLU B O 1
ATOM 4627 N N . CYS B 1 241 ? -11.977 38.656 6.562 1 85.44 241 CYS B N 1
ATOM 4628 C CA . CYS B 1 241 ? -12.742 39.812 7.012 1 85.44 241 CYS B CA 1
ATOM 4629 C C . CYS B 1 241 ? -12.203 40.312 8.336 1 85.44 241 CYS B C 1
ATOM 4631 O O . CYS B 1 241 ? -11.977 41.531 8.492 1 85.44 241 CYS B O 1
ATOM 4633 N N . THR B 1 242 ? -11.961 39.406 9.203 1 83.94 242 THR B N 1
ATOM 4634 C CA . THR B 1 242 ? -11.5 39.812 10.539 1 83.94 242 THR B CA 1
ATOM 4635 C C . THR B 1 242 ? -10.086 40.375 10.477 1 83.94 242 THR B C 1
ATOM 4637 O O . THR B 1 242 ? -9.742 41.281 11.234 1 83.94 242 THR B O 1
ATOM 4640 N N . ARG B 1 243 ? -9.312 39.812 9.578 1 85.69 243 ARG B N 1
ATOM 4641 C CA . ARG B 1 243 ? -7.945 40.281 9.414 1 85.69 243 ARG B CA 1
ATOM 4642 C C . ARG B 1 243 ? -7.934 41.75 8.93 1 85.69 243 ARG B C 1
ATOM 4644 O O . ARG B 1 243 ? -7.18 42.562 9.453 1 85.69 243 ARG B O 1
ATOM 4651 N N . ASP B 1 244 ? -8.727 42.062 8.031 1 87.62 244 ASP B N 1
ATOM 4652 C CA . ASP B 1 244 ? -8.812 43.438 7.523 1 87.62 244 ASP B CA 1
ATOM 4653 C C . ASP B 1 244 ? -9.281 44.406 8.609 1 87.62 244 ASP B C 1
ATOM 4655 O O . ASP B 1 244 ? -8.734 45.5 8.758 1 87.62 244 ASP B O 1
ATOM 4659 N N . GLU B 1 245 ? -10.25 43.938 9.344 1 87.69 245 GLU B N 1
ATOM 4660 C CA . GLU B 1 245 ? -10.773 44.781 10.43 1 87.69 245 GLU B CA 1
ATOM 4661 C C . GLU B 1 245 ? -9.719 45 11.508 1 87.69 245 GLU B C 1
ATOM 4663 O O . GLU B 1 245 ? -9.609 46.094 12.055 1 87.69 245 GLU B O 1
ATOM 4668 N N . ALA B 1 246 ? -9.023 43.906 11.773 1 86.06 246 ALA B N 1
ATOM 4669 C CA . ALA B 1 246 ? -7.984 44 12.789 1 86.06 246 ALA B CA 1
ATOM 4670 C C . ALA B 1 246 ? -6.871 44.938 12.352 1 86.06 246 ALA B C 1
ATOM 4672 O O . ALA B 1 246 ? -6.34 45.719 13.164 1 86.06 246 ALA B O 1
ATOM 4673 N N . GLN B 1 247 ? -6.523 45 11.078 1 86.88 247 GLN B N 1
ATOM 4674 C CA . GLN B 1 247 ? -5.492 45.875 10.562 1 86.88 247 GLN B CA 1
ATOM 4675 C C . GLN B 1 247 ? -5.938 47.344 10.641 1 86.88 247 GLN B C 1
ATOM 4677 O O . GLN B 1 247 ? -5.141 48.219 10.977 1 86.88 247 GLN B O 1
ATOM 4682 N N . ILE B 1 248 ? -7.191 47.562 10.422 1 88.25 248 ILE B N 1
ATOM 4683 C CA . ILE B 1 248 ? -7.75 48.906 10.492 1 88.25 248 ILE B CA 1
ATOM 4684 C C . ILE B 1 248 ? -7.742 49.375 11.938 1 88.25 248 ILE B C 1
ATOM 4686 O O . ILE B 1 248 ? -7.355 50.531 12.219 1 88.25 248 ILE B O 1
ATOM 4690 N N . LEU B 1 249 ? -8.164 48.469 12.75 1 86.31 249 LEU B N 1
ATOM 4691 C CA . LEU B 1 249 ? -8.188 48.812 14.172 1 86.31 249 LEU B CA 1
ATOM 4692 C C . LEU B 1 249 ? -6.785 49.125 14.688 1 86.31 249 LEU B C 1
ATOM 4694 O O . LEU B 1 249 ? -6.586 50.062 15.461 1 86.31 249 LEU B O 1
ATOM 4698 N N . MET B 1 250 ? -5.824 48.344 14.289 1 85.94 250 MET B N 1
ATOM 4699 C CA . MET B 1 250 ? -4.434 48.531 14.688 1 85.94 250 MET B CA 1
ATOM 4700 C C . MET B 1 250 ? -3.939 49.906 14.242 1 85.94 250 MET B C 1
ATOM 4702 O O . MET B 1 250 ? -3.332 50.656 15.023 1 85.94 250 MET B O 1
ATOM 4706 N N . SER B 1 251 ? -4.234 50.281 13 1 85.69 251 SER B N 1
ATOM 4707 C CA . SER B 1 251 ? -3.814 51.562 12.445 1 85.69 251 SER B CA 1
ATOM 4708 C C . SER B 1 251 ? -4.473 52.719 13.18 1 85.69 251 SER B C 1
ATOM 4710 O O . SER B 1 251 ? -3.83 53.75 13.445 1 85.69 251 SER B O 1
ATOM 4712 N N . LYS B 1 252 ? -5.695 52.531 13.562 1 84.44 252 LYS B N 1
ATOM 4713 C CA . LYS B 1 252 ? -6.43 53.562 14.289 1 84.44 252 LYS B CA 1
ATOM 4714 C C . LYS B 1 252 ? -5.844 53.781 15.68 1 84.44 252 LYS B C 1
ATOM 4716 O O . LYS B 1 252 ? -5.688 54.938 16.125 1 84.44 252 LYS B O 1
ATOM 4721 N N . MET B 1 253 ? -5.562 52.719 16.328 1 81.62 253 MET B N 1
ATOM 4722 C CA . MET B 1 253 ? -5.035 52.781 17.688 1 81.62 253 MET B CA 1
ATOM 4723 C C . MET B 1 253 ? -3.637 53.406 17.703 1 81.62 253 MET B C 1
ATOM 4725 O O . MET B 1 253 ? -3.285 54.156 18.625 1 81.62 253 MET B O 1
ATOM 4729 N N . LEU B 1 254 ? -2.824 53.156 16.688 1 81.12 254 LEU B N 1
ATOM 4730 C CA . LEU B 1 254 ? -1.467 53.688 16.594 1 81.12 254 LEU B CA 1
ATOM 4731 C C . LEU B 1 254 ? -1.484 55.156 16.266 1 81.12 254 LEU B C 1
ATOM 4733 O O . LEU B 1 254 ? -0.637 55.906 16.766 1 81.12 254 LEU B O 1
ATOM 4737 N N . ASN B 1 255 ? -2.436 55.625 15.516 1 79.81 255 ASN B N 1
ATOM 4738 C CA . ASN B 1 255 ? -2.557 57.062 15.148 1 79.81 255 ASN B CA 1
ATOM 4739 C C . ASN B 1 255 ? -3.178 57.875 16.281 1 79.81 255 ASN B C 1
ATOM 4741 O O . ASN B 1 255 ? -2.82 59.031 16.484 1 79.81 255 ASN B O 1
ATOM 4745 N N . GLU B 1 256 ? -4.16 57.312 16.953 1 64.56 256 GLU B N 1
ATOM 4746 C CA . GLU B 1 256 ? -4.781 58.031 18.062 1 64.56 256 GLU B CA 1
ATOM 4747 C C . GLU B 1 256 ? -3.812 58.156 19.234 1 64.56 256 GLU B C 1
ATOM 4749 O O . GLU B 1 256 ? -3.887 59.125 20.016 1 64.56 256 GLU B O 1
ATOM 4754 N N . ASN B 1 257 ? -3.123 57.156 19.547 1 57.16 257 ASN B N 1
ATOM 4755 C CA . ASN B 1 257 ? -2.156 57.219 20.641 1 57.16 257 ASN B CA 1
ATOM 4756 C C . ASN B 1 257 ? -1.096 58.312 20.391 1 57.16 257 ASN B C 1
ATOM 4758 O O . ASN B 1 257 ? -0.388 58.719 21.312 1 57.16 257 ASN B O 1
ATOM 4762 N N . LYS B 1 258 ? -0.778 58.906 19.109 1 55.69 258 LYS B N 1
ATOM 4763 C CA . LYS B 1 258 ? 0.063 60.094 18.891 1 55.69 258 LYS B CA 1
ATOM 4764 C C . LYS B 1 258 ? -0.433 61.281 19.703 1 55.69 258 LYS B C 1
ATOM 4766 O O . LYS B 1 258 ? 0.365 62.094 20.172 1 55.69 258 LYS B O 1
ATOM 4771 N N . GLY B 1 259 ? -1.69 61.469 19.75 1 45.66 259 GLY B N 1
ATOM 4772 C CA . GLY B 1 259 ? -2.242 62.594 20.531 1 45.66 259 GLY B CA 1
ATOM 4773 C C . GLY B 1 259 ? -2.617 62.188 21.953 1 45.66 259 GLY B C 1
ATOM 4774 O O . GLY B 1 259 ? -3.129 63 22.703 1 45.66 259 GLY B O 1
ATOM 4775 N N . LEU B 1 260 ? -2.828 61 22.172 1 46.47 260 LEU B N 1
ATOM 4776 C CA . LEU B 1 260 ? -3.393 60.562 23.453 1 46.47 260 LEU B CA 1
ATOM 4777 C C . LEU B 1 260 ? -2.352 60.656 24.562 1 46.47 260 LEU B C 1
ATOM 4779 O O . LEU B 1 260 ? -1.22 60.188 24.391 1 46.47 260 LEU B O 1
ATOM 4783 N N . LYS B 1 261 ? -2.303 61.812 25.203 1 45.66 261 LYS B N 1
ATOM 4784 C CA . LYS B 1 261 ? -1.777 61.875 26.562 1 45.66 261 LYS B CA 1
ATOM 4785 C C . LYS B 1 261 ? -1.809 60.5 27.234 1 45.66 261 LYS B C 1
ATOM 4787 O O . LYS B 1 261 ? -2.637 59.656 26.891 1 45.66 261 LYS B O 1
ATOM 4792 N N . PRO B 1 262 ? -0.776 60.188 27.828 1 43.34 262 PRO B N 1
ATOM 4793 C CA . PRO B 1 262 ? -0.879 58.969 28.641 1 43.34 262 PRO B CA 1
ATOM 4794 C C . PRO B 1 262 ? -2.32 58.625 29 1 43.34 262 PRO B C 1
ATOM 4796 O O . PRO B 1 262 ? -3.033 59.469 29.562 1 43.34 262 PRO B O 1
ATOM 4799 N N . LEU B 1 263 ? -3.137 58.344 28.125 1 37.91 263 LEU B N 1
ATOM 4800 C CA . LEU B 1 263 ? -4.441 57.938 28.625 1 37.91 263 LEU B CA 1
ATOM 4801 C C . LEU B 1 263 ? -4.375 57.594 30.109 1 37.91 263 LEU B C 1
ATOM 4803 O O . LEU B 1 263 ? -3.555 56.781 30.531 1 37.91 263 LEU B O 1
ATOM 4807 N N . ASP B 1 264 ? -4.527 58.562 31.016 1 38.31 264 ASP B N 1
ATOM 4808 C CA . ASP B 1 264 ? -5.066 58.125 32.281 1 38.31 264 ASP B CA 1
ATOM 4809 C C . ASP B 1 264 ? -5.805 56.781 32.125 1 38.31 264 ASP B C 1
ATOM 4811 O O . ASP B 1 264 ? -6.938 56.75 31.641 1 38.31 264 ASP B O 1
ATOM 4815 N N . GLN B 1 265 ? -5.195 55.938 31.391 1 40.97 265 GLN B N 1
ATOM 4816 C CA . GLN B 1 265 ? -5.645 54.562 31.453 1 40.97 265 GLN B CA 1
ATOM 4817 C C . GLN B 1 265 ? -6.527 54.312 32.656 1 40.97 265 GLN B C 1
ATOM 4819 O O . GLN B 1 265 ? -6.211 53.469 33.5 1 40.97 265 GLN B O 1
ATOM 4824 N N . SER B 1 266 ? -6.781 55.312 33.406 1 36.72 266 SER B N 1
ATOM 4825 C CA . SER B 1 266 ? -7.836 55.188 34.406 1 36.72 266 SER B CA 1
ATOM 4826 C C . SER B 1 266 ? -9.039 54.438 33.875 1 36.72 266 SER B C 1
ATOM 4828 O O . SER B 1 266 ? -10.078 54.344 34.531 1 36.72 266 SER B O 1
ATOM 4830 N N . GLY B 1 267 ? -9.195 54.531 32.656 1 37.97 267 GLY B N 1
ATOM 4831 C CA . GLY B 1 267 ? -10.422 53.844 32.312 1 37.97 267 GLY B CA 1
ATOM 4832 C C . GLY B 1 267 ? -10.469 52.406 32.844 1 37.97 267 GLY B C 1
ATOM 4833 O O . GLY B 1 267 ? -9.43 51.844 33.156 1 37.97 267 GLY B O 1
ATOM 4834 N N . THR B 1 268 ? -11.555 52.125 33.562 1 40.66 268 THR B N 1
ATOM 4835 C CA . THR B 1 268 ? -12.125 50.938 34.219 1 40.66 268 THR B CA 1
ATOM 4836 C C . THR B 1 268 ? -11.875 49.688 33.375 1 40.66 268 THR B C 1
ATOM 4838 O O . THR B 1 268 ? -12.742 49.25 32.594 1 40.66 268 THR B O 1
ATOM 4841 N N . LEU B 1 269 ? -10.883 49.656 32.438 1 44.59 269 LEU B N 1
ATOM 4842 C CA . LEU B 1 269 ? -10.789 48.25 32 1 44.59 269 LEU B CA 1
ATOM 4843 C C . LEU B 1 269 ? -10.445 47.344 33.156 1 44.59 269 LEU B C 1
ATOM 4845 O O . LEU B 1 269 ? -9.492 47.594 33.906 1 44.59 269 LEU B O 1
ATOM 4849 N N . LYS B 1 270 ? -11.266 46.281 33.562 1 54.75 270 LYS B N 1
ATOM 4850 C CA . LYS B 1 270 ? -11.469 45.125 34.438 1 54.75 270 LYS B CA 1
ATOM 4851 C C . LYS B 1 270 ? -11.391 45.531 35.906 1 54.75 270 LYS B C 1
ATOM 4853 O O . LYS B 1 270 ? -10.672 44.906 36.688 1 54.75 270 LYS B O 1
ATOM 4858 N N . GLY B 1 271 ? -11.945 46.906 36.219 1 54.41 271 GLY B N 1
ATOM 4859 C CA . GLY B 1 271 ? -12.102 47.281 37.625 1 54.41 271 GLY B CA 1
ATOM 4860 C C . GLY B 1 271 ? -10.93 48.062 38.156 1 54.41 271 GLY B C 1
ATOM 4861 O O . GLY B 1 271 ? -10.953 48.531 39.312 1 54.41 271 GLY B O 1
ATOM 4862 N N . PHE B 1 272 ? -9.836 48.094 37.5 1 56.62 272 PHE B N 1
ATOM 4863 C CA . PHE B 1 272 ? -8.742 48.844 38.094 1 56.62 272 PHE B CA 1
ATOM 4864 C C . PHE B 1 272 ? -8.766 50.312 37.656 1 56.62 272 PHE B C 1
ATOM 4866 O O . PHE B 1 272 ? -9.008 50.594 36.5 1 56.62 272 PHE B O 1
ATOM 4873 N N . ALA B 1 273 ? -8.734 51.219 38.562 1 58.94 273 ALA B N 1
ATOM 4874 C CA . ALA B 1 273 ? -8.797 52.656 38.344 1 58.94 273 ALA B CA 1
ATOM 4875 C C . ALA B 1 273 ? -7.566 53.156 37.562 1 58.94 273 ALA B C 1
ATOM 4877 O O . ALA B 1 273 ? -7.672 54 36.688 1 58.94 273 ALA B O 1
ATOM 4878 N N . ARG B 1 274 ? -6.309 52.625 38.031 1 67.56 274 ARG B N 1
ATOM 4879 C CA . ARG B 1 274 ? -5.062 53 37.375 1 67.56 274 ARG B CA 1
ATOM 4880 C C . ARG B 1 274 ? -4.121 51.781 37.25 1 67.56 274 ARG B C 1
ATOM 4882 O O . ARG B 1 274 ? -4.027 50.969 38.156 1 67.56 274 ARG B O 1
ATOM 4889 N N . GLN B 1 275 ? -3.803 51.5 35.969 1 65.5 275 GLN B N 1
ATOM 4890 C CA . GLN B 1 275 ? -2.814 50.438 35.844 1 65.5 275 GLN B CA 1
ATOM 4891 C C . GLN B 1 275 ? -1.656 50.906 34.938 1 65.5 275 GLN B C 1
ATOM 4893 O O . GLN B 1 275 ? -1.838 51.719 34.062 1 65.5 275 GLN B O 1
ATOM 4898 N N . GLY B 1 276 ? -0.373 50.625 35.281 1 69.81 276 GLY B N 1
ATOM 4899 C CA . GLY B 1 276 ? 0.796 50.969 34.469 1 69.81 276 GLY B CA 1
ATOM 4900 C C . GLY B 1 276 ? 2.102 50.562 35.125 1 69.81 276 GLY B C 1
ATOM 4901 O O . GLY B 1 276 ? 2.102 49.875 36.156 1 69.81 276 GLY B O 1
ATOM 4902 N N . TYR B 1 277 ? 3.182 50.844 34.469 1 76.38 277 TYR B N 1
ATOM 4903 C CA . TYR B 1 277 ? 4.5 50.5 34.969 1 76.38 277 TYR B CA 1
ATOM 4904 C C . TYR B 1 277 ? 5.09 51.625 35.812 1 76.38 277 TYR B C 1
ATOM 4906 O O . TYR B 1 277 ? 4.934 52.812 35.469 1 76.38 277 TYR B O 1
ATOM 4914 N N . LEU B 1 278 ? 5.559 51.25 36.938 1 75.19 278 LEU B N 1
ATOM 4915 C CA . LEU B 1 278 ? 6.258 52.188 37.812 1 75.19 278 LEU B CA 1
ATOM 4916 C C . LEU B 1 278 ? 7.699 51.75 38.031 1 75.19 278 LEU B C 1
ATOM 4918 O O . LEU B 1 278 ? 7.973 50.531 38.188 1 75.19 278 LEU B O 1
ATOM 4922 N N . TYR B 1 279 ? 8.602 52.594 37.906 1 75 279 TYR B N 1
ATOM 4923 C CA . TYR B 1 279 ? 9.992 52.312 38.25 1 75 279 TYR B CA 1
ATOM 4924 C C . TYR B 1 279 ? 10.289 52.719 39.688 1 75 279 TYR B C 1
ATOM 4926 O O . TYR B 1 279 ? 10.086 53.875 40.062 1 75 279 TYR B O 1
ATOM 4934 N N . LEU B 1 280 ? 10.609 51.812 40.469 1 73.12 280 LEU B N 1
ATOM 4935 C CA . LEU B 1 280 ? 10.969 52.062 41.875 1 73.12 280 LEU B CA 1
ATOM 4936 C C . LEU B 1 280 ? 12.477 52.219 42 1 73.12 280 LEU B C 1
ATOM 4938 O O . LEU B 1 280 ? 13.25 51.375 41.562 1 73.12 280 LEU B O 1
ATOM 4942 N N . MET B 1 281 ? 12.844 53.344 42.625 1 75.81 281 MET B N 1
ATOM 4943 C CA . MET B 1 281 ? 14.258 53.656 42.844 1 75.81 281 MET B CA 1
ATOM 4944 C C . MET B 1 281 ? 14.719 53.156 44.219 1 75.81 281 MET B C 1
ATOM 4946 O O . MET B 1 281 ? 14.055 53.438 45.219 1 75.81 281 MET B O 1
ATOM 4950 N N . GLU B 1 282 ? 15.57 52.312 44.25 1 74.75 282 GLU B N 1
ATOM 4951 C CA . GLU B 1 282 ? 16.172 51.875 45.531 1 74.75 282 GLU B CA 1
ATOM 4952 C C . GLU B 1 282 ? 17.594 52.406 45.656 1 74.75 282 GLU B C 1
ATOM 4954 O O . GLU B 1 282 ? 18.406 52.281 44.75 1 74.75 282 GLU B O 1
ATOM 4959 N N . LYS B 1 283 ? 17.859 53.312 46.688 1 76.25 283 LYS B N 1
ATOM 4960 C CA . LYS B 1 283 ? 19.188 53.844 47 1 76.25 283 LYS B CA 1
ATOM 4961 C C . LYS B 1 283 ? 20.031 52.812 47.75 1 76.25 283 LYS B C 1
ATOM 4963 O O . LYS B 1 283 ? 19.594 52.281 48.781 1 76.25 283 LYS B O 1
ATOM 4968 N N . LYS B 1 284 ? 21.062 52.406 47.094 1 74.12 284 LYS B N 1
ATOM 4969 C CA . LYS B 1 284 ? 21.984 51.469 47.719 1 74.12 284 LYS B CA 1
ATOM 4970 C C . LYS B 1 284 ? 23 52.188 48.594 1 74.12 284 LYS B C 1
ATOM 4972 O O . LYS B 1 284 ? 23.125 53.406 48.531 1 74.12 284 LYS B O 1
ATOM 4977 N N . ALA B 1 285 ? 23.406 51.5 49.531 1 67.88 285 ALA B N 1
ATOM 4978 C CA . ALA B 1 285 ? 24.297 52 50.562 1 67.88 285 ALA B CA 1
ATOM 4979 C C . ALA B 1 285 ? 25.453 52.781 49.969 1 67.88 285 ALA B C 1
ATOM 4981 O O . ALA B 1 285 ? 25.906 53.781 50.531 1 67.88 285 ALA B O 1
ATOM 4982 N N . LEU B 1 286 ? 26 52.312 48.906 1 68.69 286 LEU B N 1
ATOM 4983 C CA . LEU B 1 286 ? 27.188 52.969 48.406 1 68.69 286 LEU B CA 1
ATOM 4984 C C . LEU B 1 286 ? 26.812 54.094 47.469 1 68.69 286 LEU B C 1
ATOM 4986 O O . LEU B 1 286 ? 27.625 54.5 46.625 1 68.69 286 LEU B O 1
ATOM 4990 N N . GLY B 1 287 ? 25.562 54.656 47.531 1 67.19 287 GLY B N 1
ATOM 4991 C CA . GLY B 1 287 ? 25.172 55.844 46.781 1 67.19 287 GLY B CA 1
ATOM 4992 C C . GLY B 1 287 ? 24.656 55.5 45.375 1 67.19 287 GLY B C 1
ATOM 4993 O O . GLY B 1 287 ? 24.344 56.406 44.594 1 67.19 287 GLY B O 1
ATOM 4994 N N . THR B 1 288 ? 24.734 54.219 45.094 1 72.06 288 THR B N 1
ATOM 4995 C CA . THR B 1 288 ? 24.266 53.875 43.75 1 72.06 288 THR B CA 1
ATOM 4996 C C . THR B 1 288 ? 22.75 53.656 43.75 1 72.06 288 THR B C 1
ATOM 4998 O O . THR B 1 288 ? 22.172 53.188 44.719 1 72.06 288 THR B O 1
ATOM 5001 N N . THR B 1 289 ? 21.984 54.25 42.75 1 74.56 289 THR B N 1
ATOM 5002 C CA . THR B 1 289 ? 20.547 54.125 42.594 1 74.56 289 THR B CA 1
ATOM 5003 C C . THR B 1 289 ? 20.203 53 41.625 1 74.56 289 THR B C 1
ATOM 5005 O O . THR B 1 289 ? 20.906 52.812 40.625 1 74.56 289 THR B O 1
ATOM 5008 N N . SER B 1 290 ? 19.422 51.969 42.094 1 78.75 290 SER B N 1
ATOM 5009 C CA . SER B 1 290 ? 18.938 50.906 41.25 1 78.75 290 SER B CA 1
ATOM 5010 C C . SER B 1 290 ? 17.453 51.062 40.906 1 78.75 290 SER B C 1
ATOM 5012 O O . SER B 1 290 ? 16.672 51.469 41.781 1 78.75 290 SER B O 1
ATOM 5014 N N . TRP B 1 291 ? 17.125 50.906 39.625 1 77.06 291 TRP B N 1
ATOM 5015 C CA . TRP B 1 291 ? 15.734 51.031 39.219 1 77.06 291 TRP B CA 1
ATOM 5016 C C . TRP B 1 291 ? 15.133 49.656 38.938 1 77.06 291 TRP B C 1
ATOM 5018 O O . TRP B 1 291 ? 15.75 48.812 38.25 1 77.06 291 TRP B O 1
ATOM 5028 N N . THR B 1 292 ? 14.031 49.406 39.625 1 77 292 THR B N 1
ATOM 5029 C CA . THR B 1 292 ? 13.305 48.156 39.375 1 77 292 THR B CA 1
ATOM 5030 C C . THR B 1 292 ? 11.922 48.438 38.812 1 77 292 THR B C 1
ATOM 5032 O O . THR B 1 292 ? 11.195 49.312 39.312 1 77 292 THR B O 1
ATOM 5035 N N . LYS B 1 293 ? 11.57 47.781 37.719 1 79.25 293 LYS B N 1
ATOM 5036 C CA . LYS B 1 293 ? 10.305 48 37.031 1 79.25 293 LYS B CA 1
ATOM 5037 C C . LYS B 1 293 ? 9.203 47.094 37.562 1 79.25 293 LYS B C 1
ATOM 5039 O O . LYS B 1 293 ? 9.383 45.875 37.688 1 79.25 293 LYS B O 1
ATOM 5044 N N . TYR B 1 294 ? 8.172 47.75 38.062 1 76.31 294 TYR B N 1
ATOM 5045 C CA . TYR B 1 294 ? 7.031 47 38.594 1 76.31 294 TYR B CA 1
ATOM 5046 C C . TYR B 1 294 ? 5.758 47.344 37.844 1 76.31 294 TYR B C 1
ATOM 5048 O O . TYR B 1 294 ? 5.555 48.5 37.438 1 76.31 294 TYR B O 1
ATOM 5056 N N . TYR B 1 295 ? 4.949 46.344 37.594 1 79.12 295 TYR B N 1
ATOM 5057 C CA . TYR B 1 295 ? 3.596 46.594 37.125 1 79.12 295 TYR B CA 1
ATOM 5058 C C . TYR B 1 295 ? 2.639 46.844 38.281 1 79.12 295 TYR B C 1
ATOM 5060 O O . TYR B 1 295 ? 2.514 46 39.156 1 79.12 295 TYR B O 1
ATOM 5068 N N . CYS B 1 296 ? 2.012 47.938 38.281 1 76.56 296 CYS B N 1
ATOM 5069 C CA . CYS B 1 296 ? 1.191 48.344 39.438 1 76.56 296 CYS B CA 1
ATOM 5070 C C . CYS B 1 296 ? -0.271 48.469 39.031 1 76.56 296 CYS B C 1
ATOM 5072 O O . CYS B 1 296 ? -0.576 48.938 37.938 1 76.56 296 CYS B O 1
ATOM 5074 N N . GLN B 1 297 ? -1.142 47.938 39.875 1 75.88 297 GLN B N 1
ATOM 5075 C CA . GLN B 1 297 ? -2.586 48.031 39.719 1 75.88 297 GLN B CA 1
ATOM 5076 C C . GLN B 1 297 ? -3.25 48.594 40.969 1 75.88 297 GLN B C 1
ATOM 5078 O O . GLN B 1 297 ? -2.873 48.25 42.094 1 75.88 297 GLN B O 1
ATOM 5083 N N . TYR B 1 298 ? -4.051 49.594 40.781 1 76.69 298 TYR B N 1
ATOM 5084 C CA . TYR B 1 298 ? -4.742 50.188 41.938 1 76.69 298 TYR B CA 1
ATOM 5085 C C . TYR B 1 298 ? -6.246 49.969 41.844 1 76.69 298 TYR B C 1
ATOM 5087 O O . TYR B 1 298 ? -6.871 50.281 40.812 1 76.69 298 TYR B O 1
ATOM 5095 N N . LYS B 1 299 ? -6.855 49.312 42.75 1 72.69 299 LYS B N 1
ATOM 5096 C CA . LYS B 1 299 ? -8.297 49.125 42.875 1 72.69 299 LYS B CA 1
ATOM 5097 C C . LYS B 1 299 ? -8.914 50.219 43.75 1 72.69 299 LYS B C 1
ATOM 5099 O O . LYS B 1 299 ? -8.641 50.281 44.938 1 72.69 299 LYS B O 1
ATOM 5104 N N . LYS B 1 300 ? -9.68 51 43.156 1 73.69 300 LYS B N 1
ATOM 5105 C CA . LYS B 1 300 ? -10.258 52.125 43.906 1 73.69 300 LYS B CA 1
ATOM 5106 C C . LYS B 1 300 ? -11.258 51.656 44.938 1 73.69 300 LYS B C 1
ATOM 5108 O O . LYS B 1 300 ? -11.32 52.219 46.031 1 73.69 300 LYS B O 1
ATOM 5113 N N . GLU B 1 301 ? -11.945 50.688 44.594 1 73.06 301 GLU B N 1
ATOM 5114 C CA . GLU B 1 301 ? -13.016 50.219 45.469 1 73.06 301 GLU B CA 1
ATOM 5115 C C . GLU B 1 301 ? -12.461 49.656 46.781 1 73.06 301 GLU B C 1
ATOM 5117 O O . GLU B 1 301 ? -13.008 49.938 47.875 1 73.06 301 GLU B O 1
ATOM 5122 N N . THR B 1 302 ? -11.414 48.969 46.688 1 75.38 302 THR B N 1
ATOM 5123 C CA . THR B 1 302 ? -10.867 48.344 47.906 1 75.38 302 THR B CA 1
ATOM 5124 C C . THR B 1 302 ? -9.625 49.094 48.375 1 75.38 302 THR B C 1
ATOM 5126 O O . THR B 1 302 ? -9.078 48.781 49.438 1 75.38 302 THR B O 1
ATOM 5129 N N . LYS B 1 303 ? -9.203 50.062 47.688 1 78.69 303 LYS B N 1
ATOM 5130 C CA . LYS B 1 303 ? -8.016 50.844 48 1 78.69 303 LYS B CA 1
ATOM 5131 C C . LYS B 1 303 ? -6.777 49.969 48.094 1 78.69 303 LYS B C 1
ATOM 5133 O O . LYS B 1 303 ? -5.965 50.125 49 1 78.69 303 LYS B O 1
ATOM 5138 N N . GLU B 1 304 ? -6.844 48.938 47.219 1 79.38 304 GLU B N 1
ATOM 5139 C CA . GLU B 1 304 ? -5.711 48 47.219 1 79.38 304 GLU B CA 1
ATOM 5140 C C . GLU B 1 304 ? -4.758 48.312 46.062 1 79.38 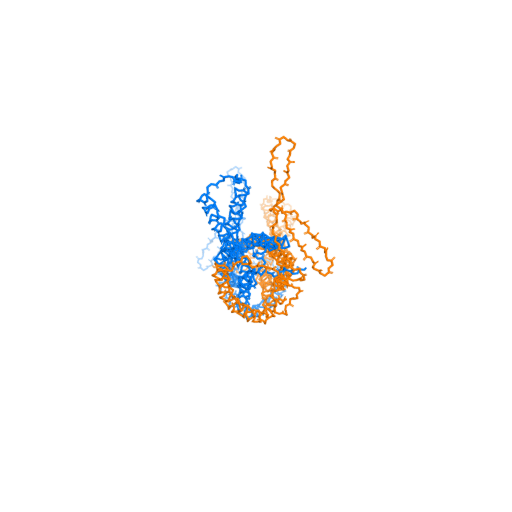304 GLU B C 1
ATOM 5142 O O . GLU B 1 304 ? -5.191 48.656 44.969 1 79.38 304 GLU B O 1
ATOM 5147 N N . PHE B 1 305 ? -3.434 48.406 46.469 1 80.94 305 PHE B N 1
ATOM 5148 C CA . PHE B 1 305 ? -2.363 48.625 45.5 1 80.94 305 PHE B CA 1
ATOM 5149 C C . PHE B 1 305 ? -1.539 47.375 45.281 1 80.94 305 PHE B C 1
ATOM 5151 O O . PHE B 1 305 ? -0.964 46.844 46.25 1 80.94 305 PHE B O 1
ATOM 5158 N N . TYR B 1 306 ? -1.692 46.812 44 1 76.81 306 TYR B N 1
ATOM 5159 C CA . TYR B 1 306 ? -0.959 45.594 43.688 1 76.81 306 TYR B CA 1
ATOM 5160 C C . TYR B 1 306 ? 0.279 45.906 42.844 1 76.81 306 TYR B C 1
ATOM 5162 O O . TYR B 1 306 ? 0.226 46.719 41.938 1 76.81 306 TYR B O 1
ATOM 5170 N N . MET B 1 307 ? 1.529 45.375 43.25 1 79.88 307 MET B N 1
ATOM 5171 C CA . MET B 1 307 ? 2.773 45.5 42.469 1 79.88 307 MET B CA 1
ATOM 5172 C C . MET B 1 307 ? 3.295 44.125 42.031 1 79.88 307 MET B C 1
ATOM 5174 O O . MET B 1 307 ? 3.447 43.219 42.844 1 79.88 307 MET B O 1
ATOM 5178 N N . ILE B 1 308 ? 3.383 44.031 40.719 1 77.19 308 ILE B N 1
ATOM 5179 C CA . ILE B 1 308 ? 3.91 42.781 40.156 1 77.19 308 ILE B CA 1
ATOM 5180 C C . ILE B 1 308 ? 5.25 43.062 39.469 1 77.19 308 ILE B C 1
ATOM 5182 O O . ILE B 1 308 ? 5.363 43.969 38.656 1 77.19 308 ILE B O 1
ATOM 5186 N N . LEU B 1 309 ? 6.316 42.312 39.844 1 76.31 309 LEU B N 1
ATOM 5187 C CA . LEU B 1 309 ? 7.645 42.469 39.25 1 76.31 309 LEU B CA 1
ATOM 5188 C C . LEU B 1 309 ? 7.625 42.188 37.75 1 76.31 309 LEU B C 1
ATOM 5190 O O . LEU B 1 309 ? 7.004 41.219 37.344 1 76.31 309 LEU B O 1
ATOM 5194 N N . TYR B 1 310 ? 8.172 43.188 37 1 74 310 TYR B N 1
ATOM 5195 C CA . TYR B 1 310 ? 8.266 43 35.562 1 74 310 TYR B CA 1
ATOM 5196 C C . TYR B 1 310 ? 9.18 41.844 35.219 1 74 310 TYR B C 1
ATOM 5198 O O . TYR B 1 310 ? 10.312 41.75 35.688 1 74 310 TYR B O 1
ATOM 5206 N N . ASN B 1 311 ? 8.648 40.688 34.688 1 63 311 ASN B N 1
ATOM 5207 C CA . ASN B 1 311 ? 9.469 39.594 34.188 1 63 311 ASN B CA 1
ATOM 5208 C C . ASN B 1 311 ? 9.438 39.469 32.688 1 63 311 ASN B C 1
ATOM 5210 O O . ASN B 1 311 ? 8.375 39.562 32.062 1 63 311 ASN B O 1
ATOM 5214 N N . GLN B 1 312 ? 10.594 39.781 31.922 1 57.75 312 GLN B N 1
ATOM 5215 C CA . GLN B 1 312 ? 10.688 39.656 30.469 1 57.75 312 GLN B CA 1
ATOM 5216 C C . GLN B 1 312 ? 10.445 38.219 30.031 1 57.75 312 GLN B C 1
ATOM 5218 O O . GLN B 1 312 ? 10.852 37.281 30.719 1 57.75 312 GLN B O 1
#

pLDDT: mean 83.97, std 12.22, range [36.72, 97.5]

InterPro domains:
  IPR004148 BAR domain [PF16746] (6-244)
  IPR027267 AH/BAR domain superfamily [G3DSA:1.20.1270.60] (3-258)
  IPR027267 AH/BAR domain superfamily [SSF103657] (5-296)
  IPR047234 GRAF family [PTHR12552] (1-312)

Secondary structure (DSSP, 8-state):
-PBPPP-HHHHHHT-HHHHHHHHHHHHHHHHHHHHHHHHHHHHHHHHHHHHHHHHHHHHHHHHHHH-----BSSS--HHHHHHHHHHHHHHHHHHHHHHHHHHHHHHHIIIIIHHHHHHIIIIIHHHHHHHHHHHHHHHHHHHHHHHHHTS-TT--HHHHHHHHHHHHHHHHHHHHHHHHHHHHHHHHHHHIIIIIHHHHHHHHHHHHHHHHHHHHHHHHHHHHHHHHHHHHHHHHHHHHHHHHHHHHHHHHHHHHTTT--S--TTS-BTTBSEEEEEEEEEE-TTS-EEEEEEEEEEETTTTEEEEEE---/-PBPPP-HHHHHHT-HHHHHHHHHHHHHHHHHHHHHHHHHHHHHHHHHHHHHHHHHHHHHHHHHHH-----BSSS--HHHHHHHHHHHHHHHHHHHHHHHHHHHHHHHIIIIIHHHHHHIIIIIHHHHHHHHHHHHHHHHHHHHHHHHHTS-TT--HHHHHHHHHHHHHHHHHHHHHHHHHHHHHHHHHHHIIIIIHHHHHHHHHHHHHHHHHHHHHHHHHHHHHHHHHHHHHHHHHHHHHHHHHHHHHHHHHHHHTTT--S--TTS-BTTBSEEEEEEEEEE-TTS-EEEEEEEEEEETTTTEEEEEE---

Foldseek 3Di:
DDQDAQDLVCLLVVDPVNVVSLVVLLVVLVVVLVVLVVCLVVLLVVLVVLVVVLVVLLVQLVVLLPDFDDDPDDDDDPLRVLLRCVSNVVSVLSNVLSVLSVVLSVCCCVLANVLSVCLSCVQSVVLVVLVVQLVVLVVQLVVLVVVLVPDDPPDDPVVNVVSVVSNVVSSVSNSVSSSVSSVSSVVSVVCCVPSVVVSVVSNVVSVVVSVVVSVVSCVVVVVSVVVNVVSVVVVVVVCVVVVVVVVVVVVVVVVVVVPDDVPCPCPCPVQFRHWDKDWDWDQDPVRDIDTFIWTWTAHPVVRDIDTHGDDD/DDQDAQDLVCLLVVDPVNVVSLVVLLVVLVVVLVVLVVCLVVLLVVLVVLVVVLVVLLVQLVVLLPDFDDDPDDDDDPLRVLLRCVSNVVSVLSNVLSVLSVVLSVCCCVLANVLSVCLSCVQSVVLVVLVVQLVVLVVQLVVLVVVLVPDDPPDDPVVNVVSVVSNVVSSVSNSVSSVVSSVSSVVSVVCCVPSVVVSVVSNVVSVVVSVVVSVVSCVVVVVSVVVNVVSVVVVVVVCVVVVVVVVVVVVVVVVVVVPDDVPCVCPCPPQFRHWDKDWDWDQDPVRDTDTFIWTWTAHPVVRDIDTHGDDD

Nearest PDB structures (foldseek):
  5c5b-assembly1_A  TM=5.836E-01  e=1.691E-12  Homo sapiens
  2elb-assembly1_A-2  TM=5.698E-01  e=1.238E-12  Homo sapiens
  2q12-assembly1_A-2  TM=6.788E-01  e=3.873E-09  Homo sapiens
  3qwe-assembly1_A-2  TM=3.698E-01  e=2.593E-04  Homo sapiens
  5c1f-assembly1_B  TM=3.163E-01  e=1.320E-04  Schizosaccharomyces pombe 972h-